Protein AF-0000000074438015 (afdb_homodimer)

Structure (mmCIF, N/CA/C/O backbone):
data_AF-0000000074438015-model_v1
#
loop_
_entity.id
_entity.type
_entity.pdbx_description
1 polymer 'Nucleoid-associated protein'
#
loop_
_atom_site.group_PDB
_atom_site.id
_atom_site.type_symbol
_atom_site.label_atom_id
_atom_site.label_alt_id
_atom_site.label_comp_id
_atom_site.label_asym_id
_atom_site.label_entity_id
_atom_site.label_seq_id
_atom_site.pdbx_PDB_ins_code
_atom_site.Cartn_x
_atom_site.Cartn_y
_atom_site.Cartn_z
_atom_site.occupancy
_atom_site.B_iso_or_equiv
_atom_site.auth_seq_id
_atom_site.auth_comp_id
_atom_site.auth_asym_id
_atom_site.auth_atom_id
_atom_site.pdbx_PDB_model_num
ATOM 1 N N . MET A 1 1 ? -1.079 16.432 17.818 1 79.29 1 MET A N 1
ATOM 2 C CA . MET A 1 1 ? -1.714 15.136 17.593 1 79.29 1 MET A CA 1
ATOM 3 C C . MET A 1 1 ? -2.774 14.858 18.654 1 79.29 1 MET A C 1
ATOM 5 O O . MET A 1 1 ? -2.608 15.233 19.816 1 79.29 1 MET A O 1
ATOM 9 N N . ILE A 1 2 ? -3.811 14.405 18.166 1 89.81 2 ILE A N 1
ATOM 10 C CA . ILE A 1 2 ? -4.856 14.132 19.146 1 89.81 2 ILE A CA 1
ATOM 11 C C . ILE A 1 2 ? -4.747 12.687 19.628 1 89.81 2 ILE A C 1
ATOM 13 O O . ILE A 1 2 ? -4.284 11.814 18.891 1 89.81 2 ILE A O 1
ATOM 17 N N . LYS A 1 3 ? -5.05 12.496 20.882 1 89.39 3 LYS A N 1
ATOM 18 C CA . LYS A 1 3 ? -5.238 11.157 21.434 1 89.39 3 LYS A CA 1
ATOM 19 C C . LYS A 1 3 ? -6.718 10.859 21.66 1 89.39 3 LYS A C 1
ATOM 21 O O . LYS A 1 3 ? -7.452 11.697 22.187 1 89.39 3 LYS A O 1
ATOM 26 N N . ARG A 1 4 ? -7.135 9.678 21.34 1 89.74 4 ARG A N 1
ATOM 27 C CA . ARG A 1 4 ? -8.567 9.398 21.341 1 89.74 4 ARG A CA 1
ATOM 28 C C . ARG A 1 4 ? -8.896 8.233 22.269 1 89.74 4 ARG A C 1
ATOM 30 O O . ARG A 1 4 ? -9.974 7.642 22.173 1 89.74 4 ARG A O 1
ATOM 37 N N . THR A 1 5 ? -8.063 7.831 23.083 1 88.2 5 THR A N 1
ATOM 38 C CA . THR A 1 5 ? -8.242 6.669 23.946 1 88.2 5 THR A CA 1
ATOM 39 C C . THR A 1 5 ? -9.475 6.836 24.829 1 88.2 5 THR A C 1
ATOM 41 O O . THR A 1 5 ? -10.187 5.867 25.1 1 88.2 5 THR A O 1
ATOM 44 N N . ARG A 1 6 ? -9.845 8.087 25.268 1 91.54 6 ARG A N 1
ATOM 45 C CA . ARG A 1 6 ? -10.967 8.341 26.166 1 91.54 6 ARG A CA 1
ATOM 46 C C . ARG A 1 6 ? -12.114 9.023 25.429 1 91.54 6 ARG A C 1
ATOM 48 O O . ARG A 1 6 ? -13.046 9.532 26.055 1 91.54 6 ARG A O 1
ATOM 55 N N . ALA A 1 7 ? -11.916 9.105 24.152 1 95.02 7 ALA A N 1
ATOM 56 C CA . ALA A 1 7 ? -12.9 9.85 23.371 1 95.02 7 ALA A CA 1
ATOM 57 C C . ALA A 1 7 ? -14.242 9.124 23.344 1 95.02 7 ALA A C 1
ATOM 59 O O . ALA A 1 7 ? -14.288 7.895 23.251 1 95.02 7 ALA A O 1
ATOM 60 N N . GLU A 1 8 ? -15.277 9.871 23.453 1 96.1 8 GLU A N 1
ATOM 61 C CA . GLU A 1 8 ? -16.642 9.358 23.373 1 96.1 8 GLU A CA 1
ATOM 62 C C . GLU A 1 8 ? -17.484 10.18 22.401 1 96.1 8 GLU A C 1
ATOM 64 O O . GLU A 1 8 ? -17.379 11.407 22.366 1 96.1 8 GLU A O 1
ATOM 69 N N . LEU A 1 9 ? -18.291 9.488 21.718 1 96.48 9 LEU A N 1
ATOM 70 C CA . LEU A 1 9 ? -19.254 10.121 20.824 1 96.48 9 LEU A CA 1
ATOM 71 C C . LEU A 1 9 ? -20.553 10.434 21.559 1 96.48 9 LEU A C 1
ATOM 73 O O . LEU A 1 9 ? -21.356 9.535 21.818 1 96.48 9 LEU A O 1
ATOM 77 N N . ASN A 1 10 ? -20.737 11.656 21.875 1 95.5 10 ASN A N 1
ATOM 78 C CA . ASN A 1 10 ? -21.892 12.07 22.664 1 95.5 10 ASN A CA 1
ATOM 79 C C . ASN A 1 10 ? -23.131 12.254 21.792 1 95.5 10 ASN A C 1
ATOM 81 O O . ASN A 1 10 ? -24.227 11.832 22.165 1 95.5 10 ASN A O 1
ATOM 85 N N . LYS A 1 11 ? -22.989 12.977 20.717 1 97.46 11 LYS A N 1
ATOM 86 C CA . LYS A 1 11 ? -24.045 13.2 19.733 1 97.46 11 LYS A CA 1
ATOM 87 C C . LYS A 1 11 ? -23.53 12.978 18.314 1 97.46 11 LYS A C 1
ATOM 89 O O . LYS A 1 11 ? -22.38 13.298 18.009 1 97.46 11 LYS A O 1
ATOM 94 N N . CYS A 1 12 ? -24.353 12.448 17.545 1 98.02 12 CYS A N 1
ATOM 95 C CA . CYS A 1 12 ? -24.043 12.26 16.132 1 98.02 12 CYS A CA 1
ATOM 96 C C . CYS A 1 12 ? -25.301 12.367 15.279 1 98.02 12 CYS A C 1
ATOM 98 O O . CYS A 1 12 ? -26.358 11.858 15.657 1 98.02 12 CYS A O 1
ATOM 100 N N . ILE A 1 13 ? -25.205 13.066 14.23 1 98.57 13 ILE A N 1
ATOM 101 C CA . ILE A 1 13 ? -26.315 13.203 13.293 1 98.57 13 ILE A CA 1
ATOM 102 C C . ILE A 1 13 ? -25.796 13.1 11.86 1 98.57 13 ILE A C 1
ATOM 104 O O . ILE A 1 13 ? -24.656 13.479 11.578 1 98.57 13 ILE A O 1
ATOM 108 N N . ILE A 1 14 ? -26.571 12.549 10.944 1 98.31 14 ILE A N 1
ATOM 109 C CA . ILE A 1 14 ? -26.184 12.36 9.551 1 98.31 14 ILE A CA 1
ATOM 110 C C . ILE A 1 14 ? -27.161 13.098 8.639 1 98.31 14 ILE A C 1
ATOM 112 O O . ILE A 1 14 ? -28.379 12.969 8.788 1 98.31 14 ILE A O 1
ATOM 116 N N . HIS A 1 15 ? -26.649 13.912 7.776 1 98.46 15 HIS A N 1
ATOM 117 C CA . HIS A 1 15 ? -27.388 14.595 6.72 1 98.46 15 HIS A CA 1
ATOM 118 C C . HIS A 1 15 ? -26.868 14.202 5.341 1 98.46 15 HIS A C 1
ATOM 120 O O . HIS A 1 15 ? -25.816 13.568 5.227 1 98.46 15 HIS A O 1
ATOM 126 N N . LYS A 1 16 ? -27.568 14.543 4.316 1 96.73 16 LYS A N 1
ATOM 127 C CA . LYS A 1 16 ? -27.1 14.45 2.936 1 96.73 16 LYS A CA 1
ATOM 128 C C . LYS A 1 16 ? -26.986 15.832 2.3 1 96.73 16 LYS A C 1
ATOM 130 O O . LYS A 1 16 ? -27.922 16.632 2.367 1 96.73 16 LYS A O 1
ATOM 135 N N . VAL A 1 17 ? -25.822 16.059 1.817 1 96.94 17 VAL A N 1
ATOM 136 C CA . VAL A 1 17 ? -25.596 17.349 1.175 1 96.94 17 VAL A CA 1
ATOM 137 C C . VAL A 1 17 ? -25.64 17.185 -0.343 1 96.94 17 VAL A C 1
ATOM 139 O O . VAL A 1 17 ? -25.094 16.221 -0.885 1 96.94 17 VAL A O 1
ATOM 142 N N . ALA A 1 18 ? -26.285 18.045 -0.987 1 94.66 18 ALA A N 1
ATOM 143 C CA . ALA A 1 18 ? -26.353 18.074 -2.446 1 94.66 18 ALA A CA 1
ATOM 144 C C . ALA A 1 18 ? -25.324 19.042 -3.023 1 94.66 18 ALA A C 1
ATOM 146 O O . ALA A 1 18 ? -24.46 19.544 -2.3 1 94.66 18 ALA A O 1
ATOM 147 N N . ASN A 1 19 ? -25.229 19.029 -4.293 1 90.68 19 ASN A N 1
ATOM 148 C CA . ASN A 1 19 ? -24.418 20.004 -5.013 1 90.68 19 ASN A CA 1
ATOM 149 C C . ASN A 1 19 ? -25.286 21.047 -5.712 1 90.68 19 ASN A C 1
ATOM 151 O O . ASN A 1 19 ? -26.157 20.701 -6.512 1 90.68 19 ASN A O 1
ATOM 155 N N . LYS A 1 20 ? -24.999 22.221 -5.414 1 85.64 20 LYS A N 1
ATOM 156 C CA . LYS A 1 20 ? -25.825 23.332 -5.877 1 85.64 20 LYS A CA 1
ATOM 157 C C . LYS A 1 20 ? -25.896 23.365 -7.401 1 85.64 20 LYS A C 1
ATOM 159 O O . LYS A 1 20 ? -26.887 23.826 -7.972 1 85.64 20 LYS A O 1
ATOM 164 N N . TYR A 1 21 ? -24.899 22.878 -8.125 1 83.6 21 TYR A N 1
ATOM 165 C CA . TYR A 1 21 ? -24.834 22.909 -9.582 1 83.6 21 TYR A CA 1
ATOM 166 C C . TYR A 1 21 ? -25.561 21.713 -10.186 1 83.6 21 TYR A C 1
ATOM 168 O O . TYR A 1 21 ? -25.96 21.746 -11.352 1 83.6 21 TYR A O 1
ATOM 176 N N . ASN A 1 22 ? -25.67 20.651 -9.484 1 80.46 22 ASN A N 1
ATOM 177 C CA . ASN A 1 22 ? -26.279 19.44 -10.023 1 80.46 22 ASN A CA 1
ATOM 178 C C . ASN A 1 22 ? -27.74 19.311 -9.601 1 80.46 22 ASN A C 1
ATOM 180 O O . ASN A 1 22 ? -28.309 18.22 -9.645 1 80.46 22 ASN A O 1
ATOM 184 N N . SER A 1 23 ? -28.455 20.364 -9.295 1 71.87 23 SER A N 1
ATOM 185 C CA . SER A 1 23 ? -29.876 20.494 -8.991 1 71.87 23 SER A CA 1
ATOM 186 C C . SER A 1 23 ? -30.278 19.589 -7.832 1 71.87 23 SER A C 1
ATOM 188 O O . SER A 1 23 ? -31.457 19.508 -7.48 1 71.87 23 SER A O 1
ATOM 190 N N . GLY A 1 24 ? -29.655 19.465 -6.905 1 84.45 24 GLY A N 1
ATOM 191 C CA . GLY A 1 24 ? -30.041 18.656 -5.76 1 84.45 24 GLY A CA 1
ATOM 192 C C . GLY A 1 24 ? -30.317 19.478 -4.515 1 84.45 24 GLY A C 1
ATOM 193 O O . GLY A 1 24 ? -29.997 20.668 -4.467 1 84.45 24 GLY A O 1
ATOM 194 N N . GLN A 1 25 ? -31.192 18.869 -3.57 1 92.67 25 GLN A N 1
ATOM 195 C CA . GLN A 1 25 ? -31.461 19.492 -2.278 1 92.67 25 GLN A CA 1
ATOM 196 C C . GLN A 1 25 ? -30.886 18.66 -1.136 1 92.67 25 GLN A C 1
ATOM 198 O O . GLN A 1 25 ? -30.786 17.436 -1.241 1 92.67 25 GLN A O 1
ATOM 203 N N . ASN A 1 26 ? -30.566 19.402 -0.111 1 96.5 26 ASN A N 1
ATOM 204 C CA . ASN A 1 26 ? -30.111 18.717 1.094 1 96.5 26 ASN A CA 1
ATOM 205 C C . ASN A 1 26 ? -31.222 17.872 1.712 1 96.5 26 ASN A C 1
ATOM 207 O O . ASN A 1 26 ? -32.403 18.19 1.565 1 96.5 26 ASN A O 1
ATOM 211 N N . THR A 1 27 ? -30.876 16.799 2.238 1 97.03 27 THR A N 1
ATOM 212 C CA . THR A 1 27 ? -31.753 16.036 3.119 1 97.03 27 THR A CA 1
ATOM 213 C C . THR A 1 27 ? -31.259 16.101 4.562 1 97.03 27 THR A C 1
ATOM 215 O O . THR A 1 27 ? -30.223 15.522 4.896 1 97.03 27 THR A O 1
ATOM 218 N N . LEU A 1 28 ? -32.077 16.764 5.401 1 98.17 28 LEU A N 1
ATOM 219 C CA . LEU A 1 28 ? -31.617 17.071 6.751 1 98.17 28 LEU A CA 1
ATOM 220 C C . LEU A 1 28 ? -32.317 16.187 7.778 1 98.17 28 LEU A C 1
ATOM 222 O O . LEU A 1 28 ? -33.539 16.025 7.734 1 98.17 28 LEU A O 1
ATOM 226 N N . SER A 1 29 ? -31.608 15.61 8.649 1 98.18 29 SER A N 1
ATOM 227 C CA . SER A 1 29 ? -32.144 14.782 9.724 1 98.18 29 SER A CA 1
ATOM 228 C C . SER A 1 29 ? -32.685 15.639 10.864 1 98.18 29 SER A C 1
ATOM 230 O O . SER A 1 29 ? -32.168 16.726 11.129 1 98.18 29 SER A O 1
ATOM 232 N N . GLU A 1 30 ? -33.67 15.05 11.62 1 97.08 30 GLU A N 1
ATOM 233 C CA . GLU A 1 30 ? -34.28 15.73 12.758 1 97.08 30 GLU A CA 1
ATOM 234 C C . GLU A 1 30 ? -33.868 15.08 14.076 1 97.08 30 GLU A C 1
ATOM 236 O O . GLU A 1 30 ? -34.072 15.653 15.148 1 97.08 30 GLU A O 1
ATOM 241 N N . ASN A 1 31 ? -33.34 13.89 13.93 1 96.6 31 ASN A N 1
ATOM 242 C CA . ASN A 1 31 ? -33.001 13.138 15.133 1 96.6 31 ASN A CA 1
ATOM 243 C C . ASN A 1 31 ? -31.547 12.675 15.115 1 96.6 31 ASN A C 1
ATOM 245 O O . ASN A 1 31 ? -30.967 12.481 14.045 1 96.6 31 ASN A O 1
ATOM 249 N N . LEU A 1 32 ? -31.014 12.432 16.256 1 97.08 32 LEU A N 1
ATOM 250 C CA . LEU A 1 32 ? -29.66 11.915 16.419 1 97.08 32 LEU A CA 1
ATOM 251 C C . LEU A 1 32 ? -29.585 10.448 16.011 1 97.08 32 LEU A C 1
ATOM 253 O O . LEU A 1 32 ? -30.587 9.731 16.068 1 97.08 32 LEU A O 1
ATOM 257 N N . VAL A 1 33 ? -28.415 10.074 15.606 1 95.86 33 VAL A N 1
ATOM 258 C CA . VAL A 1 33 ? -28.161 8.681 15.256 1 95.86 33 VAL A CA 1
ATOM 259 C C . VAL A 1 33 ? -28.184 7.818 16.516 1 95.86 33 VAL A C 1
ATOM 261 O O . VAL A 1 33 ? -27.62 8.196 17.545 1 95.86 33 VAL A O 1
ATOM 264 N N . ARG A 1 34 ? -28.852 6.675 16.524 1 88.26 34 ARG A N 1
ATOM 265 C CA . ARG A 1 34 ? -28.818 5.657 17.569 1 88.26 34 ARG A CA 1
ATOM 266 C C . ARG A 1 34 ? -27.91 4.498 17.174 1 88.26 34 ARG A C 1
ATOM 268 O O . ARG A 1 34 ? -28.232 3.732 16.264 1 88.26 34 ARG A O 1
ATOM 275 N N . PHE A 1 35 ? -26.789 4.416 17.819 1 87.54 35 PHE A N 1
ATOM 276 C CA . PHE A 1 35 ? -25.808 3.397 17.465 1 87.54 35 PHE A CA 1
ATOM 277 C C . PHE A 1 35 ? -26.04 2.121 18.265 1 87.54 35 PHE A C 1
ATOM 279 O O . PHE A 1 35 ? -26.315 2.176 19.465 1 87.54 35 PHE A O 1
ATOM 286 N N . ASP A 1 36 ? -26.032 1.006 17.618 1 90.12 36 ASP A N 1
ATOM 287 C CA . ASP A 1 36 ? -25.763 -0.213 18.376 1 90.12 36 ASP A CA 1
ATOM 288 C C . ASP A 1 36 ? -24.279 -0.335 18.712 1 90.12 36 ASP A C 1
ATOM 290 O O . ASP A 1 36 ? -23.464 0.468 18.25 1 90.12 36 ASP A O 1
ATOM 294 N N . GLU A 1 37 ? -23.956 -1.199 19.516 1 91.94 37 GLU A N 1
ATOM 295 C CA . GLU A 1 37 ? -22.587 -1.336 20.006 1 91.94 37 GLU A CA 1
ATOM 296 C C . GLU A 1 37 ? -21.611 -1.569 18.857 1 91.94 37 GLU A C 1
ATOM 298 O O . GLU A 1 37 ? -20.536 -0.966 18.816 1 91.94 37 GLU A O 1
ATOM 303 N N . GLU A 1 38 ? -21.947 -2.327 17.888 1 91.57 38 GLU A N 1
ATOM 304 C CA . GLU A 1 38 ? -21.074 -2.666 16.767 1 91.57 38 GLU A CA 1
ATOM 305 C C . GLU A 1 38 ? -20.795 -1.445 15.896 1 91.57 38 GLU A C 1
ATOM 307 O O . GLU A 1 38 ? -19.646 -1.185 15.532 1 91.57 38 GLU A O 1
ATOM 312 N N . SER A 1 39 ? -21.816 -0.735 15.586 1 92.07 39 SER A N 1
ATOM 313 C CA . SER A 1 39 ? -21.664 0.461 14.764 1 92.07 39 SER A CA 1
ATOM 314 C C . SER A 1 39 ? -20.809 1.51 15.468 1 92.07 39 SER A C 1
ATOM 316 O O . SER A 1 39 ? -19.953 2.14 14.845 1 92.07 39 SER A O 1
ATOM 318 N N . TYR A 1 40 ? -21.076 1.606 16.776 1 93.78 40 TYR A N 1
ATOM 319 C CA . TYR A 1 40 ? -20.333 2.587 17.561 1 93.78 40 TYR A CA 1
ATOM 320 C C . TYR A 1 40 ? -18.845 2.261 17.573 1 93.78 40 TYR A C 1
ATOM 322 O O . TYR A 1 40 ? -18.01 3.13 17.309 1 93.78 40 TYR A O 1
ATOM 330 N N . GLU A 1 41 ? -18.561 1.015 17.772 1 94.14 41 GLU A N 1
ATOM 331 C CA . GLU A 1 41 ? -17.177 0.575 17.919 1 94.14 41 GLU A CA 1
ATOM 332 C C . GLU A 1 41 ? -16.411 0.718 16.607 1 94.14 41 GLU A C 1
ATOM 334 O O . GLU A 1 41 ? -15.197 0.933 16.611 1 94.14 41 GLU A O 1
ATOM 339 N N . LEU A 1 42 ? -17.087 0.668 15.502 1 95.18 42 LEU A N 1
ATOM 340 C CA . LEU A 1 42 ? -16.444 0.777 14.197 1 95.18 42 LEU A CA 1
ATOM 341 C C . LEU A 1 42 ? -16.405 2.228 13.73 1 95.18 42 LEU A C 1
ATOM 343 O O . LEU A 1 42 ? -15.449 2.647 13.074 1 95.18 42 LEU A O 1
ATOM 347 N N . LEU A 1 43 ? -17.385 2.968 14.134 1 95.46 43 LEU A N 1
ATOM 348 C CA . LEU A 1 43 ? -17.515 4.338 13.65 1 95.46 43 LEU A CA 1
ATOM 349 C C . LEU A 1 43 ? -16.484 5.248 14.309 1 95.46 43 LEU A C 1
ATOM 351 O O . LEU A 1 43 ? -15.919 6.128 13.657 1 95.46 43 LEU A O 1
ATOM 355 N N . MET A 1 44 ? -16.219 5 15.535 1 95.19 44 MET A N 1
ATOM 356 C CA . MET A 1 44 ? -15.325 5.861 16.305 1 95.19 44 MET A CA 1
ATOM 357 C C . MET A 1 44 ? -13.936 5.903 15.677 1 95.19 44 MET A C 1
ATOM 359 O O . MET A 1 44 ? -13.45 6.973 15.307 1 95.19 44 MET A O 1
ATOM 363 N N . PRO A 1 45 ? -13.344 4.766 15.474 1 94.7 45 PRO A N 1
ATOM 364 C CA . PRO A 1 45 ? -12.029 4.799 14.83 1 94.7 45 PRO A CA 1
ATOM 365 C C . PRO A 1 45 ? -12.091 5.303 13.39 1 94.7 45 PRO A C 1
ATOM 367 O O . PRO A 1 45 ? -11.161 5.967 12.924 1 94.7 45 PRO A O 1
ATOM 370 N N . PHE A 1 46 ? -13.1 5.024 12.723 1 96.04 46 PHE A N 1
ATOM 371 C CA . PHE A 1 46 ? -13.276 5.468 11.345 1 96.04 46 PHE A CA 1
ATOM 372 C C . PHE A 1 46 ? -13.219 6.988 11.255 1 96.04 46 PHE A C 1
ATOM 374 O O . PHE A 1 46 ? -12.565 7.538 10.366 1 96.04 46 PHE A O 1
ATOM 381 N N . LEU A 1 47 ? -13.811 7.622 12.199 1 96.97 47 LEU A N 1
ATOM 382 C CA . LEU A 1 47 ? -13.922 9.076 12.173 1 96.97 47 LEU A CA 1
ATOM 383 C C . LEU A 1 47 ? -12.656 9.728 12.719 1 96.97 47 LEU A C 1
ATOM 385 O O . LEU A 1 47 ? -12.258 10.801 12.259 1 96.97 47 LEU A O 1
ATOM 389 N N . LEU A 1 48 ? -11.954 9.065 13.65 1 97.07 48 LEU A N 1
ATOM 390 C CA . LEU A 1 48 ? -10.935 9.794 14.397 1 97.07 48 LEU A CA 1
ATOM 391 C C . LEU A 1 48 ? -9.536 9.357 13.975 1 97.07 48 LEU A C 1
ATOM 393 O O . LEU A 1 48 ? -8.572 10.111 14.133 1 97.07 48 LEU A O 1
ATOM 397 N N . LYS A 1 49 ? -9.381 8.227 13.383 1 95.29 49 LYS A N 1
ATOM 398 C CA . LYS A 1 49 ? -8.075 7.683 13.023 1 95.29 49 LYS A CA 1
ATOM 399 C C . LYS A 1 49 ? -7.341 8.608 12.057 1 95.29 49 LYS A C 1
ATOM 401 O O . LYS A 1 49 ? -6.128 8.796 12.17 1 95.29 49 LYS A O 1
ATOM 406 N N . PRO A 1 50 ? -8.008 9.223 11.163 1 95.39 50 PRO A N 1
ATOM 407 C CA . PRO A 1 50 ? -7.32 10.072 10.188 1 95.39 50 PRO A CA 1
ATOM 408 C C . PRO A 1 50 ? -6.596 11.249 10.837 1 95.39 50 PRO A C 1
ATOM 410 O O . PRO A 1 50 ? -5.704 11.843 10.226 1 95.39 50 PRO A O 1
ATOM 413 N N . PHE A 1 51 ? -6.901 11.599 12.027 1 95.81 51 PHE A N 1
ATOM 414 C CA . PHE A 1 51 ? -6.365 12.793 12.67 1 95.81 51 PHE A CA 1
ATOM 415 C C . PHE A 1 51 ? -5.173 12.444 13.552 1 95.81 51 PHE A C 1
ATOM 417 O O . PHE A 1 51 ? -4.516 13.334 14.097 1 95.81 51 PHE A O 1
ATOM 424 N N . ALA A 1 52 ? -4.893 11.19 13.694 1 90.83 52 ALA A N 1
ATOM 425 C CA . ALA A 1 52 ? -3.864 10.734 14.625 1 90.83 52 ALA A CA 1
ATOM 426 C C . ALA A 1 52 ? -2.489 11.262 14.224 1 90.83 52 ALA A C 1
ATOM 428 O O . ALA A 1 52 ? -1.657 11.56 15.083 1 90.83 52 ALA A O 1
ATOM 429 N N . ASN A 1 53 ? -2.272 11.503 12.922 1 90.23 53 ASN A N 1
ATOM 430 C CA . ASN A 1 53 ? -0.933 11.869 12.473 1 90.23 53 ASN A CA 1
ATOM 431 C C . ASN A 1 53 ? -0.901 13.281 11.895 1 90.23 53 ASN A C 1
ATOM 433 O O . ASN A 1 53 ? 0.065 13.663 11.232 1 90.23 53 ASN A O 1
ATOM 437 N N . VAL A 1 54 ? -1.94 13.985 12.166 1 93.41 54 VAL A N 1
ATOM 438 C CA . VAL A 1 54 ? -1.993 15.356 11.669 1 93.41 54 VAL A CA 1
ATOM 439 C C . VAL A 1 54 ? -1.094 16.25 12.52 1 93.41 54 VAL A C 1
ATOM 441 O O . VAL A 1 54 ? -1.214 16.272 13.747 1 93.41 54 VAL A O 1
ATOM 444 N N . THR A 1 55 ? -0.166 17.014 11.876 1 92.95 55 THR A N 1
ATOM 445 C CA . THR A 1 55 ? 0.764 17.852 12.624 1 92.95 55 THR A CA 1
ATOM 446 C C . THR A 1 55 ? 0.383 19.324 12.505 1 92.95 55 THR A C 1
ATOM 448 O O . THR A 1 55 ? 0.648 20.116 13.412 1 92.95 55 THR A O 1
ATOM 451 N N . GLN A 1 56 ? -0.291 19.674 11.37 1 94.16 56 GLN A N 1
ATOM 452 C CA . GLN A 1 56 ? -0.681 21.063 11.149 1 94.16 56 GLN A CA 1
ATOM 453 C C . GLN A 1 56 ? -2.104 21.32 11.637 1 94.16 56 GLN A C 1
ATOM 455 O O . GLN A 1 56 ? -2.974 20.457 11.508 1 94.16 56 GLN A O 1
ATOM 460 N N . SER A 1 57 ? -2.254 22.48 12.171 1 95.73 57 SER A N 1
ATOM 461 C CA . SER A 1 57 ? -3.589 22.897 12.588 1 95.73 57 SER A CA 1
ATOM 462 C C . SER A 1 57 ? -3.999 24.199 11.909 1 95.73 57 SER A C 1
ATOM 464 O O . SER A 1 57 ? -3.166 24.88 11.306 1 95.73 57 SER A O 1
ATOM 466 N N . TYR A 1 58 ? -5.238 24.464 12.029 1 96.86 58 TYR A N 1
ATOM 467 C CA . TYR A 1 58 ? -5.827 25.643 11.403 1 96.86 58 TYR A CA 1
ATOM 468 C C . TYR A 1 58 ? -6.521 26.521 12.438 1 96.86 58 TYR A C 1
ATOM 470 O O . TYR A 1 58 ? -6.769 26.085 13.565 1 96.86 58 TYR A O 1
ATOM 478 N N . ARG A 1 59 ? -6.721 27.786 12.011 1 97.28 59 ARG A N 1
ATOM 479 C CA . ARG A 1 59 ? -7.585 28.734 12.707 1 97.28 59 ARG A CA 1
ATOM 480 C C . ARG A 1 59 ? -8.596 29.358 11.751 1 97.28 59 ARG A C 1
ATOM 482 O O . ARG A 1 59 ? -8.305 29.547 10.568 1 97.28 59 ARG A O 1
ATOM 489 N N . PHE A 1 60 ? -9.716 29.607 12.29 1 97.47 60 PHE A N 1
ATOM 490 C CA . PHE A 1 60 ? -10.729 30.249 11.46 1 97.47 60 PHE A CA 1
ATOM 491 C C . PHE A 1 60 ? -10.225 31.585 10.928 1 97.47 60 PHE A C 1
ATOM 493 O O . PHE A 1 60 ? -9.453 32.275 11.598 1 97.47 60 PHE A O 1
ATOM 500 N N . ASN A 1 61 ? -10.646 31.858 9.823 1 93.52 61 ASN A N 1
ATOM 501 C CA . ASN A 1 61 ? -10.277 33.102 9.156 1 93.52 61 ASN A CA 1
ATOM 502 C C . ASN A 1 61 ? -11.508 33.873 8.686 1 93.52 61 ASN A C 1
ATOM 504 O O . ASN A 1 61 ? -12.547 33.276 8.398 1 93.52 61 ASN A O 1
ATOM 508 N N . HIS A 1 62 ? -11.398 35.12 8.769 1 88 62 HIS A N 1
ATOM 509 C CA . HIS A 1 62 ? -12.404 36.017 8.214 1 88 62 HIS A CA 1
ATOM 510 C C . HIS A 1 62 ? -11.821 37.399 7.942 1 88 62 HIS A C 1
ATOM 512 O O . HIS A 1 62 ? -10.999 37.894 8.717 1 88 62 HIS A O 1
ATOM 518 N N . HIS A 1 63 ? -12.263 38.038 6.927 1 86.06 63 HIS A N 1
ATOM 519 C CA . HIS A 1 63 ? -11.712 39.319 6.501 1 86.06 63 HIS A CA 1
ATOM 520 C C . HIS A 1 63 ? -12.014 40.414 7.518 1 86.06 63 HIS A C 1
ATOM 522 O O . HIS A 1 63 ? -11.193 41.308 7.737 1 86.06 63 HIS A O 1
ATOM 528 N N . ALA A 1 64 ? -13.138 40.307 8.195 1 84.88 64 ALA A N 1
ATOM 529 C CA . ALA A 1 64 ? -13.576 41.358 9.109 1 84.88 64 ALA A CA 1
ATOM 530 C C . ALA A 1 64 ? -13.413 40.924 10.563 1 84.88 64 ALA A C 1
ATOM 532 O O . ALA A 1 64 ? -12.767 41.615 11.355 1 84.88 64 ALA A O 1
ATOM 533 N N . ASP A 1 65 ? -14.043 39.864 10.856 1 88.91 65 ASP A N 1
ATOM 534 C CA . ASP A 1 65 ? -14.11 39.348 12.22 1 88.91 65 ASP A CA 1
ATOM 535 C C . ASP A 1 65 ? -14.309 37.834 12.225 1 88.91 65 ASP A C 1
ATOM 537 O O . ASP A 1 65 ? -15.278 37.328 11.656 1 88.91 65 ASP A O 1
ATOM 541 N N . VAL A 1 66 ? -13.399 37.201 12.844 1 89.46 66 VAL A N 1
ATOM 542 C CA . VAL A 1 66 ? -13.421 35.743 12.888 1 89.46 66 VAL A CA 1
ATOM 543 C C . VAL A 1 66 ? -14.762 35.262 13.437 1 89.46 66 VAL A C 1
ATOM 545 O O . VAL A 1 66 ? -15.204 34.153 13.129 1 89.46 66 VAL A O 1
ATOM 548 N N . ARG A 1 67 ? -15.399 36.069 14.219 1 86.97 67 ARG A N 1
ATOM 549 C CA . ARG A 1 67 ? -16.704 35.745 14.786 1 86.97 67 ARG A CA 1
ATOM 550 C C . ARG A 1 67 ? -17.763 35.635 13.694 1 86.97 67 ARG A C 1
ATOM 552 O O . ARG A 1 67 ? -18.83 35.058 13.914 1 86.97 67 ARG A O 1
ATOM 559 N N . LEU A 1 68 ? -17.417 36.142 12.564 1 92.56 68 LEU A N 1
ATOM 560 C CA . LEU A 1 68 ? -18.351 36.116 11.444 1 92.56 68 LEU A CA 1
ATOM 561 C C . LEU A 1 68 ? -18.16 34.857 10.605 1 92.56 68 LEU A C 1
ATOM 563 O O . LEU A 1 68 ? -18.913 34.615 9.66 1 92.56 68 LEU A O 1
ATOM 567 N N . ASN A 1 69 ? -17.117 34.108 10.903 1 96.37 69 ASN A N 1
ATOM 568 C CA . ASN A 1 69 ? -16.979 32.797 10.278 1 96.37 69 ASN A CA 1
ATOM 569 C C . ASN A 1 69 ? -18.137 31.874 10.648 1 96.37 69 ASN A C 1
ATOM 571 O O . ASN A 1 69 ? -18.388 31.629 11.83 1 96.37 69 ASN A O 1
ATOM 575 N N . GLU A 1 70 ? -18.818 31.367 9.659 1 96.76 70 GLU A N 1
ATOM 576 C CA . GLU A 1 70 ? -20.051 30.617 9.876 1 96.76 70 GLU A CA 1
ATOM 577 C C . GLU A 1 70 ? -19.799 29.374 10.725 1 96.76 70 GLU A C 1
ATOM 579 O O . GLU A 1 70 ? -20.525 29.116 11.687 1 96.76 70 GLU A O 1
ATOM 584 N N . ILE A 1 71 ? -18.778 28.646 10.401 1 98.35 71 ILE A N 1
ATOM 585 C CA . ILE A 1 71 ? -18.51 27.391 11.095 1 98.35 71 ILE A CA 1
ATOM 586 C C . ILE A 1 71 ? -18.068 27.678 12.528 1 98.35 71 ILE A C 1
ATOM 588 O O . ILE A 1 71 ? -18.453 26.966 13.458 1 98.35 71 ILE A O 1
ATOM 592 N N . ASN A 1 72 ? -17.233 28.714 12.667 1 97.58 72 ASN A N 1
ATOM 593 C CA . ASN A 1 72 ? -16.846 29.14 14.008 1 97.58 72 ASN A CA 1
ATOM 594 C C . ASN A 1 72 ? -18.065 29.467 14.865 1 97.58 72 ASN A C 1
ATOM 596 O O . ASN A 1 72 ? -18.153 29.036 16.016 1 97.58 72 ASN A O 1
ATOM 600 N N . ASN A 1 73 ? -18.977 30.173 14.274 1 97.26 73 ASN A N 1
ATOM 601 C CA . ASN A 1 73 ? -20.189 30.565 14.985 1 97.26 73 ASN A CA 1
ATOM 602 C C . ASN A 1 73 ? -21.031 29.352 15.37 1 97.26 73 ASN A C 1
ATOM 604 O O . ASN A 1 73 ? -21.421 29.205 16.529 1 97.26 73 ASN A O 1
ATOM 608 N N . TYR A 1 74 ? -21.29 28.498 14.419 1 98.46 74 TYR A N 1
ATOM 609 C CA . TYR A 1 74 ? -22.129 27.33 14.66 1 98.46 74 TYR A CA 1
ATOM 610 C C . TYR A 1 74 ? -21.532 26.445 15.748 1 98.46 74 TYR A C 1
ATOM 612 O O . TYR A 1 74 ? -22.242 25.997 16.652 1 98.46 74 TYR A O 1
ATOM 620 N N . THR A 1 75 ? -20.248 26.179 15.7 1 98.28 75 THR A N 1
ATOM 621 C CA . THR A 1 75 ? -19.617 25.262 16.643 1 98.28 75 THR A CA 1
ATOM 622 C C . THR A 1 75 ? -19.51 25.899 18.026 1 98.28 75 THR A C 1
ATOM 624 O O . THR A 1 75 ? -19.643 25.214 19.042 1 98.28 75 THR A O 1
ATOM 627 N N . SER A 1 76 ? -19.262 27.245 18.058 1 97.38 76 SER A N 1
ATOM 628 C CA . SER A 1 76 ? -19.243 27.945 19.338 1 97.38 76 SER A CA 1
ATOM 629 C C . SER A 1 76 ? -20.587 27.833 20.049 1 97.38 76 SER A C 1
ATOM 631 O O . SER A 1 76 ? -20.638 27.639 21.266 1 97.38 76 SER A O 1
ATOM 633 N N . GLU A 1 77 ? -21.621 27.968 19.291 1 98.01 77 GLU A N 1
ATOM 634 C CA . GLU A 1 77 ? -22.96 27.842 19.858 1 98.01 77 GLU A CA 1
ATOM 635 C C . GLU A 1 77 ? -23.208 26.429 20.38 1 98.01 77 GLU A C 1
ATOM 637 O O . GLU A 1 77 ? -23.826 26.25 21.432 1 98.01 77 GLU A O 1
ATOM 642 N N . ILE A 1 78 ? -22.691 25.436 19.685 1 98.38 78 ILE A N 1
ATOM 643 C CA . ILE A 1 78 ? -22.84 24.047 20.108 1 98.38 78 ILE A CA 1
ATOM 644 C C . ILE A 1 78 ? -22.103 23.829 21.428 1 98.38 78 ILE A C 1
ATOM 646 O O . ILE A 1 78 ? -22.619 23.168 22.332 1 98.38 78 ILE A O 1
ATOM 650 N N . PHE A 1 79 ? -20.877 24.381 21.574 1 97.75 79 PHE A N 1
ATOM 651 C CA . PHE A 1 79 ? -20.093 24.239 22.795 1 97.75 79 PHE A CA 1
ATOM 652 C C . PHE A 1 79 ? -20.782 24.932 23.964 1 97.75 79 PHE A C 1
ATOM 654 O O . PHE A 1 79 ? -20.693 24.473 25.105 1 97.75 79 PHE A O 1
ATOM 661 N N . GLU A 1 80 ? -21.479 25.998 23.643 1 97.28 80 GLU A N 1
ATOM 662 C CA . GLU A 1 80 ? -22.146 26.779 24.681 1 97.28 80 GLU A CA 1
ATOM 663 C C . GLU A 1 80 ? -23.429 26.098 25.147 1 97.28 80 GLU A C 1
ATOM 665 O O . GLU A 1 80 ? -23.758 26.127 26.334 1 97.28 80 GLU A O 1
ATOM 670 N N . ASP A 1 81 ? -24.158 25.568 24.137 1 97.6 81 ASP A N 1
ATOM 671 C CA . ASP A 1 81 ? -25.434 24.918 24.418 1 97.6 81 ASP A CA 1
ATOM 672 C C . ASP A 1 81 ? -25.623 23.679 23.546 1 97.6 81 ASP A C 1
ATOM 674 O O . ASP A 1 81 ? -26.075 23.78 22.403 1 97.6 81 ASP A O 1
ATOM 678 N N . GLU A 1 82 ? -25.43 22.592 24.116 1 95.08 82 GLU A N 1
ATOM 679 C CA . GLU A 1 82 ? -25.494 21.327 23.391 1 95.08 82 GLU A CA 1
ATOM 680 C C . GLU A 1 82 ? -26.88 21.104 22.793 1 95.08 82 GLU A C 1
ATOM 682 O O . GLU A 1 82 ? -27.038 20.319 21.855 1 95.08 82 GLU A O 1
ATOM 687 N N . ALA A 1 83 ? -27.876 21.748 23.343 1 96.62 83 ALA A N 1
ATOM 688 C CA . ALA A 1 83 ? -29.243 21.594 22.853 1 96.62 83 ALA A CA 1
ATOM 689 C C . ALA A 1 83 ? -29.387 22.159 21.443 1 96.62 83 ALA A C 1
ATOM 691 O O . ALA A 1 83 ? -30.347 21.844 20.736 1 96.62 83 ALA A O 1
ATOM 692 N N . SER A 1 84 ? -28.437 22.99 21.123 1 98 84 SER A N 1
ATOM 693 C CA . SER A 1 84 ? -28.495 23.623 19.809 1 98 84 SER A CA 1
ATOM 694 C C . SER A 1 84 ? -27.838 22.749 18.746 1 98 84 SER A C 1
ATOM 696 O O . SER A 1 84 ? -27.764 23.135 17.577 1 98 84 SER A O 1
ATOM 698 N N . PHE A 1 85 ? -27.401 21.59 19.122 1 98.62 85 PHE A N 1
ATOM 699 C CA . PHE A 1 85 ? -26.573 20.727 18.288 1 98.62 85 PHE A CA 1
ATOM 700 C C . PHE A 1 85 ? -27.277 20.407 16.975 1 98.62 85 PHE A C 1
ATOM 702 O O . PHE A 1 85 ? -26.711 20.604 15.898 1 98.62 85 PHE A O 1
ATOM 709 N N . ILE A 1 86 ? -28.498 19.98 16.967 1 98.49 86 ILE A N 1
ATOM 710 C CA . ILE A 1 86 ? -29.213 19.564 15.765 1 98.49 86 ILE A CA 1
ATOM 711 C C . ILE A 1 86 ? -29.408 20.762 14.839 1 98.49 86 ILE A C 1
ATOM 713 O O . ILE A 1 86 ? -29.156 20.671 13.635 1 98.49 86 ILE A O 1
ATOM 717 N N . GLU A 1 87 ? -29.828 21.829 15.43 1 98.58 87 GLU A N 1
ATOM 718 C CA . GLU A 1 87 ? -30.055 23.045 14.655 1 98.58 87 GLU A CA 1
ATOM 719 C C . GLU A 1 87 ? -28.788 23.478 13.923 1 98.58 87 GLU A C 1
ATOM 721 O O . GLU A 1 87 ? -28.815 23.724 12.716 1 98.58 87 GLU A O 1
ATOM 726 N N . HIS A 1 88 ? -27.721 23.518 14.626 1 98.75 88 HIS A N 1
ATOM 727 C CA . HIS A 1 88 ? -26.487 24.019 14.031 1 98.75 88 HIS A CA 1
ATOM 728 C C . HIS A 1 88 ? -25.865 22.984 13.099 1 98.75 88 HIS A C 1
ATOM 730 O O . HIS A 1 88 ? -25.15 23.339 12.159 1 98.75 88 HIS A O 1
ATOM 736 N N . SER A 1 89 ? -26.118 21.696 13.314 1 98.81 89 SER A N 1
ATOM 737 C CA . SER A 1 89 ? -25.688 20.695 12.344 1 98.81 89 SER A CA 1
ATOM 738 C C . SER A 1 89 ? -26.326 20.936 10.98 1 98.81 89 SER A C 1
ATOM 740 O O . SER A 1 89 ? -25.679 20.761 9.946 1 98.81 89 SER A O 1
ATOM 742 N N . LYS A 1 90 ? -27.579 21.37 10.993 1 98.71 90 LYS A N 1
ATOM 743 C CA . LYS A 1 90 ? -28.269 21.697 9.748 1 98.71 90 LYS A CA 1
ATOM 744 C C . LYS A 1 90 ? -27.668 22.939 9.096 1 98.71 90 LYS A C 1
ATOM 746 O O . LYS A 1 90 ? -27.498 22.985 7.876 1 98.71 90 LYS A O 1
ATOM 751 N N . ASN A 1 91 ? -27.367 23.888 9.933 1 98.76 91 ASN A N 1
ATOM 752 C CA . ASN A 1 91 ? -26.746 25.106 9.425 1 98.76 91 ASN A CA 1
ATOM 753 C C . ASN A 1 91 ? -25.402 24.817 8.763 1 98.76 91 ASN A C 1
ATOM 755 O O . ASN A 1 91 ? -25.074 25.404 7.73 1 98.76 91 ASN A O 1
ATOM 759 N N . ILE A 1 92 ? -24.662 23.909 9.36 1 98.79 92 ILE A N 1
ATOM 760 C CA . ILE A 1 92 ? -23.357 23.517 8.84 1 98.79 92 ILE A CA 1
ATOM 761 C C . ILE A 1 92 ? -23.515 22.92 7.444 1 98.79 92 ILE A C 1
ATOM 763 O O . ILE A 1 92 ? -22.808 23.309 6.512 1 98.79 92 ILE A O 1
ATOM 767 N N . VAL A 1 93 ? -24.468 22.059 7.241 1 98.47 93 VAL A N 1
ATOM 768 C CA . VAL A 1 93 ? -24.673 21.371 5.97 1 98.47 93 VAL A CA 1
ATOM 769 C C . VAL A 1 93 ? -25.196 22.357 4.928 1 98.47 93 VAL A C 1
ATOM 771 O O . VAL A 1 93 ? -24.799 22.305 3.761 1 98.47 93 VAL A O 1
ATOM 774 N N . ASN A 1 94 ? -26.063 23.249 5.374 1 97.96 94 ASN A N 1
ATOM 775 C CA . ASN A 1 94 ? -26.539 24.286 4.465 1 97.96 94 ASN A CA 1
ATOM 776 C C . ASN A 1 94 ? -25.397 25.173 3.978 1 97.96 94 ASN A C 1
ATOM 778 O O . ASN A 1 94 ? -25.352 25.545 2.804 1 97.96 94 ASN A O 1
ATOM 782 N N . HIS A 1 95 ? -24.572 25.517 4.92 1 97.62 95 HIS A N 1
ATOM 783 C CA . HIS A 1 95 ? -23.401 26.303 4.544 1 97.62 95 HIS A CA 1
ATOM 784 C C . HIS A 1 95 ? -22.524 25.544 3.554 1 97.62 95 HIS A C 1
ATOM 786 O O . HIS A 1 95 ? -22.046 26.12 2.573 1 97.62 95 HIS A O 1
ATOM 792 N N . LEU A 1 96 ? -22.3 24.263 3.789 1 96.95 96 LEU A N 1
ATOM 793 C CA . LEU A 1 96 ? -21.533 23.412 2.886 1 96.95 96 LEU A CA 1
ATOM 794 C C . LEU A 1 96 ? -22.151 23.403 1.492 1 96.95 96 LEU A C 1
ATOM 796 O O . LEU A 1 96 ? -21.441 23.541 0.493 1 96.95 96 LEU A O 1
ATOM 800 N N . TYR A 1 97 ? -23.424 23.298 1.435 1 96.36 97 TYR A N 1
ATOM 801 C CA . TYR A 1 97 ? -24.176 23.323 0.185 1 96.36 97 TYR A CA 1
ATOM 802 C C . TYR A 1 97 ? -23.936 24.625 -0.57 1 96.36 97 TYR A C 1
ATOM 804 O O . TYR A 1 97 ? -23.683 24.612 -1.777 1 96.36 97 TYR A O 1
ATOM 812 N N . GLU A 1 98 ? -23.931 25.713 0.158 1 94.84 98 GLU A N 1
ATOM 813 C CA . GLU A 1 98 ? -23.758 27.032 -0.445 1 94.84 98 GLU A CA 1
ATOM 814 C C . GLU A 1 98 ? -22.349 27.203 -1.004 1 94.84 98 GLU A C 1
ATOM 816 O O . GLU A 1 98 ? -22.143 27.947 -1.965 1 94.84 98 GLU A O 1
ATOM 821 N N . GLN A 1 99 ? -21.388 26.474 -0.42 1 92.05 99 GLN A N 1
ATOM 822 C CA . GLN A 1 99 ? -20 26.595 -0.853 1 92.05 99 GLN A CA 1
ATOM 823 C C . GLN A 1 99 ? -19.687 25.612 -1.977 1 92.05 99 GLN A C 1
ATOM 825 O O . GLN A 1 99 ? -18.597 25.645 -2.552 1 92.05 99 GLN A O 1
ATOM 830 N N . SER A 1 100 ? -20.599 24.658 -2.242 1 88.11 100 SER A N 1
ATOM 831 C CA . SER A 1 100 ? -20.42 23.705 -3.332 1 88.11 100 SER A CA 1
ATOM 832 C C . SER A 1 100 ? -20.661 24.363 -4.687 1 88.11 100 SER A C 1
ATOM 834 O O . SER A 1 100 ? -21.676 24.104 -5.337 1 88.11 100 SER A O 1
ATOM 836 N N . ASN A 1 101 ? -19.59 25.113 -5.168 1 84.82 101 ASN A N 1
ATOM 837 C CA . ASN A 1 101 ? -19.785 26.028 -6.288 1 84.82 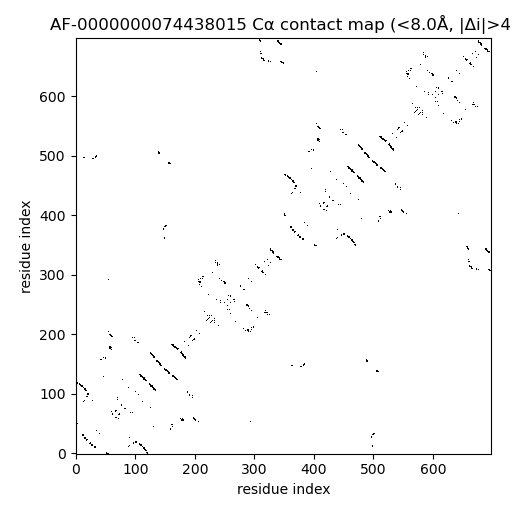101 ASN A CA 1
ATOM 838 C C . ASN A 1 101 ? -19.233 25.449 -7.587 1 84.82 101 ASN A C 1
ATOM 840 O O . ASN A 1 101 ? -18.936 26.191 -8.526 1 84.82 101 ASN A O 1
ATOM 844 N N . SER A 1 102 ? -18.963 24.235 -7.583 1 86.07 102 SER A N 1
ATOM 845 C CA . SER A 1 102 ? -18.478 23.593 -8.799 1 86.07 102 SER A CA 1
ATOM 846 C C . SER A 1 102 ? -19.119 22.223 -8.995 1 86.07 102 SER A C 1
ATOM 848 O O . SER A 1 102 ? -19.447 21.54 -8.022 1 86.07 102 SER A O 1
ATOM 850 N N . ALA A 1 103 ? -19.201 21.855 -10.215 1 85.69 103 ALA A N 1
ATOM 851 C CA . ALA A 1 103 ? -19.813 20.573 -10.553 1 85.69 103 ALA A CA 1
ATOM 852 C C . ALA A 1 103 ? -18.952 19.409 -10.07 1 85.69 103 ALA A C 1
ATOM 854 O O . ALA A 1 103 ? -19.441 18.287 -9.923 1 85.69 103 ALA A O 1
ATOM 855 N N . GLN A 1 104 ? -17.699 19.667 -9.817 1 87.21 104 GLN A N 1
ATOM 856 C CA . GLN A 1 104 ? -16.759 18.614 -9.448 1 87.21 104 GLN A CA 1
ATOM 857 C C . GLN A 1 104 ? -16.896 18.246 -7.973 1 87.21 104 GLN A C 1
ATOM 859 O O . GLN A 1 104 ? -16.411 17.198 -7.542 1 87.21 104 GLN A O 1
ATOM 864 N N . ILE A 1 105 ? -17.53 19.165 -7.223 1 90.06 105 ILE A N 1
ATOM 865 C CA . ILE A 1 105 ? -17.746 18.871 -5.81 1 90.06 105 ILE A CA 1
ATOM 866 C C . ILE A 1 105 ? -18.859 17.837 -5.662 1 90.06 105 ILE A C 1
ATOM 868 O O . ILE A 1 105 ? -19.998 18.077 -6.072 1 90.06 105 ILE A O 1
ATOM 872 N N . LYS A 1 106 ? -18.635 16.82 -5.057 1 90.42 106 LYS A N 1
ATOM 873 C CA . LYS A 1 106 ? -19.541 15.678 -4.989 1 90.42 106 LYS A CA 1
ATOM 874 C C . LYS A 1 106 ? -20.57 15.858 -3.876 1 90.42 106 LYS A C 1
ATOM 876 O O . LYS A 1 106 ? -20.278 16.472 -2.847 1 90.42 106 LYS A O 1
ATOM 881 N N . LYS A 1 107 ? -21.767 15.379 -4.106 1 93.22 107 LYS A N 1
ATOM 882 C CA . LYS A 1 107 ? -22.731 15.188 -3.027 1 93.22 107 LYS A CA 1
ATOM 883 C C . LYS A 1 107 ? -22.274 14.092 -2.068 1 93.22 107 LYS A C 1
ATOM 885 O O . LYS A 1 107 ? -21.295 13.393 -2.337 1 93.22 107 LYS A O 1
ATOM 890 N N . GLY A 1 108 ? -22.948 13.958 -0.944 1 94.99 108 GLY A N 1
ATOM 891 C CA . GLY A 1 108 ? -22.544 12.891 -0.042 1 94.99 108 GLY A CA 1
ATOM 892 C C . GLY A 1 108 ? -23.202 12.981 1.321 1 94.99 108 GLY A C 1
ATOM 893 O O . GLY A 1 108 ? -24.078 13.822 1.54 1 94.99 108 GLY A O 1
ATOM 894 N N . ASP A 1 109 ? -22.825 12.067 2.173 1 97.08 109 ASP A N 1
ATOM 895 C CA . ASP A 1 109 ? -23.259 12.062 3.567 1 97.08 109 ASP A CA 1
ATOM 896 C C . ASP A 1 109 ? -22.389 12.985 4.417 1 97.08 109 ASP A C 1
ATOM 898 O O . ASP A 1 109 ? -21.171 13.039 4.236 1 97.08 109 ASP A O 1
ATOM 902 N N . VAL A 1 110 ? -23.048 13.69 5.265 1 98.26 110 VAL A N 1
ATOM 903 C CA . VAL A 1 110 ? -22.323 14.549 6.195 1 98.26 110 VAL A CA 1
ATOM 904 C C . VAL A 1 110 ? -22.648 14.145 7.632 1 98.26 110 VAL A C 1
ATOM 906 O O . VAL A 1 110 ? -23.808 14.189 8.048 1 98.26 110 VAL A O 1
ATOM 909 N N . LEU A 1 111 ? -21.664 13.754 8.296 1 98.47 111 LEU A N 1
ATOM 910 C CA . LEU A 1 111 ? -21.805 13.434 9.712 1 98.47 111 LEU A CA 1
ATOM 911 C C . LEU A 1 111 ? -21.317 14.587 10.582 1 98.47 111 LEU A C 1
ATOM 913 O O . LEU A 1 111 ? -20.217 15.104 10.375 1 98.47 111 LEU A O 1
ATOM 917 N N . VAL A 1 112 ? -22.139 15.046 11.432 1 98.86 112 VAL A N 1
ATOM 918 C CA . VAL A 1 112 ? -21.743 15.999 12.462 1 98.86 112 VAL A CA 1
ATOM 919 C C . VAL A 1 112 ? -21.748 15.317 13.828 1 98.86 112 VAL A C 1
ATOM 921 O O . VAL A 1 112 ? -22.744 14.703 14.218 1 98.86 112 VAL A O 1
ATOM 924 N N . ALA A 1 113 ? -20.661 15.41 14.505 1 98.66 113 ALA A N 1
ATOM 925 C CA . ALA A 1 113 ? -20.499 14.664 15.751 1 98.66 113 ALA A CA 1
ATOM 926 C C . ALA A 1 113 ? -19.972 15.564 16.865 1 98.66 113 ALA A C 1
ATOM 928 O O . ALA A 1 113 ? -19.186 16.48 16.612 1 98.66 113 ALA A O 1
ATOM 929 N N . TYR A 1 114 ? -20.461 15.304 18.034 1 98.56 114 TYR A N 1
ATOM 930 C CA . TYR A 1 114 ? -19.964 15.947 19.245 1 98.56 114 TYR A CA 1
ATOM 931 C C . TYR A 1 114 ? -19.184 14.96 20.106 1 98.56 114 TYR A C 1
ATOM 933 O O . TYR A 1 114 ? -19.749 13.989 20.614 1 98.56 114 TYR A O 1
ATOM 941 N N . PHE A 1 115 ? -17.902 15.235 20.239 1 98.03 115 PHE A N 1
ATOM 942 C CA . PHE A 1 115 ? -17.017 14.347 20.982 1 98.03 115 PHE A CA 1
ATOM 943 C C . PHE A 1 115 ? -16.662 14.946 22.338 1 98.03 115 PHE A C 1
ATOM 945 O O . PHE A 1 115 ? -16.511 16.163 22.464 1 98.03 115 PHE A O 1
ATOM 952 N N . GLU A 1 116 ? -16.459 14.087 23.214 1 96.7 116 GLU A N 1
ATOM 953 C CA . GLU A 1 116 ? -15.876 14.439 24.505 1 96.7 116 GLU A CA 1
ATOM 954 C C . GLU A 1 116 ? -14.672 13.558 24.826 1 96.7 116 GLU A C 1
ATOM 956 O O . GLU A 1 116 ? -14.556 12.444 24.31 1 96.7 116 GLU A O 1
ATOM 961 N N . GLY A 1 117 ? -13.773 14.134 25.605 1 95.86 117 GLY A N 1
ATOM 962 C CA . GLY A 1 117 ? -12.659 13.343 26.103 1 95.86 117 GLY A CA 1
ATOM 963 C C . GLY A 1 117 ? -11.531 13.202 25.098 1 95.86 117 GLY A C 1
ATOM 964 O O . GLY A 1 117 ? -10.72 12.278 25.193 1 95.86 117 GLY A O 1
ATOM 965 N N . LEU A 1 118 ? -11.474 14.04 24.11 1 96.08 118 LEU A N 1
ATOM 966 C CA . LEU A 1 118 ? -10.318 14.093 23.221 1 96.08 118 LEU A CA 1
ATOM 967 C C . LEU A 1 118 ? -9.14 14.78 23.903 1 96.08 118 LEU A C 1
ATOM 969 O O . LEU A 1 118 ? -9.321 15.766 24.622 1 96.08 118 LEU A O 1
ATOM 973 N N . GLU A 1 119 ? -8.086 14.213 23.685 1 95.58 119 GLU A N 1
ATOM 974 C CA . GLU A 1 119 ? -6.898 14.808 24.289 1 95.58 119 GLU A CA 1
ATOM 975 C C . GLU A 1 119 ? -6.081 15.579 23.255 1 95.58 119 GLU A C 1
ATOM 977 O O . GLU A 1 119 ? -5.692 15.024 22.225 1 95.58 119 GLU A O 1
ATOM 982 N N . TYR A 1 120 ? -5.918 16.804 23.499 1 92.8 120 TYR A N 1
ATOM 983 C CA . TYR A 1 120 ? -5.067 17.676 22.696 1 92.8 120 TYR A CA 1
ATOM 984 C C . TYR A 1 120 ? -4.05 18.4 23.57 1 92.8 120 TYR A C 1
ATOM 986 O O . TYR A 1 120 ? -4.419 19.081 24.53 1 92.8 120 TYR A O 1
ATOM 994 N N . LYS A 1 121 ? -2.765 18.227 23.327 1 88.52 121 LYS A N 1
ATOM 995 C CA . LYS A 1 121 ? -1.687 18.791 24.134 1 88.52 121 LYS A CA 1
ATOM 996 C C . LYS A 1 121 ? -1.876 18.459 25.612 1 88.52 121 LYS A C 1
ATOM 998 O O . LYS A 1 121 ? -1.811 19.346 26.466 1 88.52 121 LYS A O 1
ATOM 1003 N N . ASP A 1 122 ? -2.31 17.252 25.877 1 88.81 122 ASP A N 1
ATOM 1004 C CA . ASP A 1 122 ? -2.403 16.63 27.194 1 88.81 122 ASP A CA 1
ATOM 1005 C C . ASP A 1 122 ? -3.576 17.2 27.989 1 88.81 122 ASP A C 1
ATOM 1007 O O . ASP A 1 122 ? -3.59 17.131 29.22 1 88.81 122 ASP A O 1
ATOM 1011 N N . VAL A 1 123 ? -4.492 17.836 27.274 1 92.87 123 VAL A N 1
ATOM 1012 C CA . VAL A 1 123 ? -5.694 18.349 27.923 1 92.87 123 VAL A CA 1
ATOM 1013 C C . VAL A 1 123 ? -6.933 17.736 27.275 1 92.87 123 VAL A C 1
ATOM 1015 O O . VAL A 1 123 ? -7.043 17.695 26.047 1 92.87 123 VAL A O 1
ATOM 1018 N N . LEU A 1 124 ? -7.784 17.27 28.105 1 95.82 124 LEU A N 1
ATOM 1019 C CA . LEU A 1 124 ? -9.052 16.745 27.611 1 95.82 124 LEU A CA 1
ATOM 1020 C C . LEU A 1 124 ? -9.953 17.873 27.12 1 95.82 124 LEU A C 1
ATOM 1022 O O . LEU A 1 124 ? -10.045 18.923 27.759 1 95.82 124 LEU A O 1
ATOM 1026 N N . THR A 1 125 ? -10.522 17.682 26.017 1 96.31 125 THR A N 1
ATOM 1027 C CA . THR A 1 125 ? -11.351 18.737 25.444 1 96.31 125 THR A CA 1
ATOM 1028 C C . THR A 1 125 ? -12.514 18.143 24.656 1 96.31 125 THR A C 1
ATOM 1030 O O . THR A 1 125 ? -12.549 16.936 24.406 1 96.31 125 THR A O 1
ATOM 1033 N N . GLU A 1 126 ? -13.48 18.951 24.395 1 97.41 126 GLU A N 1
ATOM 1034 C CA . GLU A 1 126 ? -14.59 18.62 23.506 1 97.41 126 GLU A CA 1
ATOM 1035 C C . GLU A 1 126 ? -14.278 19.012 22.064 1 97.41 126 GLU A C 1
ATOM 1037 O O . GLU A 1 126 ? -13.416 19.858 21.818 1 97.41 126 GLU A O 1
ATOM 1042 N N . ALA A 1 127 ? -14.958 18.341 21.173 1 98.25 127 ALA A N 1
ATOM 1043 C CA . ALA A 1 127 ? -14.765 18.688 19.768 1 98.25 127 ALA A CA 1
ATOM 1044 C C . ALA A 1 127 ? -16.048 18.475 18.969 1 98.25 127 ALA A C 1
ATOM 1046 O O . ALA A 1 127 ? -16.856 17.604 19.3 1 98.25 127 ALA A O 1
ATOM 1047 N N . VAL A 1 128 ? -16.211 19.304 18.033 1 98.78 128 VAL A N 1
ATOM 1048 C CA . VAL A 1 128 ? -17.214 19.078 16.997 1 98.78 128 VAL A CA 1
ATOM 1049 C C . VAL A 1 128 ? -16.541 18.547 15.733 1 98.78 128 VAL A C 1
ATOM 1051 O O . VAL A 1 128 ? -15.606 19.162 15.215 1 98.78 128 VAL A O 1
ATOM 1054 N N . GLY A 1 129 ? -16.946 17.384 15.335 1 98.76 129 GLY A N 1
ATOM 1055 C CA . GLY A 1 129 ? -16.451 16.808 14.095 1 98.76 129 GLY A CA 1
ATOM 1056 C C . GLY A 1 129 ? -17.428 16.943 12.943 1 98.76 129 GLY A C 1
ATOM 1057 O O . GLY A 1 129 ? -18.637 16.789 13.126 1 98.76 129 GLY A O 1
ATOM 1058 N N . ILE A 1 130 ? -16.94 17.307 11.762 1 98.84 130 ILE A N 1
ATOM 1059 C CA . ILE A 1 130 ? -17.704 17.343 10.52 1 98.84 130 ILE A CA 1
ATOM 1060 C C . ILE A 1 130 ? -17.038 16.447 9.478 1 98.84 130 ILE A C 1
ATOM 1062 O O . ILE A 1 130 ? -15.88 16.665 9.112 1 98.84 130 ILE A O 1
ATOM 1066 N N . PHE A 1 131 ? -17.757 15.481 9.041 1 98.35 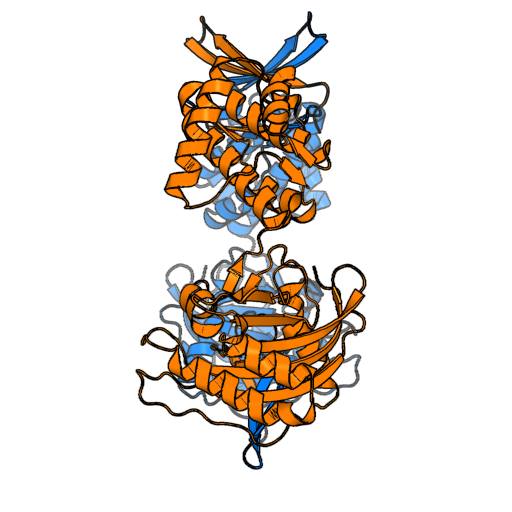131 PHE A N 1
ATOM 1067 C CA . PHE A 1 131 ? -17.194 14.484 8.137 1 98.35 131 PHE A CA 1
ATOM 1068 C C . PHE A 1 131 ? -18.035 14.363 6.872 1 98.35 131 PHE A C 1
ATOM 1070 O O . PHE A 1 131 ? -19.255 14.203 6.944 1 98.35 131 PHE A O 1
ATOM 1077 N N . LYS A 1 132 ? -17.422 14.495 5.774 1 96.89 132 LYS A N 1
ATOM 1078 C CA . LYS A 1 132 ? -18.107 14.336 4.495 1 96.89 132 LYS A CA 1
ATOM 1079 C C . LYS A 1 132 ? -17.678 13.048 3.797 1 96.89 132 LYS A C 1
ATOM 1081 O O . LYS A 1 132 ? -16.495 12.856 3.512 1 96.89 132 LYS A O 1
ATOM 1086 N N . ILE A 1 133 ? -18.593 12.201 3.567 1 96.25 133 ILE A N 1
ATOM 1087 C CA . ILE A 1 133 ? -18.381 10.943 2.859 1 96.25 133 ILE A CA 1
ATOM 1088 C C . ILE A 1 133 ? -18.954 11.043 1.447 1 96.25 133 ILE A C 1
ATOM 1090 O O . ILE A 1 133 ? -20.167 11.178 1.271 1 96.25 133 ILE A O 1
ATOM 1094 N N . GLU A 1 134 ? -18.131 10.91 0.481 1 93.78 134 GLU A N 1
ATOM 1095 C CA . GLU A 1 134 ? -18.515 11.182 -0.9 1 93.78 134 GLU A CA 1
ATOM 1096 C C . GLU A 1 134 ? -18.593 9.895 -1.716 1 93.78 134 GLU A C 1
ATOM 1098 O O . GLU A 1 134 ? -19.251 9.852 -2.757 1 93.78 134 GLU A O 1
ATOM 1103 N N . SER A 1 135 ? -17.886 8.906 -1.2 1 90.5 135 SER A N 1
ATOM 1104 C CA . SER A 1 135 ? -17.754 7.705 -2.018 1 90.5 135 SER A CA 1
ATOM 1105 C C . SER A 1 135 ? -18.313 6.482 -1.299 1 90.5 135 SER A C 1
ATOM 1107 O O . SER A 1 135 ? -18.207 6.373 -0.075 1 90.5 135 SER A O 1
ATOM 1109 N N . LYS A 1 136 ? -19.021 5.705 -2.011 1 94.05 136 LYS A N 1
ATOM 1110 C CA . LYS A 1 136 ? -19.412 4.361 -1.595 1 94.05 136 LYS A CA 1
ATOM 1111 C C . LYS A 1 136 ? -18.739 3.299 -2.46 1 94.05 136 LYS A C 1
ATOM 1113 O O . LYS A 1 136 ? -18.406 3.555 -3.619 1 94.05 136 LYS A O 1
ATOM 1118 N N . VAL A 1 137 ? -18.48 2.234 -1.908 1 94.77 137 VAL A N 1
ATOM 1119 C CA . VAL A 1 137 ? -17.813 1.159 -2.634 1 94.77 137 VAL A CA 1
ATOM 1120 C C . VAL A 1 137 ? -18.752 -0.039 -2.762 1 94.77 137 VAL A C 1
ATOM 1122 O O . VAL A 1 137 ? -19.739 -0.142 -2.031 1 94.77 137 VAL A O 1
ATOM 1125 N N . ASP A 1 138 ? -18.432 -0.908 -3.706 1 95.87 138 ASP A N 1
ATOM 1126 C CA . ASP A 1 138 ? -19.239 -2.099 -3.954 1 95.87 138 ASP A CA 1
ATOM 1127 C C . ASP A 1 138 ? -18.809 -3.251 -3.049 1 95.87 138 ASP A C 1
ATOM 1129 O O . ASP A 1 138 ? -17.616 -3.451 -2.813 1 95.87 138 ASP A O 1
ATOM 1133 N N . PHE A 1 139 ? -19.789 -3.99 -2.569 1 95.89 139 PHE A N 1
ATOM 1134 C CA . PHE A 1 139 ? -19.608 -5.232 -1.827 1 95.89 139 PHE A CA 1
ATOM 1135 C C . PHE A 1 139 ? -20.525 -6.323 -2.365 1 95.89 139 PHE A C 1
ATOM 1137 O O . PHE A 1 139 ? -21.629 -6.038 -2.834 1 95.89 139 PHE A O 1
ATOM 1144 N N . PHE A 1 140 ? -20.056 -7.554 -2.31 1 95.52 140 PHE A N 1
ATOM 1145 C CA . PHE A 1 140 ? -20.939 -8.674 -2.614 1 95.52 140 PHE A CA 1
ATOM 1146 C C . PHE A 1 140 ? -21.672 -9.141 -1.361 1 95.52 140 PHE A C 1
ATOM 1148 O O . PHE A 1 140 ? -21.083 -9.211 -0.281 1 95.52 140 PHE A O 1
ATOM 1155 N N . GLN A 1 141 ? -22.905 -9.412 -1.582 1 93.66 141 GLN A N 1
ATOM 1156 C CA . GLN A 1 141 ? -23.702 -10.073 -0.554 1 93.66 141 GLN A CA 1
ATOM 1157 C C . GLN A 1 141 ? -24.345 -11.349 -1.091 1 93.66 141 GLN A C 1
ATOM 1159 O O . GLN A 1 141 ? -25.029 -11.321 -2.116 1 93.66 141 GLN A O 1
ATOM 1164 N N . THR A 1 142 ? -24.1 -12.447 -0.412 1 93.71 142 THR A N 1
ATOM 1165 C CA . THR A 1 142 ? -24.754 -13.696 -0.786 1 93.71 142 THR A CA 1
ATOM 1166 C C . THR A 1 142 ? -26 -13.93 0.063 1 93.71 142 THR A C 1
ATOM 1168 O O . THR A 1 142 ? -26.026 -13.584 1.246 1 93.71 142 THR A O 1
ATOM 1171 N N . TYR A 1 143 ? -27.029 -14.405 -0.563 1 92.88 143 TYR A N 1
ATOM 1172 C CA . TYR A 1 143 ? -28.265 -14.693 0.155 1 92.88 143 TYR A CA 1
ATOM 1173 C C . TYR A 1 143 ? -28.906 -15.978 -0.356 1 92.88 143 TYR A C 1
ATOM 1175 O O . TYR A 1 143 ? -28.693 -16.371 -1.505 1 92.88 143 TYR A O 1
ATOM 1183 N N . LEU A 1 144 ? -29.593 -16.63 0.525 1 93.32 144 LEU A N 1
ATOM 1184 C CA . LEU A 1 144 ? -30.257 -17.888 0.201 1 93.32 144 LEU A CA 1
ATOM 1185 C C . LEU A 1 144 ? -31.664 -17.638 -0.33 1 93.32 144 LEU A C 1
ATOM 1187 O O . LEU A 1 144 ? -32.444 -16.907 0.285 1 93.32 144 LEU A O 1
ATOM 1191 N N . GLU A 1 145 ? -31.961 -18.012 -1.546 1 91.34 145 GLU A N 1
ATOM 1192 C CA . GLU A 1 145 ? -33.283 -17.954 -2.163 1 91.34 145 GLU A CA 1
ATOM 1193 C C . GLU A 1 145 ? -33.601 -19.246 -2.909 1 91.34 145 GLU A C 1
ATOM 1195 O O . GLU A 1 145 ? -32.828 -19.682 -3.765 1 91.34 145 GLU A O 1
ATOM 1200 N N . ASP A 1 146 ? -34.747 -19.847 -2.621 1 91.36 146 ASP A N 1
ATOM 1201 C CA . ASP A 1 146 ? -35.204 -21.061 -3.29 1 91.36 146 ASP A CA 1
ATOM 1202 C C . ASP A 1 146 ? -34.147 -22.161 -3.215 1 91.36 146 ASP A C 1
ATOM 1204 O O . ASP A 1 146 ? -33.755 -22.724 -4.239 1 91.36 146 ASP A O 1
ATOM 1208 N N . ASP A 1 147 ? -33.516 -22.363 -2.051 1 91.32 147 ASP A N 1
ATOM 1209 C CA . ASP A 1 147 ? -32.566 -23.42 -1.714 1 91.32 147 ASP A CA 1
ATOM 1210 C C . ASP A 1 147 ? -31.241 -23.221 -2.444 1 91.32 147 ASP A C 1
ATOM 1212 O O . ASP A 1 147 ? -30.491 -24.177 -2.652 1 91.32 147 ASP A O 1
ATOM 1216 N N . SER A 1 148 ? -31.053 -21.983 -2.942 1 95.81 148 SER A N 1
ATOM 1217 C CA . SER A 1 148 ? -29.787 -21.675 -3.601 1 95.81 148 SER A CA 1
ATOM 1218 C C . SER A 1 148 ? -29.275 -20.296 -3.198 1 95.81 148 SER A C 1
ATOM 1220 O O . SER A 1 148 ? -30.065 -19.398 -2.9 1 95.81 148 SER A O 1
ATOM 1222 N N . PHE A 1 149 ? -27.986 -20.253 -3.203 1 95.08 149 PHE A N 1
ATOM 1223 C CA . PHE A 1 149 ? -27.379 -18.963 -2.894 1 95.08 149 PHE A CA 1
ATOM 1224 C C . PHE A 1 149 ? -27.282 -18.097 -4.145 1 95.08 149 PHE A C 1
ATOM 1226 O O . PHE A 1 149 ? -27.002 -18.6 -5.235 1 95.08 149 PHE A O 1
ATOM 1233 N N . ASP A 1 150 ? -27.571 -16.899 -3.919 1 94.68 150 ASP A N 1
ATOM 1234 C CA . ASP A 1 150 ? -27.366 -15.878 -4.942 1 94.68 150 ASP A CA 1
ATOM 1235 C C . ASP A 1 150 ? -26.498 -14.738 -4.414 1 94.68 150 ASP A C 1
ATOM 1237 O O . ASP A 1 150 ? -26.162 -14.704 -3.228 1 94.68 150 ASP A O 1
ATOM 1241 N N . VAL A 1 151 ? -26.042 -13.917 -5.399 1 93.6 151 VAL A N 1
ATOM 1242 C CA . VAL A 1 151 ? -25.147 -12.829 -5.018 1 93.6 151 VAL A CA 1
ATOM 1243 C C . VAL A 1 151 ? -25.679 -11.507 -5.566 1 93.6 151 VAL A C 1
ATOM 1245 O O . VAL A 1 151 ? -26.175 -11.45 -6.694 1 93.6 151 VAL A O 1
ATOM 1248 N N . VAL A 1 152 ? -25.653 -10.49 -4.778 1 93.76 152 VAL A N 1
ATOM 1249 C CA . VAL A 1 152 ? -26.031 -9.147 -5.206 1 93.76 152 VAL A CA 1
ATOM 1250 C C . VAL A 1 152 ? -24.93 -8.157 -4.832 1 93.76 152 VAL A C 1
ATOM 1252 O O . VAL A 1 152 ? -24.146 -8.409 -3.914 1 93.76 152 VAL A O 1
ATOM 1255 N N . VAL A 1 153 ? -24.864 -7.13 -5.577 1 94.99 153 VAL A N 1
ATOM 1256 C CA . VAL A 1 153 ? -23.927 -6.048 -5.289 1 94.99 153 VAL A CA 1
ATOM 1257 C C . VAL A 1 153 ? -24.614 -4.981 -4.44 1 94.99 153 VAL A C 1
ATOM 1259 O O . VAL A 1 153 ? -25.742 -4.577 -4.733 1 94.99 153 VAL A O 1
ATOM 1262 N N . GLN A 1 154 ? -23.938 -4.641 -3.372 1 93.71 154 GLN A N 1
ATOM 1263 C CA . GLN A 1 154 ? -24.416 -3.554 -2.524 1 93.71 154 GLN A CA 1
ATOM 1264 C C . GLN A 1 154 ? -23.378 -2.44 -2.419 1 93.71 154 GLN A C 1
ATOM 1266 O O . GLN A 1 154 ? -22.175 -2.706 -2.398 1 93.71 154 GLN A O 1
ATOM 1271 N N . LYS A 1 155 ? -23.894 -1.295 -2.362 1 94.8 155 LYS A N 1
ATOM 1272 C CA . LYS A 1 155 ? -23.01 -0.148 -2.168 1 94.8 155 LYS A CA 1
ATOM 1273 C C . LYS A 1 155 ? -23.002 0.298 -0.708 1 94.8 155 LYS A C 1
ATOM 1275 O O . LYS A 1 155 ? -24.047 0.321 -0.055 1 94.8 155 LYS A O 1
ATOM 1280 N N . GLY A 1 156 ? -21.793 0.575 -0.208 1 96.04 156 GLY A N 1
ATOM 1281 C CA . GLY A 1 156 ? -21.677 1.039 1.165 1 96.04 156 GLY A CA 1
ATOM 1282 C C . GLY A 1 156 ? -20.427 1.86 1.415 1 96.04 156 GLY A C 1
ATOM 1283 O O . GLY A 1 156 ? -19.627 2.075 0.502 1 96.04 156 GLY A O 1
ATOM 1284 N N . ILE A 1 157 ? -20.348 2.367 2.626 1 96.1 157 ILE A N 1
ATOM 1285 C CA . ILE A 1 157 ? -19.215 3.193 3.028 1 96.1 157 ILE A CA 1
ATOM 1286 C C . ILE A 1 157 ? -18.119 2.31 3.622 1 96.1 157 ILE A C 1
ATOM 1288 O O . ILE A 1 157 ? -18.357 1.579 4.586 1 96.1 157 ILE A O 1
ATOM 1292 N N . SER A 1 158 ? -16.98 2.407 3.051 1 95.03 158 SER A N 1
ATOM 1293 C CA . SER A 1 158 ? -15.836 1.667 3.575 1 95.03 158 SER A CA 1
ATOM 1294 C C . SER A 1 158 ? -15.444 2.166 4.962 1 95.03 158 SER A C 1
ATOM 1296 O O . SER A 1 158 ? -15.553 3.359 5.252 1 95.03 158 SER A O 1
ATOM 1298 N N . THR A 1 159 ? -15.023 1.286 5.795 1 94.07 159 THR A N 1
ATOM 1299 C CA . THR A 1 159 ? -14.579 1.65 7.136 1 94.07 159 THR A CA 1
ATOM 1300 C C . THR A 1 159 ? -13.107 2.051 7.128 1 94.07 159 THR A C 1
ATOM 1302 O O . THR A 1 159 ? -12.529 2.331 8.18 1 94.07 159 THR A O 1
ATOM 1305 N N . LYS A 1 160 ? -12.494 2.069 5.945 1 89.88 160 LYS A N 1
ATOM 1306 C CA . LYS A 1 160 ? -11.043 2.209 5.874 1 89.88 160 LYS A CA 1
ATOM 1307 C C . LYS A 1 160 ? -10.639 3.672 5.714 1 89.88 160 LYS A C 1
ATOM 1309 O O . LYS A 1 160 ? -9.629 4.107 6.27 1 89.88 160 LYS A O 1
ATOM 1314 N N . LYS A 1 161 ? -11.445 4.381 4.965 1 89.37 161 LYS A N 1
ATOM 1315 C CA . LYS A 1 161 ? -10.934 5.707 4.628 1 89.37 161 LYS A CA 1
ATOM 1316 C C . LYS A 1 161 ? -12.058 6.74 4.606 1 89.37 161 LYS A C 1
ATOM 1318 O O . LYS A 1 161 ? -13.059 6.561 3.91 1 89.37 161 LYS A O 1
ATOM 1323 N N . LEU A 1 162 ? -11.824 7.776 5.302 1 93.16 162 LEU A N 1
ATOM 1324 C CA . LEU A 1 162 ? -12.707 8.936 5.312 1 93.16 162 LEU A CA 1
ATOM 1325 C C . LEU A 1 162 ? -12.343 9.906 4.192 1 93.16 162 LEU A C 1
ATOM 1327 O O . LEU A 1 162 ? -11.162 10.167 3.951 1 93.16 162 LEU A O 1
ATOM 1331 N N . ASP A 1 163 ? -13.331 10.487 3.467 1 95.31 163 ASP A N 1
ATOM 1332 C CA . ASP A 1 163 ? -13.045 11.403 2.367 1 95.31 163 ASP A CA 1
ATOM 1333 C C . ASP A 1 163 ? -12.549 12.75 2.89 1 95.31 163 ASP A C 1
ATOM 1335 O O . ASP A 1 163 ? -11.414 13.147 2.617 1 95.31 163 ASP A O 1
ATOM 1339 N N . LYS A 1 164 ? -13.41 13.448 3.635 1 95.72 164 LYS A N 1
ATOM 1340 C CA . LYS A 1 164 ? -13.053 14.722 4.253 1 95.72 164 LYS A CA 1
ATOM 1341 C C . LYS A 1 164 ? -13.545 14.79 5.696 1 95.72 164 LYS A C 1
ATOM 1343 O O . LYS A 1 164 ? -14.59 14.225 6.029 1 95.72 164 LYS A O 1
ATOM 1348 N N . GLY A 1 165 ? -12.771 15.407 6.469 1 97.07 165 GLY A N 1
ATOM 1349 C CA . GLY A 1 165 ? -13.189 15.597 7.849 1 97.07 165 GLY A CA 1
ATOM 1350 C C . GLY A 1 165 ? -12.428 16.703 8.556 1 97.07 165 GLY A C 1
ATOM 1351 O O . GLY A 1 165 ? -11.337 17.084 8.129 1 97.07 165 GLY A O 1
ATOM 1352 N N . CYS A 1 166 ? -13.041 17.248 9.556 1 98.07 166 CYS A N 1
ATOM 1353 C CA . CYS A 1 166 ? -12.361 18.204 10.423 1 98.07 166 CYS A CA 1
ATOM 1354 C C . CYS A 1 166 ? -12.834 18.065 11.865 1 98.07 166 CYS A C 1
ATOM 1356 O O . CYS A 1 166 ? -13.935 17.571 12.117 1 98.07 166 CYS A O 1
ATOM 1358 N N . LEU A 1 167 ? -12.028 18.361 12.744 1 98.25 167 LEU A N 1
ATOM 1359 C CA . LEU A 1 167 ? -12.312 18.454 14.172 1 98.25 167 LEU A CA 1
ATOM 1360 C C . LEU A 1 167 ? -12.092 19.875 14.679 1 98.25 167 LEU A C 1
ATOM 1362 O O . LEU A 1 167 ? -10.989 20.415 14.567 1 98.25 167 LEU A O 1
ATOM 1366 N N . ILE A 1 168 ? -13.116 20.452 15.1 1 98.51 168 ILE A N 1
ATOM 1367 C CA . ILE A 1 168 ? -13.031 21.75 15.761 1 98.51 168 ILE A CA 1
ATOM 1368 C C . ILE A 1 168 ? -12.992 21.556 17.275 1 98.51 168 ILE A C 1
ATOM 1370 O O . ILE A 1 168 ? -13.982 21.137 17.879 1 98.51 168 ILE A O 1
ATOM 1374 N N . LEU A 1 169 ? -11.918 21.891 17.906 1 97.8 169 LEU A N 1
ATOM 1375 C CA . LEU A 1 169 ? -11.717 21.634 19.328 1 97.8 169 LEU A CA 1
ATOM 1376 C C . LEU A 1 169 ? -12.226 22.799 20.169 1 97.8 169 LEU A C 1
ATOM 1378 O O . LEU A 1 169 ? -12.058 23.962 19.794 1 97.8 169 LEU A O 1
ATOM 1382 N N . ASN A 1 170 ? -12.809 22.403 21.257 1 96.86 170 ASN A N 1
ATOM 1383 C CA . ASN A 1 170 ? -13.144 23.433 22.234 1 96.86 170 ASN A CA 1
ATOM 1384 C C . ASN A 1 170 ? -11.923 23.852 23.048 1 96.86 170 ASN A C 1
ATOM 1386 O O . ASN A 1 170 ? -11.94 23.786 24.279 1 96.86 170 ASN A O 1
ATOM 1390 N N . SER A 1 171 ? -10.869 24.072 22.404 1 92.73 171 SER A N 1
ATOM 1391 C CA . SER A 1 171 ? -9.587 24.584 22.877 1 92.73 171 SER A CA 1
ATOM 1392 C C . SER A 1 171 ? -9.073 25.704 21.978 1 92.73 171 SER A C 1
ATOM 1394 O O . SER A 1 171 ? -9.187 25.625 20.753 1 92.73 171 SER A O 1
ATOM 1396 N N . SER A 1 172 ? -8.731 26.73 22.652 1 90.6 172 SER A N 1
ATOM 1397 C CA . SER A 1 172 ? -8.303 27.892 21.879 1 90.6 172 SER A CA 1
ATOM 1398 C C . SER A 1 172 ? -6.943 28.398 22.348 1 90.6 172 SER A C 1
ATOM 1400 O O . SER A 1 172 ? -6.506 28.082 23.456 1 90.6 172 SER A O 1
ATOM 1402 N N . ASP A 1 173 ? -6.303 28.946 21.475 1 89.2 173 ASP A N 1
ATOM 1403 C CA . ASP A 1 173 ? -5.126 29.745 21.8 1 89.2 173 ASP A CA 1
ATOM 1404 C C . ASP A 1 173 ? -5.332 31.208 21.414 1 89.2 173 ASP A C 1
ATOM 1406 O O . ASP A 1 173 ? -6.469 31.666 21.279 1 89.2 173 ASP A O 1
ATOM 1410 N N . THR A 1 174 ? -4.228 31.992 21.297 1 87.26 174 THR A N 1
ATOM 1411 C CA . THR A 1 174 ? -4.325 33.426 21.05 1 87.26 174 THR A CA 1
ATOM 1412 C C . THR A 1 174 ? -4.952 33.699 19.686 1 87.26 174 THR A C 1
ATOM 1414 O O . THR A 1 174 ? -5.456 34.796 19.436 1 87.26 174 THR A O 1
ATOM 1417 N N . GLU A 1 175 ? -5.009 32.671 18.91 1 87.37 175 GLU A N 1
ATOM 1418 C CA . GLU A 1 175 ? -5.513 32.875 17.556 1 87.37 175 GLU A CA 1
ATOM 1419 C C . GLU A 1 175 ? -6.903 32.269 17.387 1 87.37 175 GLU A C 1
ATOM 1421 O O . GLU A 1 175 ? -7.503 32.368 16.314 1 87.37 175 GLU A O 1
ATOM 1426 N N . GLY A 1 176 ? -7.4 31.629 18.4 1 91.32 176 GLY A N 1
ATOM 1427 C CA . GLY A 1 176 ? -8.749 31.088 18.333 1 91.32 176 GLY A CA 1
ATOM 1428 C C . GLY A 1 176 ? -8.793 29.577 18.462 1 91.32 176 GLY A C 1
ATOM 1429 O O . GLY A 1 176 ? -7.809 28.955 18.867 1 91.32 176 GLY A O 1
ATOM 1430 N N . PRO A 1 177 ? -9.926 29.032 18.12 1 95.08 177 PRO A N 1
ATOM 1431 C CA . PRO A 1 177 ? -10.118 27.585 18.25 1 95.08 177 PRO A CA 1
ATOM 1432 C C . PRO A 1 177 ? -9.207 26.783 17.324 1 95.08 177 PRO A C 1
ATOM 1434 O O . PRO A 1 177 ? -8.915 27.221 16.208 1 95.08 177 PRO A O 1
ATOM 1437 N N . VAL A 1 178 ? -8.815 25.629 17.816 1 96.63 178 VAL A N 1
ATOM 1438 C CA . VAL A 1 178 ? -7.932 24.745 17.061 1 96.63 178 VAL A CA 1
ATOM 1439 C C . VAL A 1 178 ? -8.758 23.865 16.125 1 96.63 178 VAL A C 1
ATOM 1441 O O . VAL A 1 178 ? -9.752 23.266 16.543 1 96.63 178 VAL A O 1
ATOM 1444 N N . ILE A 1 179 ? -8.297 23.794 14.847 1 97.86 179 ILE A N 1
ATOM 1445 C CA . ILE A 1 179 ? -9.006 22.996 13.853 1 97.86 179 ILE A CA 1
ATOM 1446 C C . ILE A 1 179 ? -8.037 22.019 13.189 1 97.86 179 ILE A C 1
ATOM 1448 O O . ILE A 1 179 ? -6.97 22.418 12.717 1 97.86 179 ILE A O 1
ATOM 1452 N N . LEU A 1 180 ? -8.405 20.799 13.208 1 97.14 180 LEU A N 1
ATOM 1453 C CA . LEU A 1 180 ? -7.698 19.775 12.446 1 97.14 180 LEU A CA 1
ATOM 1454 C C . LEU A 1 180 ? -8.506 19.352 11.224 1 97.14 180 LEU A C 1
ATOM 1456 O O . LEU A 1 180 ? -9.724 19.179 11.308 1 97.14 180 LEU A O 1
ATOM 1460 N N . SER A 1 181 ? -7.864 19.243 10.128 1 96.27 181 SER A N 1
ATOM 1461 C CA . SER A 1 181 ? -8.585 18.9 8.907 1 96.27 181 SER A CA 1
ATOM 1462 C C . SER A 1 181 ? -7.868 17.798 8.133 1 96.27 181 SER A C 1
ATOM 1464 O O . SER A 1 181 ? -6.637 17.767 8.084 1 96.27 181 SER A O 1
ATOM 1466 N N . VAL A 1 182 ? -8.632 16.902 7.541 1 95.31 182 VAL A N 1
ATOM 1467 C CA . VAL A 1 182 ? -8.107 15.833 6.697 1 95.31 182 VAL A CA 1
ATOM 1468 C C . VAL A 1 182 ? -8.87 15.796 5.375 1 95.31 182 VAL A C 1
ATOM 1470 O O . VAL A 1 182 ? -10.066 16.093 5.333 1 95.31 182 VAL A O 1
ATOM 1473 N N . ASP A 1 183 ? -8.217 15.51 4.321 1 93.63 183 ASP A N 1
ATOM 1474 C CA . ASP A 1 183 ? -8.762 15.345 2.976 1 93.63 183 ASP A CA 1
ATOM 1475 C C . ASP A 1 183 ? -8.048 14.221 2.229 1 93.63 183 ASP A C 1
ATOM 1477 O O . ASP A 1 183 ? -6.905 14.385 1.795 1 93.63 183 ASP A O 1
ATOM 1481 N N . ASN A 1 184 ? -8.711 13.145 2.006 1 88.43 184 ASN A N 1
ATOM 1482 C CA . ASN A 1 184 ? -8.083 11.976 1.4 1 88.43 184 ASN A CA 1
ATOM 1483 C C . ASN A 1 184 ? -8.398 11.879 -0.089 1 88.43 184 ASN A C 1
ATOM 1485 O O . ASN A 1 184 ? -7.979 10.931 -0.757 1 88.43 184 ASN A O 1
ATOM 1489 N N . ASN A 1 185 ? -9.21 12.699 -0.769 1 79.93 185 ASN A N 1
ATOM 1490 C CA . ASN A 1 185 ? -9.548 12.658 -2.187 1 79.93 185 ASN A CA 1
ATOM 1491 C C . ASN A 1 185 ? -8.651 13.583 -3.005 1 79.93 185 ASN A C 1
ATOM 1493 O O . ASN A 1 185 ? -8.611 13.49 -4.233 1 79.93 185 ASN A O 1
ATOM 1497 N N . ASN A 1 186 ? -7.646 13.923 -2.731 1 67.19 186 ASN A N 1
ATOM 1498 C CA . ASN A 1 186 ? -6.642 14.781 -3.351 1 67.19 186 ASN A CA 1
ATOM 1499 C C . ASN A 1 186 ? -7.283 15.825 -4.262 1 67.19 186 ASN A C 1
ATOM 1501 O O . ASN A 1 186 ? -6.581 16.589 -4.926 1 67.19 186 ASN A O 1
ATOM 1505 N N . TYR A 1 187 ? -8.6 15.798 -4.486 1 66.38 187 TYR A N 1
ATOM 1506 C CA . TYR A 1 187 ? -9.218 16.794 -5.354 1 66.38 187 TYR A CA 1
ATOM 1507 C C . TYR A 1 187 ? -10.056 17.777 -4.546 1 66.38 187 TYR A C 1
ATOM 1509 O O . TYR A 1 187 ? -10.568 17.434 -3.477 1 66.38 187 TYR A O 1
ATOM 1517 N N . ASP A 1 188 ? -10.129 19.098 -4.846 1 66.04 188 ASP A N 1
ATOM 1518 C CA . ASP A 1 188 ? -10.972 20.185 -4.359 1 66.04 188 ASP A CA 1
ATOM 1519 C C . ASP A 1 188 ? -10.648 20.522 -2.905 1 66.04 188 ASP A C 1
ATOM 1521 O O . ASP A 1 188 ? -11.547 20.823 -2.117 1 66.04 188 ASP A O 1
ATOM 1525 N N . ALA A 1 189 ? -9.538 20.208 -2.462 1 70.85 189 ALA A N 1
ATOM 1526 C CA . ALA A 1 189 ? -9.114 20.508 -1.097 1 70.85 189 ALA A CA 1
ATOM 1527 C C . ALA A 1 189 ? -9.296 21.989 -0.779 1 70.85 189 ALA A C 1
ATOM 1529 O O . ALA A 1 189 ? -9.66 22.349 0.343 1 70.85 189 ALA A O 1
ATOM 1530 N N . GLN A 1 190 ? -9.33 22.794 -1.783 1 85.49 190 GLN A N 1
ATOM 1531 C CA . GLN A 1 190 ? -9.375 24.238 -1.579 1 85.49 190 GLN A CA 1
ATOM 1532 C C . GLN A 1 190 ? -10.763 24.687 -1.132 1 85.49 190 GLN A C 1
ATOM 1534 O O . GLN A 1 190 ? -10.892 25.53 -0.242 1 85.49 190 GLN A O 1
ATOM 1539 N N . TYR A 1 191 ? -11.802 24.082 -1.737 1 91.56 191 TYR A N 1
ATOM 1540 C CA . TYR A 1 191 ? -13.14 24.518 -1.352 1 91.56 191 TYR A CA 1
ATOM 1541 C C . TYR A 1 191 ? -13.42 24.192 0.11 1 91.56 191 TYR A C 1
ATOM 1543 O O . TYR A 1 191 ? -14.07 24.971 0.812 1 91.56 191 TYR A O 1
ATOM 1551 N N . TRP A 1 192 ? -12.99 22.993 0.561 1 94.74 192 TRP A N 1
ATOM 1552 C CA . TRP A 1 192 ? -13.211 22.53 1.927 1 94.74 192 TRP A CA 1
ATOM 1553 C C . TRP A 1 192 ? -12.514 23.442 2.93 1 94.74 192 TRP A C 1
ATOM 1555 O O . TRP A 1 192 ? -13.137 23.92 3.881 1 94.74 192 TRP A O 1
ATOM 1565 N N . ILE A 1 193 ? -11.299 23.822 2.607 1 95.09 193 ILE A N 1
ATOM 1566 C CA . ILE A 1 193 ? -10.456 24.575 3.529 1 95.09 193 ILE A CA 1
ATOM 1567 C C . ILE A 1 193 ? -10.749 26.067 3.395 1 95.09 193 ILE A C 1
ATOM 1569 O O . ILE A 1 193 ? -10.991 26.751 4.393 1 95.09 193 ILE A O 1
ATOM 1573 N N . LYS A 1 194 ? -10.852 26.597 2.224 1 93.37 194 LYS A N 1
ATOM 1574 C CA . LYS A 1 194 ? -10.886 28.035 1.977 1 93.37 194 LYS A CA 1
ATOM 1575 C C . LYS A 1 194 ? -12.32 28.556 1.957 1 93.37 194 LYS A C 1
ATOM 1577 O O . LYS A 1 194 ? -12.569 29.718 2.286 1 93.37 194 LYS A O 1
ATOM 1582 N N . ASN A 1 195 ? -13.203 27.752 1.514 1 93.79 195 ASN A N 1
ATOM 1583 C CA . ASN A 1 195 ? -14.574 28.232 1.378 1 93.79 195 ASN A CA 1
ATOM 1584 C C . ASN A 1 195 ? -15.463 27.718 2.507 1 93.79 195 ASN A C 1
ATOM 1586 O O . ASN A 1 195 ? -15.953 28.501 3.322 1 93.79 195 ASN A O 1
ATOM 1590 N N . PHE A 1 196 ? -15.542 26.44 2.706 1 96.24 196 PHE A N 1
ATOM 1591 C CA . PHE A 1 196 ? -16.434 25.879 3.714 1 96.24 196 PHE A CA 1
ATOM 1592 C C . PHE A 1 196 ? -15.955 26.231 5.117 1 96.24 196 PHE A C 1
ATOM 1594 O O . PHE A 1 196 ? -16.673 26.882 5.879 1 96.24 196 PHE A O 1
ATOM 1601 N N . LEU A 1 197 ? -14.705 25.799 5.349 1 97.22 197 LEU A N 1
ATOM 1602 C CA . LEU A 1 197 ? -14.193 26.039 6.694 1 97.22 197 LEU A CA 1
ATOM 1603 C C . LEU A 1 197 ? -13.692 27.472 6.837 1 97.22 197 LEU A C 1
ATOM 1605 O O . LEU A 1 197 ? -13.769 28.057 7.92 1 97.22 197 LEU A O 1
ATOM 1609 N N . ASN A 1 198 ? -13.177 28.038 5.708 1 96.5 198 ASN A N 1
ATOM 1610 C CA . ASN A 1 198 ? -12.537 29.349 5.701 1 96.5 198 ASN A CA 1
ATOM 1611 C C . ASN A 1 198 ? -11.505 29.474 6.819 1 96.5 198 ASN A C 1
ATOM 1613 O O . ASN A 1 198 ? -11.668 30.286 7.731 1 96.5 198 ASN A O 1
ATOM 1617 N N . VAL A 1 199 ? -10.453 28.671 6.63 1 96.74 199 VAL A N 1
ATOM 1618 C CA . VAL A 1 199 ? -9.422 28.584 7.659 1 96.74 199 VAL A CA 1
ATOM 1619 C C . VAL A 1 199 ? -8.047 28.802 7.032 1 96.74 199 VAL A C 1
ATOM 1621 O O . VAL A 1 199 ? -7.89 28.701 5.813 1 96.74 199 VAL A O 1
ATOM 1624 N N . LYS A 1 200 ? -7.128 29.173 7.835 1 93.9 200 LYS A N 1
ATOM 1625 C CA . LYS A 1 200 ? -5.716 29.277 7.478 1 93.9 200 LYS A CA 1
ATOM 1626 C C . LYS A 1 200 ? -4.839 28.526 8.476 1 93.9 200 LYS A C 1
ATOM 1628 O O . LYS A 1 200 ? -5.24 28.31 9.622 1 93.9 200 LYS A O 1
ATOM 1633 N N . TYR A 1 201 ? -3.757 28.192 8.065 1 94.68 201 TYR A N 1
ATOM 1634 C CA . TYR A 1 201 ? -2.845 27.512 8.978 1 94.68 201 TYR A CA 1
ATOM 1635 C C . TYR A 1 201 ? -2.564 28.369 10.206 1 94.68 201 TYR A C 1
ATOM 1637 O O . TYR A 1 201 ? -2.429 29.591 10.101 1 94.68 201 TYR A O 1
ATOM 1645 N N . ALA A 1 202 ? -2.478 27.677 11.321 1 94.84 202 ALA A N 1
ATOM 1646 C CA . ALA A 1 202 ? -2.043 28.367 12.532 1 94.84 202 ALA A CA 1
ATOM 1647 C C . ALA A 1 202 ? -0.599 28.845 12.402 1 94.84 202 ALA A C 1
ATOM 1649 O O . ALA A 1 202 ? 0.245 28.144 11.84 1 94.84 202 ALA A O 1
ATOM 1650 N N . ASP A 1 203 ? -0.357 30.073 12.842 1 93.85 203 ASP A N 1
ATOM 1651 C CA . ASP A 1 203 ? 1.003 30.598 12.907 1 93.85 203 ASP A CA 1
ATOM 1652 C C . ASP A 1 203 ? 1.737 30.07 14.138 1 93.85 203 ASP A C 1
ATOM 1654 O O . ASP A 1 203 ? 1.841 30.766 15.151 1 93.85 203 ASP A O 1
ATOM 1658 N N . ASP A 1 204 ? 2.145 28.866 14.094 1 93.48 204 ASP A N 1
ATOM 1659 C CA . ASP A 1 204 ? 2.741 28.199 15.247 1 93.48 204 ASP A CA 1
ATOM 1660 C C . ASP A 1 204 ? 4.042 27.496 14.864 1 93.48 204 ASP A C 1
ATOM 1662 O O . ASP A 1 204 ? 4.52 27.636 13.736 1 93.48 204 ASP A O 1
ATOM 1666 N N . ARG A 1 205 ? 4.594 26.843 15.839 1 94.9 205 ARG A N 1
ATOM 1667 C CA . ARG A 1 205 ? 5.901 26.226 15.644 1 94.9 205 ARG A CA 1
ATOM 1668 C C . ARG A 1 205 ? 5.842 25.147 14.567 1 94.9 205 ARG A C 1
ATOM 1670 O O . ARG A 1 205 ? 6.834 24.893 13.88 1 94.9 205 ARG A O 1
ATOM 1677 N N . ASN A 1 206 ? 4.689 24.477 14.443 1 95.52 206 ASN A N 1
ATOM 1678 C CA . ASN A 1 206 ? 4.553 23.466 13.4 1 95.52 206 ASN A CA 1
ATOM 1679 C C . ASN A 1 206 ? 4.682 24.077 12.008 1 95.52 206 ASN A C 1
ATOM 1681 O O . ASN A 1 206 ? 5.432 23.571 11.171 1 95.52 206 ASN A O 1
ATOM 1685 N N . LEU A 1 207 ? 3.995 25.161 11.829 1 96.18 207 LEU A N 1
ATOM 1686 C CA . LEU A 1 207 ? 4.026 25.839 10.538 1 96.18 207 LEU A CA 1
ATOM 1687 C C . LEU A 1 207 ? 5.428 26.355 10.229 1 96.18 207 LEU A C 1
ATOM 1689 O O . LEU A 1 207 ? 5.933 26.167 9.12 1 96.18 207 LEU A O 1
ATOM 1693 N N . HIS A 1 208 ? 6.06 26.969 11.154 1 96.74 208 HIS A N 1
ATOM 1694 C CA . HIS A 1 208 ? 7.373 27.568 10.94 1 96.74 208 HIS A CA 1
ATOM 1695 C C . HIS A 1 208 ? 8.428 26.5 10.669 1 96.74 208 HIS A C 1
ATOM 1697 O O . HIS A 1 208 ? 9.284 26.675 9.799 1 96.74 208 HIS A O 1
ATOM 1703 N N . THR A 1 209 ? 8.338 25.409 11.435 1 97.66 209 THR A N 1
ATOM 1704 C CA . THR A 1 209 ? 9.263 24.309 11.191 1 97.66 209 THR A CA 1
ATOM 1705 C C . THR A 1 209 ? 9.092 23.762 9.776 1 97.66 209 THR A C 1
ATOM 1707 O O . THR A 1 209 ? 10.075 23.549 9.064 1 97.66 209 THR A O 1
ATOM 1710 N N . GLN A 1 210 ? 7.906 23.625 9.391 1 96.99 210 GLN A N 1
ATOM 1711 C CA . GLN A 1 210 ? 7.619 23.105 8.058 1 96.99 210 GLN A CA 1
ATOM 1712 C C . GLN A 1 210 ? 8.156 24.037 6.976 1 96.99 210 GLN A C 1
ATOM 1714 O O . GLN A 1 210 ? 8.831 23.593 6.045 1 96.99 210 GLN A O 1
ATOM 1719 N N . HIS A 1 211 ? 7.866 25.292 7.082 1 96.66 211 HIS A N 1
ATOM 1720 C CA . HIS A 1 211 ? 8.304 26.266 6.089 1 96.66 211 HIS A CA 1
ATOM 1721 C C . HIS A 1 211 ? 9.825 26.301 5.984 1 96.66 211 HIS A C 1
ATOM 1723 O O . HIS A 1 211 ? 10.374 26.365 4.881 1 96.66 211 HIS A O 1
ATOM 1729 N N . TYR A 1 212 ? 10.422 26.273 7.085 1 97.09 212 TYR A N 1
ATOM 1730 C CA . TYR A 1 212 ? 11.879 26.341 7.106 1 97.09 212 TYR A CA 1
ATOM 1731 C C . TYR A 1 212 ? 12.492 25.118 6.436 1 97.09 212 TYR A C 1
ATOM 1733 O O . TYR A 1 212 ? 13.408 25.243 5.619 1 97.09 212 TYR A O 1
ATOM 1741 N N . LEU A 1 213 ? 12.004 23.985 6.797 1 97.4 213 LEU A N 1
ATOM 1742 C CA . LEU A 1 213 ? 12.526 22.751 6.221 1 9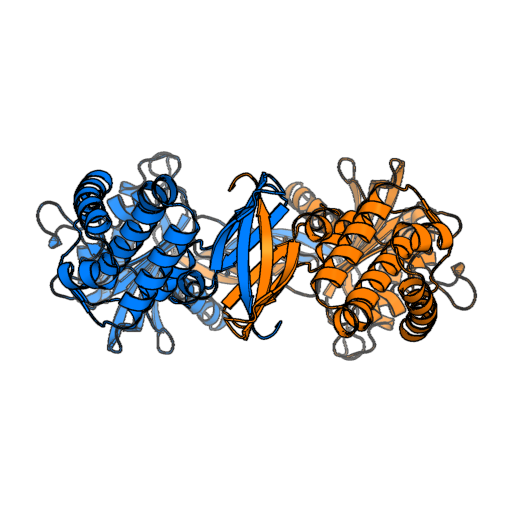7.4 213 LEU A CA 1
ATOM 1743 C C . LEU A 1 213 ? 12.236 22.683 4.726 1 97.4 213 LEU A C 1
ATOM 1745 O O . LEU A 1 213 ? 13.072 22.219 3.947 1 97.4 213 LEU A O 1
ATOM 1749 N N . GLU A 1 214 ? 11.122 23.161 4.373 1 97.56 214 GLU A N 1
ATOM 1750 C CA . GLU A 1 214 ? 10.796 23.225 2.952 1 97.56 214 GLU A CA 1
ATOM 1751 C C . GLU A 1 214 ? 11.735 24.175 2.213 1 97.56 214 GLU A C 1
ATOM 1753 O O . GLU A 1 214 ? 12.162 23.887 1.093 1 97.56 214 GLU A O 1
ATOM 1758 N N . MET A 1 215 ? 11.99 25.27 2.801 1 97.59 215 MET A N 1
ATOM 1759 C CA . MET A 1 215 ? 12.937 26.217 2.221 1 97.59 215 MET A CA 1
ATOM 1760 C C . MET A 1 215 ? 14.311 25.577 2.049 1 97.59 215 MET A C 1
ATOM 1762 O O . MET A 1 215 ? 14.936 25.712 0.996 1 97.59 215 MET A O 1
ATOM 1766 N N . CYS A 1 216 ? 14.752 24.896 3.062 1 97.19 216 CYS A N 1
ATOM 1767 C CA . CYS A 1 216 ? 16.054 24.241 3.009 1 97.19 216 CYS A CA 1
ATOM 1768 C C . CYS A 1 216 ? 16.089 23.184 1.912 1 97.19 216 CYS A C 1
ATOM 1770 O O . CYS A 1 216 ? 17.077 23.07 1.185 1 97.19 216 CYS A O 1
ATOM 1772 N N . LYS A 1 217 ? 15.074 22.422 1.897 1 97.39 217 LYS A N 1
ATOM 1773 C CA . LYS A 1 217 ? 14.981 21.425 0.834 1 97.39 217 LYS A CA 1
ATOM 1774 C C . LYS A 1 217 ? 15.062 22.08 -0.542 1 97.39 217 LYS A C 1
ATOM 1776 O O . LYS A 1 217 ? 15.847 21.656 -1.392 1 97.39 217 LYS A O 1
ATOM 1781 N N . ASP A 1 218 ? 14.316 23.122 -0.718 1 97.3 218 ASP A N 1
ATOM 1782 C CA . ASP A 1 218 ? 14.28 23.829 -1.995 1 97.3 218 ASP A CA 1
ATOM 1783 C C . ASP A 1 218 ? 15.632 24.467 -2.308 1 97.3 218 ASP A C 1
ATOM 1785 O O . ASP A 1 218 ? 16.092 24.429 -3.451 1 97.3 218 ASP A O 1
ATOM 1789 N N . PHE A 1 219 ? 16.215 25.088 -1.352 1 97.31 219 PHE A N 1
ATOM 1790 C CA . PHE A 1 219 ? 17.54 25.68 -1.495 1 97.31 219 PHE A CA 1
ATOM 1791 C C . PHE A 1 219 ? 18.559 24.63 -1.921 1 97.31 219 PHE A C 1
ATOM 1793 O O . PHE A 1 219 ? 19.383 24.879 -2.803 1 97.31 219 PHE A O 1
ATOM 1800 N N . SER A 1 220 ? 18.487 23.52 -1.317 1 96.17 220 SER A N 1
ATOM 1801 C CA . SER A 1 220 ? 19.414 22.438 -1.632 1 96.17 220 SER A CA 1
ATOM 1802 C C . SER A 1 220 ? 19.268 21.99 -3.082 1 96.17 220 SER A C 1
ATOM 1804 O O . SER A 1 220 ? 20.264 21.736 -3.762 1 96.17 220 SER A O 1
ATOM 1806 N N . GLU A 1 221 ? 18.042 21.899 -3.535 1 95.84 221 GLU A N 1
ATOM 1807 C CA . GLU A 1 221 ? 17.749 21.383 -4.868 1 95.84 221 GLU A CA 1
ATOM 1808 C C . GLU A 1 221 ? 18.039 22.429 -5.941 1 95.84 221 GLU A C 1
ATOM 1810 O O . GLU A 1 221 ? 18.512 22.095 -7.029 1 95.84 221 GLU A O 1
ATOM 1815 N N . ASN A 1 222 ? 17.873 23.718 -5.578 1 96.35 222 ASN A N 1
ATOM 1816 C CA . ASN A 1 222 ? 17.887 24.736 -6.624 1 96.35 222 ASN A CA 1
ATOM 1817 C C . ASN A 1 222 ? 19.179 25.548 -6.598 1 96.35 222 ASN A C 1
ATOM 1819 O O . ASN A 1 222 ? 19.507 26.229 -7.571 1 96.35 222 ASN A O 1
ATOM 1823 N N . ILE A 1 223 ? 19.876 25.477 -5.547 1 95.75 223 ILE A N 1
ATOM 1824 C CA . ILE A 1 223 ? 21.081 26.292 -5.442 1 95.75 223 ILE A CA 1
ATOM 1825 C C . ILE A 1 223 ? 22.285 25.398 -5.148 1 95.75 223 ILE A C 1
ATOM 1827 O O . ILE A 1 223 ? 23.213 25.312 -5.956 1 95.75 223 ILE A O 1
ATOM 1831 N N . ILE A 1 224 ? 22.187 24.621 -4.145 1 94.38 224 ILE A N 1
ATOM 1832 C CA . ILE A 1 224 ? 23.351 23.877 -3.675 1 94.38 224 ILE A CA 1
ATOM 1833 C C . ILE A 1 224 ? 23.723 22.803 -4.695 1 94.38 224 ILE A C 1
ATOM 1835 O O . ILE A 1 224 ? 24.87 22.732 -5.142 1 94.38 224 ILE A O 1
ATOM 1839 N N . GLN A 1 225 ? 22.772 22.045 -5.044 1 93.3 225 GLN A N 1
ATOM 1840 C CA . GLN A 1 225 ? 23.048 20.927 -5.94 1 93.3 225 GLN A CA 1
ATOM 1841 C C . GLN A 1 225 ? 23.6 21.416 -7.275 1 93.3 225 GLN A C 1
ATOM 1843 O O . GLN A 1 225 ? 24.655 20.959 -7.721 1 93.3 225 GLN A O 1
ATOM 1848 N N . PRO A 1 226 ? 22.956 22.36 -7.943 1 93.88 226 PRO A N 1
ATOM 1849 C CA . PRO A 1 226 ? 23.454 22.81 -9.245 1 93.88 226 PRO A CA 1
ATOM 1850 C C . PRO A 1 226 ? 24.818 23.491 -9.152 1 93.88 226 PRO A C 1
ATOM 1852 O O . PRO A 1 226 ? 25.646 23.349 -10.056 1 93.88 226 PRO A O 1
ATOM 1855 N N . GLU A 1 227 ? 25.072 24.135 -8.052 1 91.98 227 GLU A N 1
ATOM 1856 C CA . GLU A 1 227 ? 26.28 24.949 -7.957 1 91.98 227 GLU A CA 1
ATOM 1857 C C . GLU A 1 227 ? 27.434 24.155 -7.35 1 91.98 227 GLU A C 1
ATOM 1859 O O . GLU A 1 227 ? 28.594 24.363 -7.709 1 91.98 227 GLU A O 1
ATOM 1864 N N . PHE A 1 228 ? 27.092 23.258 -6.466 1 90.48 228 PHE A N 1
ATOM 1865 C CA . PHE A 1 228 ? 28.177 22.684 -5.68 1 90.48 228 PHE A CA 1
ATOM 1866 C C . PHE A 1 228 ? 28.157 21.162 -5.76 1 90.48 228 PHE A C 1
ATOM 1868 O O . PHE A 1 228 ? 29.079 20.498 -5.281 1 90.48 228 PHE A O 1
ATOM 1875 N N . GLY A 1 229 ? 27.098 20.578 -6.291 1 89.09 229 GLY A N 1
ATOM 1876 C CA . GLY A 1 229 ? 27.067 19.144 -6.53 1 89.09 229 GLY A CA 1
ATOM 1877 C C . GLY A 1 229 ? 26.242 18.386 -5.508 1 89.09 229 GLY A C 1
ATOM 1878 O O . GLY A 1 229 ? 25.813 18.957 -4.503 1 89.09 229 GLY A O 1
ATOM 1879 N N . LYS A 1 230 ? 26.131 17.119 -5.702 1 92.23 230 LYS A N 1
ATOM 1880 C CA . LYS A 1 230 ? 25.238 16.262 -4.926 1 92.23 230 LYS A CA 1
ATOM 1881 C C . LYS A 1 230 ? 25.804 15.996 -3.534 1 92.23 230 LYS A C 1
ATOM 1883 O O . LYS A 1 230 ? 25.05 15.865 -2.567 1 92.23 230 LYS A O 1
ATOM 1888 N N . GLN A 1 231 ? 27.07 15.835 -3.479 1 91.53 231 GLN A N 1
ATOM 1889 C CA . GLN A 1 231 ? 27.678 15.588 -2.176 1 91.53 231 GLN A CA 1
ATOM 1890 C C . GLN A 1 231 ? 27.416 16.747 -1.219 1 91.53 231 GLN A C 1
ATOM 1892 O O . GLN A 1 231 ? 27.038 16.533 -0.065 1 91.53 231 GLN A O 1
ATOM 1897 N N . GLU A 1 232 ? 27.565 17.959 -1.727 1 91.48 232 GLU A N 1
ATOM 1898 C CA . GLU A 1 232 ? 27.332 19.148 -0.912 1 91.48 232 GLU A CA 1
ATOM 1899 C C . GLU A 1 232 ? 25.861 19.272 -0.524 1 91.48 232 GLU A C 1
ATOM 1901 O O . GLU A 1 232 ? 25.54 19.723 0.577 1 91.48 232 GLU A O 1
ATOM 1906 N N . GLN A 1 233 ? 25.062 18.927 -1.452 1 93.31 233 GLN A N 1
ATOM 1907 C CA . GLN A 1 233 ? 23.631 18.925 -1.165 1 93.31 233 GLN A CA 1
ATOM 1908 C C . GLN A 1 233 ? 23.307 18.004 0.008 1 93.31 233 GLN A C 1
ATOM 1910 O O . GLN A 1 233 ? 22.589 18.394 0.931 1 93.31 233 GLN A O 1
ATOM 1915 N N . SER A 1 234 ? 23.884 16.82 -0.006 1 92.67 234 SER A N 1
ATOM 1916 C CA . SER A 1 234 ? 23.665 15.844 1.057 1 92.67 234 SER A CA 1
ATOM 1917 C C . SER A 1 234 ? 24.189 16.357 2.394 1 92.67 234 SER A C 1
ATOM 1919 O O . SER A 1 234 ? 23.529 16.207 3.424 1 92.67 234 SER A O 1
ATOM 1921 N N . ASN A 1 235 ? 25.323 16.961 2.344 1 92.35 235 ASN A N 1
ATOM 1922 C CA . ASN A 1 235 ? 25.911 17.523 3.555 1 92.35 235 ASN A CA 1
ATOM 1923 C C . ASN A 1 235 ? 25.016 18.597 4.166 1 92.35 235 ASN A C 1
ATOM 1925 O O . ASN A 1 235 ? 24.777 18.598 5.375 1 92.35 235 ASN A O 1
ATOM 1929 N N . PHE A 1 236 ? 24.586 19.436 3.304 1 94.03 236 PHE A N 1
ATOM 1930 C CA . PHE A 1 236 ? 23.745 20.541 3.748 1 94.03 236 PHE A CA 1
ATOM 1931 C C . PHE A 1 236 ? 22.478 20.022 4.417 1 94.03 236 PHE A C 1
ATOM 1933 O O . PHE A 1 236 ? 22.132 20.449 5.52 1 94.03 236 PHE A O 1
ATOM 1940 N N . LEU A 1 237 ? 21.813 19.084 3.745 1 96.02 237 LEU A N 1
ATOM 1941 C CA . LEU A 1 237 ? 20.558 18.549 4.262 1 96.02 237 LEU A CA 1
ATOM 1942 C C . LEU A 1 237 ? 20.783 17.81 5.577 1 96.02 237 LEU A C 1
ATOM 1944 O O . LEU A 1 237 ? 20.008 17.967 6.523 1 96.02 237 LEU A O 1
ATOM 1948 N N . ALA A 1 238 ? 21.848 17.025 5.658 1 94.37 238 ALA A N 1
ATOM 1949 C CA . ALA A 1 238 ? 22.155 16.29 6.883 1 94.37 238 ALA A CA 1
ATOM 1950 C C . ALA A 1 238 ? 22.443 17.245 8.038 1 94.37 238 ALA A C 1
ATOM 1952 O O . ALA A 1 238 ? 21.982 17.027 9.161 1 94.37 238 ALA A O 1
ATOM 1953 N N . ASN A 1 239 ? 23.166 18.283 7.74 1 94.24 239 ASN A N 1
ATOM 1954 C CA . ASN A 1 239 ? 23.48 19.28 8.758 1 94.24 239 ASN A CA 1
ATOM 1955 C C . ASN A 1 239 ? 22.231 20.032 9.21 1 94.24 239 ASN A C 1
ATOM 1957 O O . ASN A 1 239 ? 22.113 20.401 10.38 1 94.24 239 ASN A O 1
ATOM 1961 N N . THR A 1 240 ? 21.373 20.266 8.224 1 96.22 240 THR A N 1
ATOM 1962 C CA . THR A 1 240 ? 20.103 20.904 8.549 1 96.22 240 THR A CA 1
ATOM 1963 C C . THR A 1 240 ? 19.305 20.051 9.532 1 96.22 240 THR A C 1
ATOM 1965 O O . THR A 1 240 ? 18.872 20.541 10.577 1 96.22 240 THR A O 1
ATOM 1968 N N . VAL A 1 241 ? 19.17 18.809 9.221 1 96.63 241 VAL A N 1
ATOM 1969 C CA . VAL A 1 241 ? 18.427 17.885 10.071 1 96.63 241 VAL A CA 1
ATOM 1970 C C . VAL A 1 241 ? 19.08 17.811 11.45 1 96.63 241 VAL A C 1
ATOM 1972 O O . VAL A 1 241 ? 18.392 17.859 12.472 1 96.63 241 VAL A O 1
ATOM 1975 N N . ASP A 1 242 ? 20.372 17.748 11.464 1 95.5 242 ASP A N 1
ATOM 1976 C CA . ASP A 1 242 ? 21.106 17.676 12.724 1 95.5 242 ASP A CA 1
ATOM 1977 C C . ASP A 1 242 ? 20.866 18.923 13.572 1 95.5 242 ASP A C 1
ATOM 1979 O O . ASP A 1 242 ? 20.657 18.825 14.783 1 95.5 242 ASP A O 1
ATOM 1983 N N . TYR A 1 243 ? 20.917 20.038 12.959 1 96.61 243 TYR A N 1
ATOM 1984 C CA . TYR A 1 243 ? 20.661 21.29 13.661 1 96.61 243 TYR A CA 1
ATOM 1985 C C . TYR A 1 243 ? 19.296 21.266 14.338 1 96.61 243 TYR A C 1
ATOM 1987 O O . TYR A 1 243 ? 19.175 21.605 15.518 1 96.61 243 TYR A O 1
ATOM 1995 N N . PHE A 1 244 ? 18.288 20.843 13.622 1 97.37 244 PHE A N 1
ATOM 1996 C CA . PHE A 1 244 ? 16.918 20.841 14.122 1 97.37 244 PHE A CA 1
ATOM 1997 C C . PHE A 1 244 ? 16.748 19.808 15.23 1 97.37 244 PHE A C 1
ATOM 1999 O O . PHE A 1 244 ? 15.919 19.982 16.126 1 97.37 244 PHE A O 1
ATOM 2006 N N . LYS A 1 245 ? 17.512 18.841 15.207 1 96.34 245 LYS A N 1
ATOM 2007 C CA . LYS A 1 245 ? 17.463 17.826 16.255 1 96.34 245 LYS A CA 1
ATOM 2008 C C . LYS A 1 245 ? 18.105 18.335 17.543 1 96.34 245 LYS A C 1
ATOM 2010 O O . LYS A 1 245 ? 17.677 17.974 18.641 1 96.34 245 LYS A O 1
ATOM 2015 N N . GLU A 1 246 ? 19.079 19.17 17.399 1 95.9 246 GLU A N 1
ATOM 2016 C CA . GLU A 1 246 ? 19.911 19.566 18.531 1 95.9 246 GLU A CA 1
ATOM 2017 C C . GLU A 1 246 ? 19.398 20.854 19.17 1 95.9 246 GLU A C 1
ATOM 2019 O O . GLU A 1 246 ? 19.841 21.234 20.255 1 95.9 246 GLU A O 1
ATOM 2024 N N . HIS A 1 247 ? 18.53 21.51 18.499 1 96.6 247 HIS A N 1
ATOM 2025 C CA . HIS A 1 247 ? 18.06 22.797 19 1 96.6 247 HIS A CA 1
ATOM 2026 C C . HIS A 1 247 ? 16.549 22.792 19.202 1 96.6 247 HIS A C 1
ATOM 2028 O O . HIS A 1 247 ? 15.799 22.417 18.298 1 96.6 247 HIS A O 1
ATOM 2034 N N . GLU A 1 248 ? 16.077 23.242 20.302 1 96.86 248 GLU A N 1
ATOM 2035 C CA . GLU A 1 248 ? 14.649 23.348 20.587 1 96.86 248 GLU A CA 1
ATOM 2036 C C . GLU A 1 248 ? 14.032 24.547 19.873 1 96.86 248 GLU A C 1
ATOM 2038 O O . GLU A 1 248 ? 12.813 24.613 19.7 1 96.86 248 GLU A O 1
ATOM 2043 N N . SER A 1 249 ? 14.929 25.48 19.565 1 97.72 249 SER A N 1
ATOM 2044 C CA . SER A 1 249 ? 14.524 26.679 18.839 1 97.72 249 SER A CA 1
ATOM 2045 C C . SER A 1 249 ? 15.542 27.043 17.763 1 97.72 249 SER A C 1
ATOM 2047 O O . SER A 1 249 ? 16.727 26.728 17.89 1 97.72 249 SER A O 1
ATOM 2049 N N . VAL A 1 250 ? 15.073 27.634 16.799 1 96.58 250 VAL A N 1
ATOM 2050 C CA . VAL A 1 250 ? 15.921 28.046 15.685 1 96.58 250 VAL A CA 1
ATOM 2051 C C . VAL A 1 250 ? 16.168 29.552 15.754 1 96.58 250 VAL A C 1
ATOM 2053 O O . VAL A 1 250 ? 15.24 30.33 15.986 1 96.58 250 VAL A O 1
ATOM 2056 N N . ASP A 1 251 ? 17.38 29.875 15.685 1 96.02 251 ASP A N 1
ATOM 2057 C CA . ASP A 1 251 ? 17.825 31.237 15.406 1 96.02 251 ASP A CA 1
ATOM 2058 C C . ASP A 1 251 ? 18.479 31.33 14.03 1 96.02 251 ASP A C 1
ATOM 2060 O O . ASP A 1 251 ? 19.443 30.616 13.745 1 96.02 251 ASP A O 1
ATOM 2064 N N . TYR A 1 252 ? 17.932 32.199 13.286 1 94.54 252 TYR A N 1
ATOM 2065 C CA . TYR A 1 252 ? 18.329 32.28 11.884 1 94.54 252 TYR A CA 1
ATOM 2066 C C . TYR A 1 252 ? 19.833 32.486 11.755 1 94.54 252 TYR A C 1
ATOM 2068 O O . TYR A 1 252 ? 20.485 31.842 10.929 1 94.54 252 TYR A O 1
ATOM 2076 N N . HIS A 1 253 ? 20.397 33.374 12.48 1 92.4 253 HIS A N 1
ATOM 2077 C CA . HIS A 1 253 ? 21.82 33.685 12.395 1 92.4 253 HIS A CA 1
ATOM 2078 C C . HIS A 1 253 ? 22.669 32.51 12.867 1 92.4 253 HIS A C 1
ATOM 2080 O O . HIS A 1 253 ? 23.661 32.158 12.225 1 92.4 253 HIS A O 1
ATOM 2086 N N . ASP A 1 254 ? 22.212 31.902 13.92 1 94.26 254 ASP A N 1
ATOM 2087 C CA . ASP A 1 254 ? 22.914 30.73 14.435 1 94.26 254 ASP A CA 1
ATOM 2088 C C . ASP A 1 254 ? 22.836 29.566 13.45 1 94.26 254 ASP A C 1
ATOM 2090 O O . ASP A 1 254 ? 23.81 28.832 13.269 1 94.26 254 ASP A O 1
ATOM 2094 N N . PHE A 1 255 ? 21.703 29.459 12.896 1 96.27 255 PHE A N 1
ATOM 2095 C CA . PHE A 1 255 ? 21.496 28.407 11.908 1 96.27 255 PHE A CA 1
ATOM 2096 C C . PHE A 1 255 ? 22.477 28.55 10.751 1 96.27 255 PHE A C 1
ATOM 2098 O O . PHE A 1 255 ? 23.177 27.597 10.402 1 96.27 255 PHE A O 1
ATOM 2105 N N . LYS A 1 256 ? 22.544 29.688 10.199 1 93.72 256 LYS A N 1
ATOM 2106 C CA . LYS A 1 256 ? 23.436 29.943 9.072 1 93.72 256 LYS A CA 1
ATOM 2107 C C . LYS A 1 256 ? 24.891 29.68 9.451 1 93.72 256 LYS A C 1
ATOM 2109 O O . LYS A 1 256 ? 25.639 29.075 8.68 1 93.72 256 LYS A O 1
ATOM 2114 N N . GLN A 1 257 ? 25.246 30.103 10.639 1 92.46 257 GLN A N 1
ATOM 2115 C CA . GLN A 1 257 ? 26.623 29.955 11.099 1 92.46 257 GLN A CA 1
ATOM 2116 C C . GLN A 1 257 ? 26.98 28.486 11.304 1 92.46 257 GLN A C 1
ATOM 2118 O O . GLN A 1 257 ? 28.094 28.063 10.988 1 92.46 257 GLN A O 1
ATOM 2123 N N . GLU A 1 258 ? 26.058 27.755 11.735 1 92.7 258 GLU A N 1
ATOM 2124 C CA . GLU A 1 258 ? 26.335 26.368 12.096 1 92.7 258 GLU A CA 1
ATOM 2125 C C . GLU A 1 258 ? 26.237 25.451 10.88 1 92.7 258 GLU A C 1
ATOM 2127 O O . GLU A 1 258 ? 27.03 24.518 10.733 1 92.7 258 GLU A O 1
ATOM 2132 N N . VAL A 1 259 ? 25.29 25.706 10.037 1 93.23 259 VAL A N 1
ATOM 2133 C CA . VAL A 1 259 ? 24.987 24.793 8.94 1 93.23 259 VAL A CA 1
ATOM 2134 C C . VAL A 1 259 ? 25.927 25.063 7.767 1 93.23 259 VAL A C 1
ATOM 2136 O O . VAL A 1 259 ? 26.341 24.135 7.068 1 93.23 259 VAL A O 1
ATOM 2139 N N . PHE A 1 260 ? 26.256 26.402 7.638 1 90.21 260 PHE A N 1
ATOM 2140 C CA . PHE A 1 260 ? 27.133 26.76 6.53 1 90.21 260 PHE A CA 1
ATOM 2141 C C . PHE A 1 260 ? 28.552 27.018 7.025 1 90.21 260 PHE A C 1
ATOM 2143 O O . PHE A 1 260 ? 28.749 27.693 8.037 1 90.21 260 PHE A O 1
ATOM 2150 N N . GLN A 1 261 ? 29.458 26.416 6.313 1 78.37 261 GLN A N 1
ATOM 2151 C CA . GLN A 1 261 ? 30.855 26.658 6.656 1 78.37 261 GLN A CA 1
ATOM 2152 C C . GLN A 1 261 ? 31.398 27.88 5.921 1 78.37 261 GLN A C 1
ATOM 2154 O O . GLN A 1 261 ? 32.166 28.661 6.487 1 78.37 261 GLN A O 1
ATOM 2159 N N . GLU A 1 262 ? 30.938 28.073 4.712 1 82.32 262 GLU A N 1
ATOM 2160 C CA . GLU A 1 262 ? 31.481 29.13 3.864 1 82.32 262 GLU A CA 1
ATOM 2161 C C . GLU A 1 262 ? 30.529 30.32 3.788 1 82.32 262 GLU A C 1
ATOM 2163 O O . GLU A 1 262 ? 29.32 30.145 3.619 1 82.32 262 GLU A O 1
ATOM 2168 N N . ASP A 1 263 ? 31.077 31.471 3.742 1 84.26 263 ASP A N 1
ATOM 2169 C CA . ASP A 1 263 ? 30.304 32.709 3.719 1 84.26 263 ASP A CA 1
ATOM 2170 C C . ASP A 1 263 ? 29.508 32.834 2.422 1 84.26 263 ASP A C 1
ATOM 2172 O O . ASP A 1 263 ? 28.381 33.335 2.425 1 84.26 263 ASP A O 1
ATOM 2176 N N . LYS A 1 264 ? 30.051 32.356 1.441 1 83.97 264 LYS A N 1
ATOM 2177 C CA . LYS A 1 264 ? 29.36 32.429 0.157 1 83.97 264 LYS A CA 1
ATOM 2178 C C . LYS A 1 264 ? 28.024 31.694 0.209 1 83.97 264 LYS A C 1
ATOM 2180 O O . LYS A 1 264 ? 27.031 32.16 -0.355 1 83.97 264 LYS A O 1
ATOM 2185 N N . HIS A 1 265 ? 28.014 30.591 0.847 1 88.49 265 HIS A N 1
ATOM 2186 C CA . HIS A 1 265 ? 26.79 29.809 0.982 1 88.49 265 HIS A CA 1
ATOM 2187 C C . HIS A 1 265 ? 25.757 30.544 1.829 1 88.49 265 HIS A C 1
ATOM 2189 O O . HIS A 1 265 ? 24.557 30.471 1.555 1 88.49 265 HIS A O 1
ATOM 2195 N N . LYS A 1 266 ? 26.23 31.35 2.753 1 92.11 266 LYS A N 1
ATOM 2196 C CA . LYS A 1 266 ? 25.345 32.106 3.634 1 92.11 266 LYS A CA 1
ATOM 2197 C C . LYS A 1 266 ? 24.603 33.196 2.865 1 92.11 266 LYS A C 1
ATOM 2199 O O . LYS A 1 266 ? 23.398 33.38 3.047 1 92.11 266 LYS A O 1
ATOM 2204 N N . ASP A 1 267 ? 25.355 33.885 2.033 1 92.55 267 ASP A N 1
ATOM 2205 C CA . ASP A 1 267 ? 24.759 34.959 1.244 1 92.55 267 ASP A CA 1
ATOM 2206 C C . ASP A 1 267 ? 23.707 34.414 0.281 1 92.55 267 ASP A C 1
ATOM 2208 O O . ASP A 1 267 ? 22.638 35.007 0.12 1 92.55 267 ASP A O 1
ATOM 2212 N N . LEU A 1 268 ? 24.042 33.325 -0.348 1 95.06 268 LEU A N 1
ATOM 2213 C CA . LEU A 1 268 ? 23.099 32.692 -1.263 1 95.06 268 LEU A CA 1
ATOM 2214 C C . LEU A 1 268 ? 21.823 32.285 -0.533 1 95.06 268 LEU A C 1
ATOM 2216 O O . LEU A 1 268 ? 20.723 32.42 -1.074 1 95.06 268 LEU A O 1
ATOM 2220 N N . PHE A 1 269 ? 22.014 31.81 0.64 1 96.2 269 PHE A N 1
ATOM 2221 C CA . PHE A 1 269 ? 20.878 31.372 1.442 1 96.2 269 PHE A CA 1
ATOM 2222 C C . PHE A 1 269 ? 19.992 32.554 1.816 1 96.2 269 PHE A C 1
ATOM 2224 O O . PHE A 1 269 ? 18.764 32.449 1.789 1 96.2 269 PHE A O 1
ATOM 2231 N N . GLU A 1 270 ? 20.593 33.687 2.142 1 94.05 270 GLU A N 1
ATOM 2232 C CA . GLU A 1 270 ? 19.854 34.901 2.475 1 94.05 270 GLU A CA 1
ATOM 2233 C C . GLU A 1 270 ? 19.016 35.379 1.293 1 94.05 270 GLU A C 1
ATOM 2235 O O . GLU A 1 270 ? 17.851 35.747 1.459 1 94.05 270 GLU A O 1
ATOM 2240 N N . ASP A 1 271 ? 19.59 35.348 0.204 1 95.49 271 ASP A N 1
ATOM 2241 C CA . ASP A 1 271 ? 18.872 35.749 -1.003 1 95.49 271 ASP A CA 1
ATOM 2242 C C . ASP A 1 271 ? 17.725 34.787 -1.304 1 95.49 271 ASP A C 1
ATOM 2244 O O . ASP A 1 271 ? 16.635 35.215 -1.692 1 95.49 271 ASP A O 1
ATOM 2248 N N . TYR A 1 272 ? 18.058 33.584 -1.112 1 96.7 272 TYR A N 1
ATOM 2249 C CA . TYR A 1 272 ? 17.046 32.584 -1.432 1 96.7 272 TYR A CA 1
ATOM 2250 C C . TYR A 1 272 ? 15.86 32.684 -0.48 1 96.7 272 TYR A C 1
ATOM 2252 O O . TYR A 1 272 ? 14.718 32.434 -0.873 1 96.7 272 TYR A O 1
ATOM 2260 N N . LYS A 1 273 ? 16.122 32.932 0.769 1 96.72 273 LYS A N 1
ATOM 2261 C CA . LYS A 1 273 ? 15.06 33.126 1.752 1 96.72 273 LYS A CA 1
ATOM 2262 C C . LYS A 1 273 ? 14.034 34.143 1.26 1 96.72 273 LYS A C 1
ATOM 2264 O O . LYS A 1 273 ? 12.829 33.89 1.31 1 96.72 273 LYS A O 1
ATOM 2269 N N . LYS A 1 274 ? 14.474 35.261 0.766 1 96.07 274 LYS A N 1
ATOM 2270 C CA . LYS A 1 274 ? 13.601 36.309 0.246 1 96.07 274 LYS A CA 1
ATOM 2271 C C . LYS A 1 274 ? 12.787 35.808 -0.944 1 96.07 274 LYS A C 1
ATOM 2273 O O . LYS A 1 274 ? 11.587 36.075 -1.039 1 96.07 274 LYS A O 1
ATOM 2278 N N . HIS A 1 275 ? 13.495 35.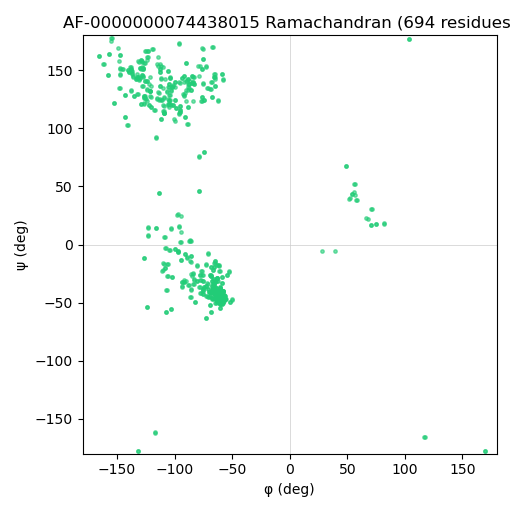175 -1.755 1 96.83 275 HIS A N 1
ATOM 2279 C CA . HIS A 1 275 ? 12.843 34.605 -2.928 1 96.83 275 HIS A CA 1
ATOM 2280 C C . HIS A 1 275 ? 11.762 33.607 -2.528 1 96.83 275 HIS A C 1
ATOM 2282 O O . HIS A 1 275 ? 10.652 33.64 -3.063 1 96.83 275 HIS A O 1
ATOM 2288 N N . PHE A 1 276 ? 12.103 32.746 -1.651 1 97.33 276 PHE A N 1
ATOM 2289 C CA . PHE A 1 276 ? 11.19 31.714 -1.174 1 97.33 276 PHE A CA 1
ATOM 2290 C C . PHE A 1 276 ? 9.942 32.337 -0.559 1 97.33 276 PHE A C 1
ATOM 2292 O O . PHE A 1 276 ? 8.823 31.898 -0.834 1 97.33 276 PHE A O 1
ATOM 2299 N N . GLU A 1 277 ? 10.102 33.314 0.245 1 97.19 277 GLU A N 1
ATOM 2300 C CA . GLU A 1 277 ? 8.991 34.009 0.888 1 97.19 277 GLU A CA 1
ATOM 2301 C C . GLU A 1 277 ? 8.043 34.61 -0.146 1 97.19 277 GLU A C 1
ATOM 2303 O O . GLU A 1 277 ? 6.823 34.483 -0.025 1 97.19 277 GLU A O 1
ATOM 2308 N N . LYS A 1 278 ? 8.568 35.204 -1.099 1 96.23 278 LYS A N 1
ATOM 2309 C CA . LYS A 1 278 ? 7.774 35.847 -2.142 1 96.23 278 LYS A CA 1
ATOM 2310 C C . LYS A 1 278 ? 7.029 34.814 -2.981 1 96.23 278 LYS A C 1
ATOM 2312 O O . LYS A 1 278 ? 5.836 34.969 -3.251 1 96.23 278 LYS A O 1
ATOM 2317 N N . LEU A 1 279 ? 7.764 33.82 -3.333 1 95.6 279 LEU A N 1
ATOM 2318 C CA . LEU A 1 279 ? 7.218 32.796 -4.218 1 95.6 279 LEU A CA 1
ATOM 2319 C C . LEU A 1 279 ? 6.067 32.055 -3.547 1 95.6 279 LEU A C 1
ATOM 2321 O O . LEU A 1 279 ? 5.075 31.721 -4.198 1 95.6 279 LEU A O 1
ATOM 2325 N N . ASN A 1 280 ? 6.147 31.766 -2.322 1 94.17 280 ASN A N 1
ATOM 2326 C CA . ASN A 1 280 ? 5.188 30.912 -1.628 1 94.17 280 ASN A CA 1
ATOM 2327 C C . ASN A 1 280 ? 4.244 31.729 -0.75 1 94.17 280 ASN A C 1
ATOM 2329 O O . ASN A 1 280 ? 3.332 31.178 -0.132 1 94.17 280 ASN A O 1
ATOM 2333 N N . ASP A 1 281 ? 4.48 32.978 -0.677 1 92.8 281 ASP A N 1
ATOM 2334 C CA . ASP A 1 281 ? 3.687 33.877 0.155 1 92.8 281 ASP A CA 1
ATOM 2335 C C . ASP A 1 281 ? 3.68 33.416 1.611 1 92.8 281 ASP A C 1
ATOM 2337 O O . ASP A 1 281 ? 2.615 33.216 2.199 1 92.8 281 ASP A O 1
ATOM 2341 N N . VAL A 1 282 ? 4.924 33.206 2.079 1 94.91 282 VAL A N 1
ATOM 2342 C CA . VAL A 1 282 ? 5.084 32.778 3.464 1 94.91 282 VAL A CA 1
ATOM 2343 C C . VAL A 1 282 ? 6.139 33.641 4.153 1 94.91 282 VAL A C 1
ATOM 2345 O O . VAL A 1 282 ? 6.941 34.301 3.488 1 94.91 282 VAL A O 1
ATOM 2348 N N . LEU A 1 283 ? 6.048 33.693 5.454 1 92.18 283 LEU A N 1
ATOM 2349 C CA . LEU A 1 283 ? 7.046 34.394 6.256 1 92.18 283 LEU A CA 1
ATOM 2350 C C . LEU A 1 283 ? 7.971 33.405 6.957 1 92.18 283 LEU A C 1
ATOM 2352 O O . LEU A 1 283 ? 7.512 32.555 7.723 1 92.18 283 LEU A O 1
ATOM 2356 N N . ILE A 1 284 ? 9.234 33.542 6.663 1 95.54 284 ILE A N 1
ATOM 2357 C CA . ILE A 1 284 ? 10.243 32.735 7.341 1 95.54 284 ILE A CA 1
ATOM 2358 C C . ILE A 1 284 ? 10.751 33.475 8.576 1 95.54 284 ILE A C 1
ATOM 2360 O O . ILE A 1 284 ? 11.535 34.42 8.463 1 95.54 284 ILE A O 1
ATOM 2364 N N . ARG A 1 285 ? 10.407 32.994 9.672 1 94.39 285 ARG A N 1
ATOM 2365 C CA . ARG A 1 285 ? 10.762 33.66 10.921 1 94.39 285 ARG A CA 1
ATOM 2366 C C . ARG A 1 285 ? 12.229 33.429 11.268 1 94.39 285 ARG A C 1
ATOM 2368 O O . ARG A 1 285 ? 12.759 32.339 11.047 1 94.39 285 ARG A O 1
ATOM 2375 N N . ASN A 1 286 ? 12.738 34.404 11.954 1 95.02 286 ASN A N 1
ATOM 2376 C CA . ASN A 1 286 ? 14.144 34.305 12.333 1 95.02 286 ASN A CA 1
ATOM 2377 C C . ASN A 1 286 ? 14.323 33.489 13.611 1 95.02 286 ASN A C 1
ATOM 2379 O O . ASN A 1 286 ? 15.419 33.003 13.893 1 95.02 286 ASN A O 1
ATOM 2383 N N . ASN A 1 287 ? 13.232 33.512 14.362 1 96.66 287 ASN A N 1
ATOM 2384 C CA . ASN A 1 287 ? 13.241 32.746 15.604 1 96.66 287 ASN A CA 1
ATOM 2385 C C . ASN A 1 287 ? 11.926 32.001 15.812 1 96.66 287 ASN A C 1
ATOM 2387 O O . ASN A 1 287 ? 10.849 32.568 15.621 1 96.66 287 ASN A O 1
ATOM 2391 N N . PHE A 1 288 ? 12.003 30.798 16.134 1 97.07 288 PHE A N 1
ATOM 2392 C CA . PHE A 1 288 ? 10.813 30.01 16.435 1 97.07 288 PHE A CA 1
ATOM 2393 C C . PHE A 1 288 ? 11.188 28.706 17.129 1 97.07 288 PHE A C 1
ATOM 2395 O O . PHE A 1 288 ? 12.341 28.273 17.067 1 97.07 288 PHE A O 1
ATOM 2402 N N . ASP A 1 289 ? 10.243 28.111 17.748 1 97.44 289 ASP A N 1
ATOM 2403 C CA . ASP A 1 289 ? 10.444 26.807 18.373 1 97.44 289 ASP A CA 1
ATOM 2404 C C . ASP A 1 289 ? 10.285 25.68 17.355 1 97.44 289 ASP A C 1
ATOM 2406 O O . ASP A 1 289 ? 9.399 25.73 16.499 1 97.44 289 ASP A O 1
ATOM 2410 N N . VAL A 1 290 ? 11.079 24.66 17.526 1 97.67 290 VAL A N 1
ATOM 2411 C CA . VAL A 1 290 ? 11.073 23.543 16.588 1 97.67 290 VAL A CA 1
ATOM 2412 C C . VAL A 1 290 ? 9.966 22.56 16.962 1 97.67 290 VAL A C 1
ATOM 2414 O O . VAL A 1 290 ? 9.727 22.306 18.145 1 97.67 290 VAL A O 1
ATOM 2417 N N . SER A 1 291 ? 9.324 22.08 15.919 1 96.52 291 SER A N 1
ATOM 2418 C CA . SER A 1 291 ? 8.37 20.991 16.095 1 96.52 291 SER A CA 1
ATOM 2419 C C . SER A 1 291 ? 8.996 19.645 15.742 1 96.52 291 SER A C 1
ATOM 2421 O O . SER A 1 291 ? 9.28 19.375 14.573 1 96.52 291 SER A O 1
ATOM 2423 N N . ASP A 1 292 ? 9.065 18.767 16.752 1 95.24 292 ASP A N 1
ATOM 2424 C CA . ASP A 1 292 ? 9.667 17.454 16.54 1 95.24 292 ASP A CA 1
ATOM 2425 C C . ASP A 1 292 ? 8.825 16.612 15.584 1 95.24 292 ASP A C 1
ATOM 2427 O O . ASP A 1 292 ? 9.366 15.892 14.742 1 95.24 292 ASP A O 1
ATOM 2431 N N . ALA A 1 293 ? 7.567 16.715 15.785 1 93.66 293 ALA A N 1
ATOM 2432 C CA . ALA A 1 293 ? 6.66 15.925 14.956 1 93.66 293 ALA A CA 1
ATOM 2433 C C . ALA A 1 293 ? 6.777 16.317 13.486 1 93.66 293 ALA A C 1
ATOM 2435 O O . ALA A 1 293 ? 6.797 15.454 12.606 1 93.66 293 ALA A O 1
ATOM 2436 N N . VAL A 1 294 ? 6.884 17.558 13.239 1 96.76 294 VAL A N 1
ATOM 2437 C CA . VAL A 1 294 ? 7.007 18.047 11.869 1 96.76 294 VAL A CA 1
ATOM 2438 C C . VAL A 1 294 ? 8.375 17.67 11.306 1 96.76 294 VAL A C 1
ATOM 2440 O O . VAL A 1 294 ? 8.486 17.268 10.145 1 96.76 294 VAL A O 1
ATOM 2443 N N . LEU A 1 295 ? 9.419 17.892 12.134 1 97.29 295 LEU A N 1
ATOM 2444 C CA . LEU A 1 295 ? 10.763 17.511 11.713 1 97.29 295 LEU A CA 1
ATOM 2445 C C . LEU A 1 295 ? 10.797 16.058 11.25 1 97.29 295 LEU A C 1
ATOM 2447 O O . LEU A 1 295 ? 11.33 15.755 10.181 1 97.29 295 LEU A O 1
ATOM 2451 N N . LYS A 1 296 ? 10.24 15.221 12.077 1 95.19 296 LYS A N 1
ATOM 2452 C CA . LYS A 1 296 ? 10.217 13.793 11.776 1 95.19 296 LYS A CA 1
ATOM 2453 C C . LYS A 1 296 ? 9.521 13.522 10.445 1 95.19 296 LYS A C 1
ATOM 2455 O O . LYS A 1 296 ? 10.005 12.728 9.636 1 95.19 296 LYS A O 1
ATOM 2460 N N . LYS A 1 297 ? 8.511 14.16 10.152 1 94.61 297 LYS A N 1
ATOM 2461 C CA . LYS A 1 297 ? 7.725 13.962 8.938 1 94.61 297 LYS A CA 1
ATOM 2462 C C . LYS A 1 297 ? 8.434 14.55 7.722 1 94.61 297 LYS A C 1
ATOM 2464 O O . LYS A 1 297 ? 8.527 13.902 6.677 1 94.61 297 LYS A O 1
ATOM 2469 N N . GLU A 1 298 ? 9.013 15.698 7.795 1 95.17 298 GLU A N 1
ATOM 2470 C CA . GLU A 1 298 ? 9.571 16.435 6.665 1 95.17 298 GLU A CA 1
ATOM 2471 C C . GLU A 1 298 ? 10.926 15.868 6.251 1 95.17 298 GLU A C 1
ATOM 2473 O O . GLU A 1 298 ? 11.274 15.878 5.069 1 95.17 298 GLU A O 1
ATOM 2478 N N . LYS A 1 299 ? 11.699 15.449 7.187 1 95.71 299 LYS A N 1
ATOM 2479 C CA . LYS A 1 299 ? 13.037 14.98 6.841 1 95.71 299 LYS A CA 1
ATOM 2480 C C . LYS A 1 299 ? 12.973 13.751 5.939 1 95.71 299 LYS A C 1
ATOM 2482 O O . LYS A 1 299 ? 13.893 13.499 5.158 1 95.71 299 LYS A O 1
ATOM 2487 N N . SER A 1 300 ? 11.942 13.01 6.085 1 93.82 300 SER A N 1
ATOM 2488 C CA . SER A 1 300 ? 11.776 11.822 5.254 1 93.82 300 SER A CA 1
ATOM 2489 C C . SER A 1 300 ? 11.701 12.187 3.775 1 93.82 300 SER A C 1
ATOM 2491 O O . SER A 1 300 ? 11.918 11.338 2.909 1 93.82 300 SER A O 1
ATOM 2493 N N . LYS A 1 301 ? 11.437 13.388 3.495 1 93.87 301 LYS A N 1
ATOM 2494 C CA . LYS A 1 301 ? 11.314 13.864 2.121 1 93.87 301 LYS A CA 1
ATOM 2495 C C . LYS A 1 301 ? 12.674 14.255 1.55 1 93.87 301 LYS A C 1
ATOM 2497 O O . LYS A 1 301 ? 12.799 14.514 0.351 1 93.87 301 LYS A O 1
ATOM 2502 N N . PHE A 1 302 ? 13.658 14.301 2.387 1 95.05 302 PHE A N 1
ATOM 2503 C CA . PHE A 1 302 ? 14.989 14.689 1.936 1 95.05 302 PHE A CA 1
ATOM 2504 C C . PHE A 1 302 ? 15.661 13.546 1.185 1 95.05 302 PHE A C 1
ATOM 2506 O O . PHE A 1 302 ? 15.811 12.446 1.722 1 95.05 302 PHE A O 1
ATOM 2513 N N . LYS A 1 303 ? 16.037 13.801 0.023 1 87.74 303 LYS A N 1
ATOM 2514 C CA . LYS A 1 303 ? 16.737 12.82 -0.802 1 87.74 303 LYS A CA 1
ATOM 2515 C C . LYS A 1 303 ? 18.249 13.011 -0.718 1 87.74 303 LYS A C 1
ATOM 2517 O O . LYS A 1 303 ? 18.781 14.011 -1.203 1 87.74 303 LYS A O 1
ATOM 2522 N N . THR A 1 304 ? 18.915 12.074 -0.143 1 90.73 304 THR A N 1
ATOM 2523 C CA . THR A 1 304 ? 20.368 12.152 -0.037 1 90.73 304 THR A CA 1
ATOM 2524 C C . THR A 1 304 ? 21.03 11.059 -0.871 1 90.73 304 THR A C 1
ATOM 2526 O O . THR A 1 304 ? 22.005 10.443 -0.436 1 90.73 304 THR A O 1
ATOM 2529 N N . GLU A 1 305 ? 20.588 10.845 -2.043 1 92.89 305 GLU A N 1
ATOM 2530 C CA . GLU A 1 305 ? 21.134 9.813 -2.919 1 92.89 305 GLU A CA 1
ATOM 2531 C C . GLU A 1 305 ? 21.862 10.428 -4.111 1 92.89 305 GLU A C 1
ATOM 2533 O O . GLU A 1 305 ? 21.448 11.468 -4.628 1 92.89 305 GLU A O 1
ATOM 2538 N N . ILE A 1 306 ? 22.965 9.811 -4.53 1 95.52 306 ILE A N 1
ATOM 2539 C CA . ILE A 1 306 ? 23.746 10.188 -5.703 1 95.52 3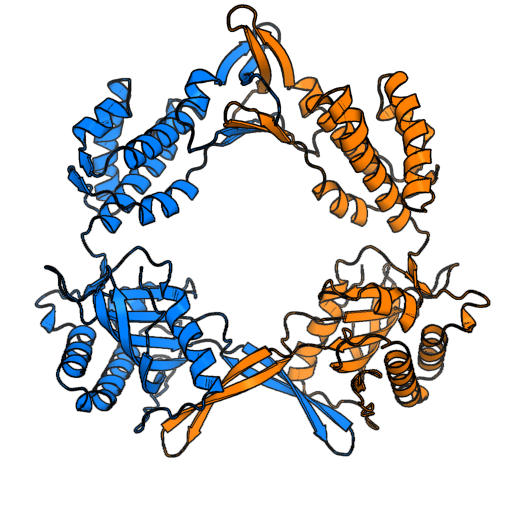06 ILE A CA 1
ATOM 2540 C C . ILE A 1 306 ? 23.621 9.109 -6.776 1 95.52 306 ILE A C 1
ATOM 2542 O O . ILE A 1 306 ? 24.201 8.028 -6.649 1 95.52 306 ILE A O 1
ATOM 2546 N N . LYS A 1 307 ? 22.91 9.426 -7.783 1 95.26 307 LYS A N 1
ATOM 2547 C CA . LYS A 1 307 ? 22.764 8.507 -8.908 1 95.26 307 LYS A CA 1
ATOM 2548 C C . LYS A 1 307 ? 23.826 8.768 -9.972 1 95.26 307 LYS A C 1
ATOM 2550 O O . LYS A 1 307 ? 23.984 9.899 -10.435 1 95.26 307 LYS A O 1
ATOM 2555 N N . LEU A 1 308 ? 24.489 7.764 -10.348 1 96.94 308 LEU A N 1
ATOM 2556 C CA . LEU A 1 308 ? 25.594 7.898 -11.291 1 96.94 308 LEU A CA 1
ATOM 2557 C C . LEU A 1 308 ? 25.247 7.256 -12.63 1 96.94 308 LEU A C 1
ATOM 2559 O O . LEU A 1 308 ? 24.379 6.382 -12.698 1 96.94 308 LEU A O 1
ATOM 2563 N N . ASP A 1 309 ? 25.846 7.727 -13.694 1 96.76 309 ASP A N 1
ATOM 2564 C CA . ASP A 1 309 ? 25.562 7.258 -15.047 1 96.76 309 ASP A CA 1
ATOM 2565 C C . ASP A 1 309 ? 26.092 5.841 -15.259 1 96.76 309 ASP A C 1
ATOM 2567 O O . ASP A 1 309 ? 25.836 5.227 -16.297 1 96.76 309 ASP A O 1
ATOM 2571 N N . THR A 1 310 ? 26.851 5.29 -14.31 1 96.6 310 THR A N 1
ATOM 2572 C CA . THR A 1 310 ? 27.453 3.966 -14.423 1 96.6 310 THR A CA 1
ATOM 2573 C C . THR A 1 310 ? 26.582 2.916 -13.739 1 96.6 310 THR A C 1
ATOM 2575 O O . THR A 1 310 ? 27.06 1.83 -13.401 1 96.6 310 THR A O 1
ATOM 2578 N N . ASN A 1 311 ? 25.326 3.22 -13.433 1 95.91 311 ASN A N 1
ATOM 2579 C CA . ASN A 1 311 ? 24.324 2.319 -12.874 1 95.91 311 ASN A CA 1
ATOM 2580 C C . ASN A 1 311 ? 24.631 1.97 -11.421 1 95.91 311 ASN A C 1
ATOM 2582 O O . ASN A 1 311 ? 24.367 0.851 -10.977 1 95.91 311 ASN A O 1
ATOM 2586 N N . ILE A 1 312 ? 25.253 2.896 -10.736 1 96.99 312 ILE A N 1
ATOM 2587 C CA . ILE A 1 312 ? 25.533 2.796 -9.307 1 96.99 312 ILE A CA 1
ATOM 2588 C C . ILE A 1 312 ? 24.946 4.005 -8.581 1 96.99 312 ILE A C 1
ATOM 2590 O O . ILE A 1 312 ? 24.97 5.122 -9.102 1 96.99 312 ILE A O 1
ATOM 2594 N N . GLN A 1 313 ? 24.429 3.732 -7.456 1 96.62 313 GLN A N 1
ATOM 2595 C CA . GLN A 1 313 ? 23.876 4.788 -6.614 1 96.62 313 GLN A CA 1
ATOM 2596 C C . GLN A 1 313 ? 24.492 4.759 -5.219 1 96.62 313 GLN A C 1
ATOM 2598 O O . GLN A 1 313 ? 24.716 3.685 -4.656 1 96.62 313 GLN A O 1
ATOM 2603 N N . ILE A 1 314 ? 24.724 5.928 -4.73 1 97.43 314 ILE A N 1
ATOM 2604 C CA . ILE A 1 314 ? 25.231 6.075 -3.37 1 97.43 314 ILE A CA 1
ATOM 2605 C C . ILE A 1 314 ? 24.177 6.751 -2.497 1 97.43 314 ILE A C 1
ATOM 2607 O O . ILE A 1 314 ? 23.698 7.84 -2.822 1 97.43 314 ILE A O 1
ATOM 2611 N N . LYS A 1 315 ? 23.843 6.124 -1.459 1 96.23 315 LYS A N 1
ATOM 2612 C CA . LYS A 1 315 ? 22.85 6.67 -0.538 1 96.23 315 LYS A CA 1
ATOM 2613 C C . LYS A 1 315 ? 23.478 7.01 0.81 1 96.23 315 LYS A C 1
ATOM 2615 O O . LYS A 1 315 ? 24.179 6.184 1.399 1 96.23 315 LYS A O 1
ATOM 2620 N N . ILE A 1 316 ? 23.19 8.192 1.232 1 95.67 316 ILE A N 1
ATOM 2621 C CA . ILE A 1 316 ? 23.752 8.664 2.492 1 95.67 316 ILE A CA 1
ATOM 2622 C C . ILE A 1 316 ? 22.639 8.824 3.526 1 95.67 316 ILE A C 1
ATOM 2624 O O . ILE A 1 316 ? 21.574 9.366 3.221 1 95.67 316 ILE A O 1
ATOM 2628 N N . ASP A 1 317 ? 22.893 8.385 4.695 1 94.68 317 ASP A N 1
ATOM 2629 C CA . ASP A 1 317 ? 21.918 8.487 5.776 1 94.68 317 ASP A CA 1
ATOM 2630 C C . ASP A 1 317 ? 21.69 9.943 6.175 1 94.68 317 ASP A C 1
ATOM 2632 O O . ASP A 1 317 ? 22.625 10.632 6.587 1 94.68 317 ASP A O 1
ATOM 2636 N N . ILE A 1 318 ? 20.528 10.336 6.183 1 93.7 318 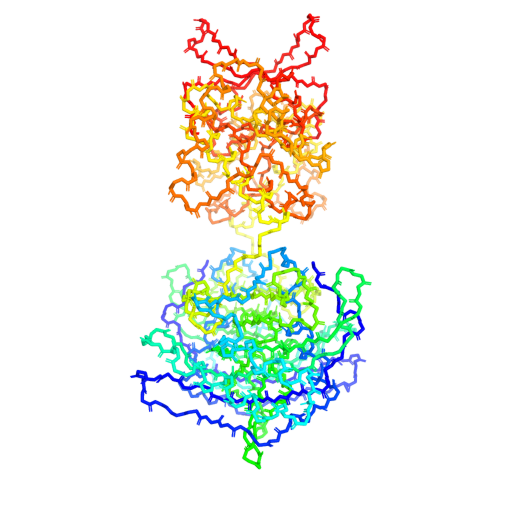ILE A N 1
ATOM 2637 C CA . ILE A 1 318 ? 20.163 11.726 6.434 1 93.7 318 ILE A CA 1
ATOM 2638 C C . ILE A 1 318 ? 20.373 12.056 7.91 1 93.7 318 ILE A C 1
ATOM 2640 O O . ILE A 1 318 ? 20.528 13.224 8.276 1 93.7 318 ILE A O 1
ATOM 2644 N N . ASP A 1 319 ? 20.48 11.058 8.725 1 93.93 319 ASP A N 1
ATOM 2645 C CA . ASP A 1 319 ? 20.618 11.263 10.164 1 93.93 319 ASP A CA 1
ATOM 2646 C C . ASP A 1 319 ? 22.086 11.26 10.582 1 93.93 319 ASP A C 1
ATOM 2648 O O . ASP A 1 319 ? 22.4 11.39 11.766 1 93.93 319 ASP A O 1
ATOM 2652 N N . ALA A 1 320 ? 22.917 11.115 9.54 1 92.02 320 ALA A N 1
ATOM 2653 C CA . ALA A 1 320 ? 24.35 11.094 9.823 1 92.02 320 ALA A CA 1
ATOM 2654 C C . ALA A 1 320 ? 25.055 12.28 9.169 1 92.02 320 ALA A C 1
ATOM 2656 O O . ALA A 1 320 ? 25.594 12.159 8.067 1 92.02 320 ALA A O 1
ATOM 2657 N N . PRO A 1 321 ? 25.194 13.37 9.861 1 88.7 321 PRO A N 1
ATOM 2658 C CA . PRO A 1 321 ? 25.712 14.593 9.244 1 88.7 321 PRO A CA 1
ATOM 2659 C C . PRO A 1 321 ? 27.173 14.466 8.818 1 88.7 321 PRO A C 1
ATOM 2661 O O . PRO A 1 321 ? 27.597 15.106 7.853 1 88.7 321 PRO A O 1
ATOM 2664 N N . ASP A 1 322 ? 27.885 13.571 9.391 1 90.87 322 ASP A N 1
ATOM 2665 C CA . ASP A 1 322 ? 29.313 13.491 9.099 1 90.87 322 ASP A CA 1
ATOM 2666 C C . ASP A 1 322 ? 29.597 12.437 8.031 1 90.87 322 ASP A C 1
ATOM 2668 O O . ASP A 1 322 ? 30.722 12.332 7.54 1 90.87 322 ASP A O 1
ATOM 2672 N N . ALA A 1 323 ? 28.606 11.722 7.669 1 91.62 323 ALA A N 1
ATOM 2673 C CA . ALA A 1 323 ? 28.842 10.595 6.77 1 91.62 323 ALA A CA 1
ATOM 2674 C C . ALA A 1 323 ? 29.413 11.067 5.436 1 91.62 323 ALA A C 1
ATOM 2676 O O . ALA A 1 323 ? 30.437 10.556 4.977 1 91.62 323 ALA A O 1
ATOM 2677 N N . SER A 1 324 ? 28.804 12.012 4.869 1 90.56 324 SER A N 1
ATOM 2678 C CA . SER A 1 324 ? 29.205 12.503 3.555 1 90.56 324 SER A CA 1
ATOM 2679 C C . SER A 1 324 ? 30.534 13.247 3.625 1 90.56 324 SER A C 1
ATOM 2681 O O . SER A 1 324 ? 31.404 13.057 2.772 1 90.56 324 SER A O 1
ATOM 2683 N N . SER A 1 325 ? 30.742 14.035 4.619 1 89.96 325 SER A N 1
ATOM 2684 C CA . SER A 1 325 ? 31.928 14.879 4.721 1 89.96 325 SER A CA 1
ATOM 2685 C C . SER A 1 325 ? 33.143 14.073 5.169 1 89.96 325 SER A C 1
ATOM 2687 O O . SER A 1 325 ? 34.261 14.321 4.713 1 89.96 325 SER A O 1
ATOM 2689 N N . GLU A 1 326 ? 32.868 13.014 5.87 1 93.43 326 GLU A N 1
ATOM 2690 C CA . GLU A 1 326 ? 33.987 12.29 6.466 1 93.43 326 GLU A CA 1
ATOM 2691 C C . GLU A 1 326 ? 34.318 11.032 5.669 1 93.43 326 GLU A C 1
ATOM 2693 O O . GLU A 1 326 ? 35.471 10.597 5.636 1 93.43 326 GLU A O 1
ATOM 2698 N N . TYR A 1 327 ? 33.321 10.514 5.038 1 96.51 327 TYR A N 1
ATOM 2699 C CA . TYR A 1 327 ? 33.554 9.175 4.508 1 96.51 327 TYR A CA 1
ATOM 2700 C C . TYR A 1 327 ? 33.313 9.135 3.004 1 96.51 327 TYR A C 1
ATOM 2702 O O . TYR A 1 327 ? 33.303 8.06 2.399 1 96.51 327 TYR A O 1
ATOM 2710 N N . LEU A 1 328 ? 33.107 10.28 2.392 1 96.28 328 LEU A N 1
ATOM 2711 C CA . LEU A 1 328 ? 32.898 10.361 0.951 1 96.28 328 LEU A CA 1
ATOM 2712 C C . LEU A 1 328 ? 33.82 11.402 0.326 1 96.28 328 LEU A C 1
ATOM 2714 O O . LEU A 1 328 ? 33.79 12.574 0.708 1 96.28 328 LEU A O 1
ATOM 2718 N N . GLU A 1 329 ? 34.63 10.967 -0.584 1 96.09 329 GLU A N 1
ATOM 2719 C CA . GLU A 1 329 ? 35.572 11.863 -1.248 1 96.09 329 GLU A CA 1
ATOM 2720 C C . GLU A 1 329 ? 35.399 11.82 -2.763 1 96.09 329 GLU A C 1
ATOM 2722 O O . GLU A 1 329 ? 35.328 10.741 -3.355 1 96.09 329 GLU A O 1
ATOM 2727 N N . LYS A 1 330 ? 35.364 12.969 -3.32 1 94.62 330 LYS A N 1
ATOM 2728 C CA . LYS A 1 330 ? 35.264 13.068 -4.773 1 94.62 330 LYS A CA 1
ATOM 2729 C C . LYS A 1 330 ? 36.627 13.344 -5.401 1 94.62 330 LYS A C 1
ATOM 2731 O O . LYS A 1 330 ? 37.413 14.131 -4.869 1 94.62 330 LYS A O 1
ATOM 2736 N N . GLY A 1 331 ? 36.867 12.648 -6.574 1 95.13 331 GLY A N 1
ATOM 2737 C CA . GLY A 1 331 ? 38.132 12.844 -7.265 1 95.13 331 GLY A CA 1
ATOM 2738 C C . GLY A 1 331 ? 38.053 12.546 -8.75 1 95.13 331 GLY A C 1
ATOM 2739 O O . GLY A 1 331 ? 36.965 12.339 -9.29 1 95.13 331 GLY A O 1
ATOM 2740 N N . TYR A 1 332 ? 39.2 12.793 -9.31 1 97.01 332 TYR A N 1
ATOM 2741 C CA . TYR A 1 332 ? 39.359 12.506 -10.731 1 97.01 332 TYR A CA 1
ATOM 2742 C C . TYR A 1 332 ? 40.565 11.607 -10.974 1 97.01 332 TYR A C 1
ATOM 2744 O O . TYR A 1 332 ? 41.651 11.858 -10.446 1 97.01 332 TYR A O 1
ATOM 2752 N N . ASP A 1 333 ? 40.306 10.578 -11.668 1 95.81 333 ASP A N 1
ATOM 2753 C CA . ASP A 1 333 ? 41.369 9.64 -12.015 1 95.81 333 ASP A CA 1
ATOM 2754 C C . ASP A 1 333 ? 41.944 9.948 -13.395 1 95.81 333 ASP A C 1
ATOM 2756 O O . ASP A 1 333 ? 41.277 9.743 -14.411 1 95.81 333 ASP A O 1
ATOM 2760 N N . GLU A 1 334 ? 43.188 10.307 -13.411 1 96.1 334 GLU A N 1
ATOM 2761 C CA . GLU A 1 334 ? 43.822 10.733 -14.655 1 96.1 334 GLU A CA 1
ATOM 2762 C C . GLU A 1 334 ? 44.039 9.551 -15.596 1 96.1 334 GLU A C 1
ATOM 2764 O O . GLU A 1 334 ? 44.002 9.709 -16.818 1 96.1 334 GLU A O 1
ATOM 2769 N N . ASP A 1 335 ? 44.279 8.444 -15.061 1 95.42 335 ASP A N 1
ATOM 2770 C CA . ASP A 1 335 ? 44.537 7.259 -15.875 1 95.42 335 ASP A CA 1
ATOM 2771 C C . ASP A 1 335 ? 43.255 6.758 -16.535 1 95.42 335 ASP A C 1
ATOM 2773 O O . ASP A 1 335 ? 43.237 6.478 -17.736 1 95.42 335 ASP A O 1
ATOM 2777 N N . LYS A 1 336 ? 42.181 6.717 -15.729 1 94.57 336 LYS A N 1
ATOM 2778 C CA . LYS A 1 336 ? 40.905 6.231 -16.245 1 94.57 336 LYS A CA 1
ATOM 2779 C C . LYS A 1 336 ? 40.118 7.356 -16.913 1 94.57 336 LYS A C 1
ATOM 2781 O O . LYS A 1 336 ? 39.153 7.101 -17.635 1 94.57 336 LYS A O 1
ATOM 2786 N N . LYS A 1 337 ? 40.518 8.56 -16.68 1 96.89 337 LYS A N 1
ATOM 2787 C CA . LYS A 1 337 ? 39.848 9.752 -17.192 1 96.89 337 LYS A CA 1
ATOM 2788 C C . LYS A 1 337 ? 38.392 9.802 -16.738 1 96.89 337 LYS A C 1
ATOM 2790 O O . LYS A 1 337 ? 37.493 10.051 -17.544 1 96.89 337 LYS A O 1
ATOM 2795 N N . MET A 1 338 ? 38.131 9.403 -15.53 1 97.24 338 MET A N 1
ATOM 2796 C CA . MET A 1 338 ? 36.807 9.401 -14.912 1 97.24 338 MET A CA 1
ATOM 2797 C C . MET A 1 338 ? 36.846 10.065 -13.54 1 97.24 338 MET A C 1
ATOM 2799 O O . MET A 1 338 ? 37.881 10.058 -12.871 1 97.24 338 MET A O 1
ATOM 2803 N N . LYS A 1 339 ? 35.702 10.624 -13.19 1 97.18 339 LYS A N 1
ATOM 2804 C CA . LYS A 1 339 ? 35.504 11.039 -11.805 1 97.18 339 LYS A CA 1
ATOM 2805 C C . LYS A 1 339 ? 35.235 9.837 -10.904 1 97.18 339 LYS A C 1
ATOM 2807 O O . LYS A 1 339 ? 34.893 8.756 -11.388 1 97.18 339 LYS A O 1
ATOM 2812 N N . PHE A 1 340 ? 35.447 9.983 -9.608 1 97.81 340 PHE A N 1
ATOM 2813 C CA . PHE A 1 340 ? 35.115 8.899 -8.691 1 97.81 340 PHE A CA 1
ATOM 2814 C C . PHE A 1 340 ? 34.664 9.449 -7.343 1 97.81 340 PHE A C 1
ATOM 2816 O O . PHE A 1 340 ? 34.993 10.583 -6.988 1 97.81 340 PHE A O 1
ATOM 2823 N N . TYR A 1 341 ? 33.835 8.672 -6.728 1 97.52 341 TYR A N 1
ATOM 2824 C CA . TYR A 1 341 ? 33.596 8.81 -5.296 1 97.52 341 TYR A CA 1
ATOM 2825 C C . TYR A 1 341 ? 34.305 7.709 -4.516 1 97.52 341 TYR A C 1
ATOM 2827 O O . TYR A 1 341 ? 34.158 6.525 -4.829 1 97.52 341 TYR A O 1
ATOM 2835 N N . LYS A 1 342 ? 35.079 8.134 -3.64 1 97.52 342 LYS A N 1
ATOM 2836 C CA . LYS A 1 342 ? 35.676 7.187 -2.703 1 97.52 342 LYS A CA 1
ATOM 2837 C C . LYS A 1 342 ? 34.874 7.118 -1.406 1 97.52 342 LYS A C 1
ATOM 2839 O O . LYS A 1 342 ? 34.727 8.123 -0.707 1 97.52 342 LYS A O 1
ATOM 2844 N N . VAL A 1 343 ? 34.353 5.928 -1.099 1 97.93 343 VAL A N 1
ATOM 2845 C CA . VAL A 1 343 ? 33.506 5.728 0.073 1 97.93 343 VAL A CA 1
ATOM 2846 C C . VAL A 1 343 ? 34.261 4.915 1.123 1 97.93 343 VAL A C 1
ATOM 2848 O O . VAL A 1 343 ? 34.535 3.729 0.92 1 97.93 343 VAL A O 1
ATOM 2851 N N . TYR A 1 344 ? 34.57 5.515 2.231 1 97.99 344 TYR A N 1
ATOM 2852 C CA . TYR A 1 344 ? 35.373 4.872 3.266 1 97.99 344 TYR A CA 1
ATOM 2853 C C . TYR A 1 344 ? 34.492 4.096 4.237 1 97.99 344 TYR A C 1
ATOM 2855 O O . TYR A 1 344 ? 33.375 4.518 4.545 1 97.99 344 TYR A O 1
ATOM 2863 N N . PHE A 1 345 ? 34.986 2.936 4.692 1 97.74 345 PHE A N 1
ATOM 2864 C CA . PHE A 1 345 ? 34.25 2.106 5.638 1 97.74 345 PHE A CA 1
ATOM 2865 C C . PHE A 1 345 ? 35.196 1.193 6.407 1 97.74 345 PHE A C 1
ATOM 2867 O O . PHE A 1 345 ? 36.373 1.075 6.06 1 97.74 345 PHE A O 1
ATOM 2874 N N . ASN A 1 346 ? 34.721 0.651 7.49 1 96.45 346 ASN A N 1
ATOM 2875 C CA . ASN A 1 346 ? 35.476 -0.35 8.237 1 96.45 346 ASN A CA 1
ATOM 2876 C C . ASN A 1 346 ? 34.889 -1.747 8.054 1 96.45 346 ASN A C 1
ATOM 2878 O O . ASN A 1 346 ? 35.629 -2.723 7.922 1 96.45 346 ASN A O 1
ATOM 2882 N N . ASP A 1 347 ? 33.6 -1.726 8.037 1 94.19 347 ASP A N 1
ATOM 2883 C CA . ASP A 1 347 ? 32.908 -3.001 7.877 1 94.19 347 ASP A CA 1
ATOM 2884 C C . ASP A 1 347 ? 31.703 -2.86 6.95 1 94.19 347 ASP A C 1
ATOM 2886 O O . ASP A 1 347 ? 31.097 -1.789 6.87 1 94.19 347 ASP A O 1
ATOM 2890 N N . GLU A 1 348 ? 31.484 -3.945 6.295 1 91.38 348 GLU A N 1
ATOM 2891 C CA . GLU A 1 348 ? 30.239 -4.052 5.54 1 91.38 348 GLU A CA 1
ATOM 2892 C C . GLU A 1 348 ? 29.113 -4.603 6.409 1 91.38 348 GLU A C 1
ATOM 2894 O O . GLU A 1 348 ? 29.329 -5.512 7.213 1 91.38 348 GLU A O 1
ATOM 2899 N N . LYS A 1 349 ? 27.878 -3.964 6.328 1 83.88 349 LYS A N 1
ATOM 2900 C CA . LYS A 1 349 ? 26.741 -4.391 7.138 1 83.88 349 LYS A CA 1
ATOM 2901 C C . LYS A 1 349 ? 25.863 -5.379 6.376 1 83.88 349 LYS A C 1
ATOM 2903 O O . LYS A 1 349 ? 25.768 -5.314 5.149 1 83.88 349 LYS A O 1
ATOM 2908 N N . MET B 1 1 ? 0.411 -17.002 -18.114 1 79.09 1 MET B N 1
ATOM 2909 C CA . MET B 1 1 ? -0.526 -15.942 -17.755 1 79.09 1 MET B CA 1
ATOM 2910 C C . MET B 1 1 ? -1.805 -16.044 -18.579 1 79.09 1 MET B C 1
ATOM 2912 O O . MET B 1 1 ? -1.764 -16.413 -19.755 1 79.09 1 MET B O 1
ATOM 2916 N N . ILE B 1 2 ? -2.819 -15.912 -17.877 1 89.6 2 ILE B N 1
ATOM 2917 C CA . ILE B 1 2 ? -4.069 -16.003 -18.623 1 89.6 2 ILE B CA 1
ATOM 2918 C C . ILE B 1 2 ? -4.506 -14.61 -19.07 1 89.6 2 ILE B C 1
ATOM 2920 O O . ILE B 1 2 ? -4.194 -13.614 -18.413 1 89.6 2 ILE B O 1
ATOM 2924 N N . LYS B 1 3 ? -5.094 -14.558 -20.239 1 89.24 3 LYS B N 1
ATOM 2925 C CA . LYS B 1 3 ? -5.792 -13.36 -20.695 1 89.24 3 LYS B CA 1
ATOM 2926 C C . LYS B 1 3 ? -7.305 -13.538 -20.608 1 89.24 3 LYS B C 1
ATOM 2928 O O . LYS B 1 3 ? -7.836 -14.579 -21.001 1 89.24 3 LYS B O 1
ATOM 2933 N N . ARG B 1 4 ? -8.014 -12.533 -20.165 1 89.86 4 ARG B N 1
ATOM 2934 C CA . ARG B 1 4 ? -9.431 -12.712 -19.863 1 89.86 4 ARG B CA 1
ATOM 2935 C C . ARG B 1 4 ? -10.288 -11.73 -20.655 1 89.86 4 ARG B C 1
ATOM 2937 O O . ARG B 1 4 ? -11.449 -11.497 -20.314 1 89.86 4 ARG B O 1
ATOM 2944 N N . THR B 1 5 ? -9.809 -11.125 -21.61 1 88.03 5 THR B N 1
ATOM 2945 C CA . THR B 1 5 ? -10.513 -10.099 -22.372 1 88.03 5 THR B CA 1
ATOM 2946 C C . THR B 1 5 ? -11.79 -10.664 -22.988 1 88.03 5 THR B C 1
ATOM 2948 O O . THR B 1 5 ? -12.806 -9.97 -23.07 1 88.03 5 THR B O 1
ATOM 2951 N N . ARG B 1 6 ? -11.844 -11.976 -23.397 1 91.46 6 ARG B N 1
ATOM 2952 C CA . ARG B 1 6 ? -12.993 -12.591 -24.054 1 91.46 6 ARG B CA 1
ATOM 2953 C C . ARG B 1 6 ? -13.697 -13.571 -23.122 1 91.46 6 ARG B C 1
ATOM 2955 O O . ARG B 1 6 ? -14.539 -14.357 -23.561 1 91.46 6 ARG B O 1
ATOM 2962 N N . ALA B 1 7 ? -13.215 -13.55 -21.91 1 94.93 7 ALA B N 1
ATOM 2963 C CA . ALA B 1 7 ? -13.733 -14.542 -20.972 1 94.93 7 ALA B CA 1
ATOM 2964 C C . ALA B 1 7 ? -15.199 -14.273 -20.642 1 94.93 7 ALA B C 1
ATOM 2966 O O . ALA B 1 7 ? -15.606 -13.118 -20.497 1 94.93 7 ALA B O 1
ATOM 2967 N N . GLU B 1 8 ? -15.945 -15.314 -20.552 1 95.99 8 GLU B N 1
ATOM 2968 C CA . GLU B 1 8 ? -17.354 -15.252 -20.172 1 95.99 8 GLU B CA 1
ATOM 2969 C C . GLU B 1 8 ? -17.677 -16.269 -19.082 1 95.99 8 GLU B C 1
ATOM 2971 O O . GLU B 1 8 ? -17.193 -17.402 -19.119 1 95.99 8 GLU B O 1
ATOM 2976 N N . LEU B 1 9 ? -18.494 -15.843 -18.22 1 96.45 9 LEU B N 1
ATOM 2977 C CA . LEU B 1 9 ? -19.005 -16.722 -17.174 1 96.45 9 LEU B CA 1
ATOM 2978 C C . LEU B 1 9 ? -20.264 -17.446 -17.641 1 96.45 9 LEU B C 1
ATOM 2980 O O . LEU B 1 9 ? -21.343 -16.852 -17.695 1 96.45 9 LEU B O 1
ATOM 2984 N N . ASN B 1 10 ? -20.119 -18.665 -17.962 1 95.48 10 ASN B N 1
ATOM 2985 C CA . ASN B 1 10 ? -21.223 -19.442 -18.517 1 95.48 10 ASN B CA 1
ATOM 2986 C C . ASN B 1 10 ? -22.138 -19.978 -17.419 1 95.48 10 ASN B C 1
ATOM 2988 O O . ASN B 1 10 ? -23.362 -19.932 -17.548 1 95.48 10 ASN B O 1
ATOM 2992 N N . LYS B 1 11 ? -21.57 -20.592 -16.428 1 97.46 11 LYS B N 1
ATOM 2993 C CA . LYS B 1 11 ? -22.28 -21.105 -15.26 1 97.46 11 LYS B CA 1
ATOM 2994 C C . LYS B 1 11 ? -21.579 -20.696 -13.968 1 97.46 11 LYS B C 1
ATOM 2996 O O . LYS B 1 11 ? -20.349 -20.636 -13.915 1 97.46 11 LYS B O 1
ATOM 3001 N N . CYS B 1 12 ? -22.352 -20.437 -13.02 1 98.02 12 CYS B N 1
ATOM 3002 C CA . CYS B 1 12 ? -21.83 -20.129 -11.694 1 98.02 12 CYS B CA 1
ATOM 3003 C C . CYS B 1 12 ? -22.789 -20.602 -10.607 1 98.02 12 CYS B C 1
ATOM 3005 O O . CYS B 1 12 ? -24.005 -20.453 -10.738 1 98.02 12 CYS B O 1
ATOM 3007 N N . ILE B 1 13 ? -22.266 -21.207 -9.634 1 98.57 13 ILE B N 1
ATOM 3008 C CA . ILE B 1 13 ? -23.06 -21.66 -8.496 1 98.57 13 ILE B CA 1
ATOM 3009 C C . ILE B 1 13 ? -22.315 -21.364 -7.197 1 98.57 13 ILE B C 1
ATOM 3011 O O . ILE B 1 13 ? -21.082 -21.36 -7.168 1 98.57 13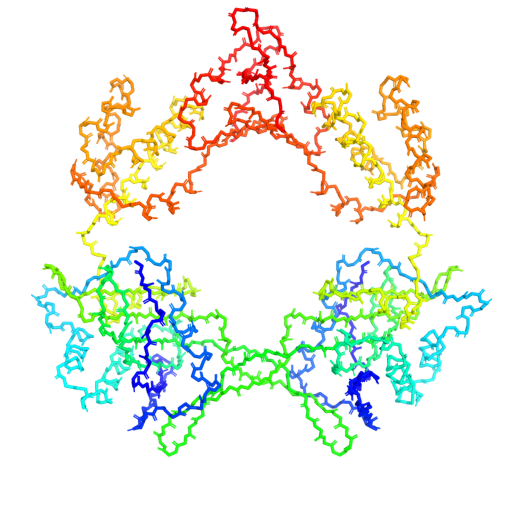 ILE B O 1
ATOM 3015 N N . ILE B 1 14 ? -23.019 -21.068 -6.117 1 98.3 14 ILE B N 1
ATOM 3016 C CA . ILE B 1 14 ? -22.432 -20.734 -4.825 1 98.3 14 ILE B CA 1
ATOM 3017 C C . ILE B 1 14 ? -22.92 -21.719 -3.765 1 98.3 14 ILE B C 1
ATOM 3019 O O . ILE B 1 14 ? -24.121 -21.979 -3.657 1 98.3 14 ILE B O 1
ATOM 3023 N N . HIS B 1 15 ? -22.011 -22.296 -3.062 1 98.46 15 HIS B N 1
ATOM 3024 C CA . HIS B 1 15 ? -22.268 -23.149 -1.907 1 98.46 15 HIS B CA 1
ATOM 3025 C C . HIS B 1 15 ? -21.623 -22.58 -0.648 1 98.46 15 HIS B C 1
ATOM 3027 O O . HIS B 1 15 ? -20.817 -21.651 -0.724 1 98.46 15 HIS B O 1
ATOM 3033 N N . LYS B 1 16 ? -21.958 -23.109 0.473 1 96.76 16 LYS B N 1
ATOM 3034 C CA . LYS B 1 16 ? -21.269 -22.841 1.732 1 96.76 16 LYS B CA 1
ATOM 3035 C C . LYS B 1 16 ? -20.601 -24.103 2.273 1 96.76 16 LYS B C 1
ATOM 3037 O O . LYS B 1 16 ? -21.233 -25.157 2.36 1 96.76 16 LYS B O 1
ATOM 3042 N N . VAL B 1 17 ? -19.352 -23.933 2.507 1 96.93 17 VAL B N 1
ATOM 3043 C CA . VAL B 1 17 ? -18.608 -25.071 3.038 1 96.93 17 VAL B CA 1
ATOM 3044 C C . VAL B 1 17 ? -18.388 -24.891 4.538 1 96.93 17 VAL B C 1
ATOM 3046 O O . VAL B 1 17 ? -18.076 -23.79 4.998 1 96.93 17 VAL B O 1
ATOM 3049 N N . ALA B 1 18 ? -18.586 -25.898 5.265 1 94.57 18 ALA B N 1
ATOM 3050 C CA . ALA B 1 18 ? -18.344 -25.907 6.705 1 94.57 18 ALA B CA 1
ATOM 3051 C C . ALA B 1 18 ? -16.97 -26.489 7.026 1 94.57 18 ALA B C 1
ATOM 3053 O O . ALA B 1 18 ? -16.162 -26.724 6.124 1 94.57 18 ALA B O 1
ATOM 3054 N N . ASN B 1 19 ? -16.623 -26.404 8.245 1 90.45 19 ASN B N 1
ATOM 3055 C CA . ASN B 1 19 ? -15.42 -27.058 8.75 1 90.45 19 ASN B CA 1
ATOM 3056 C C . ASN B 1 19 ? -15.76 -28.301 9.569 1 90.45 19 ASN B C 1
ATOM 3058 O O . ASN B 1 19 ? -16.507 -28.221 10.545 1 90.45 19 ASN B O 1
ATOM 3062 N N . LYS B 1 20 ? -15.197 -29.339 9.166 1 85.2 20 LYS B N 1
ATOM 3063 C CA . LYS B 1 20 ? -15.528 -30.638 9.743 1 85.2 20 LYS B CA 1
ATOM 3064 C C . LYS B 1 20 ? -15.264 -30.656 11.246 1 85.2 20 LYS B C 1
ATOM 3066 O O . LYS B 1 20 ? -15.925 -31.383 11.99 1 85.2 20 LYS B O 1
ATOM 3071 N N . TYR B 1 21 ? -14.34 -29.876 11.768 1 83.39 21 TYR B N 1
ATOM 3072 C CA . TYR B 1 21 ? -13.965 -29.847 13.178 1 83.39 21 TYR B CA 1
ATOM 3073 C C . TYR B 1 21 ? -14.893 -28.934 13.97 1 83.39 21 TYR B C 1
ATOM 3075 O O . TYR B 1 21 ? -15.03 -29.083 15.187 1 83.39 21 TYR B O 1
ATOM 3083 N N . ASN B 1 22 ? -15.457 -27.958 13.355 1 80.23 22 ASN B N 1
ATOM 3084 C CA . ASN B 1 22 ? -16.287 -26.987 14.061 1 80.23 22 ASN B CA 1
ATOM 3085 C C . ASN B 1 22 ? -17.77 -27.327 13.944 1 80.23 22 ASN B C 1
ATOM 3087 O O . ASN B 1 22 ? -18.626 -26.463 14.14 1 80.23 22 ASN B O 1
ATOM 3091 N N . SER B 1 23 ? -18.177 -28.568 13.749 1 71.64 23 SER B N 1
ATOM 3092 C CA . SER B 1 23 ? -19.522 -29.135 13.732 1 71.64 23 SER B CA 1
ATOM 3093 C C . SER B 1 23 ? -20.41 -28.425 12.716 1 71.64 23 SER B C 1
ATOM 3095 O O . SER B 1 23 ? -21.6 -28.725 12.607 1 71.64 23 SER B O 1
ATOM 3097 N N . GLY B 1 24 ? -20.077 -28.167 11.664 1 84.44 24 GLY B N 1
ATOM 3098 C CA . GLY B 1 24 ? -20.916 -27.547 10.651 1 84.44 24 GLY B CA 1
ATOM 3099 C C . GLY B 1 24 ? -21.169 -28.445 9.454 1 84.44 24 GLY B C 1
ATOM 3100 O O . GLY B 1 24 ? -20.515 -29.478 9.298 1 84.44 24 GLY B O 1
ATOM 3101 N N . GLN B 1 25 ? -22.365 -28.154 8.74 1 92.57 25 GLN B N 1
ATOM 3102 C CA . GLN B 1 25 ? -22.682 -28.862 7.504 1 92.57 25 GLN B CA 1
ATOM 3103 C C . GLN B 1 25 ? -22.642 -27.92 6.304 1 92.57 25 GLN B C 1
ATOM 3105 O O . GLN B 1 25 ? -22.911 -26.724 6.438 1 92.57 25 GLN B O 1
ATOM 3110 N N . ASN B 1 26 ? -22.314 -28.549 5.217 1 96.5 26 ASN B N 1
ATOM 3111 C CA . ASN B 1 26 ? -22.354 -27.787 3.974 1 96.5 26 ASN B CA 1
ATOM 3112 C C . ASN B 1 26 ? -23.774 -27.348 3.631 1 96.5 26 ASN B C 1
ATOM 3114 O O . ASN B 1 26 ? -24.741 -28.015 4.002 1 96.5 26 ASN B O 1
ATOM 3118 N N . THR B 1 27 ? -23.907 -26.235 3.091 1 97.08 27 THR B N 1
ATOM 3119 C CA . THR B 1 27 ? -25.139 -25.806 2.438 1 97.08 27 THR B CA 1
ATOM 3120 C C . THR B 1 27 ? -24.957 -25.749 0.924 1 97.08 27 THR B C 1
ATOM 3122 O O . THR B 1 27 ? -24.244 -24.883 0.412 1 97.08 27 THR B O 1
ATOM 3125 N N . LEU B 1 28 ? -25.672 -26.658 0.24 1 98.21 28 LEU B N 1
ATOM 3126 C CA . LEU B 1 28 ? -25.427 -26.839 -1.186 1 98.21 28 LEU B CA 1
ATOM 3127 C C . LEU B 1 28 ? -26.562 -26.244 -2.013 1 98.21 28 LEU B C 1
ATOM 3129 O O . LEU B 1 28 ? -27.737 -26.48 -1.722 1 98.21 28 LEU B O 1
ATOM 3133 N N . SER B 1 29 ? -26.268 -25.481 -2.983 1 98.22 29 SER B N 1
ATOM 3134 C CA . SER B 1 29 ? -27.243 -24.884 -3.89 1 98.22 29 SER B CA 1
ATOM 3135 C C . SER B 1 29 ? -27.724 -25.894 -4.927 1 98.22 29 SER B C 1
ATOM 3137 O O . SER B 1 29 ? -26.967 -26.776 -5.34 1 98.22 29 SER B O 1
ATOM 3139 N N . GLU B 1 30 ? -28.971 -25.656 -5.434 1 97.18 30 GLU B N 1
ATOM 3140 C CA . GLU B 1 30 ? -29.569 -26.515 -6.452 1 97.18 30 GLU B CA 1
ATOM 3141 C C . GLU B 1 30 ? -29.647 -25.803 -7.799 1 97.18 30 GLU B C 1
ATOM 3143 O O . GLU B 1 30 ? -29.875 -26.438 -8.831 1 97.18 30 GLU B O 1
ATOM 3148 N N . ASN B 1 31 ? -29.504 -24.502 -7.71 1 96.67 31 ASN B N 1
ATOM 3149 C CA . ASN B 1 31 ? -29.668 -23.711 -8.925 1 96.67 31 ASN B CA 1
ATOM 3150 C C . ASN B 1 31 ? -28.455 -22.822 -9.182 1 96.67 31 ASN B C 1
ATOM 3152 O O . ASN B 1 31 ? -27.75 -22.44 -8.247 1 96.67 31 ASN B O 1
ATOM 3156 N N . LEU B 1 32 ? -28.268 -22.453 -10.395 1 97.12 32 LEU B N 1
ATOM 3157 C CA . LEU B 1 32 ? -27.203 -21.545 -10.807 1 97.12 32 LEU B CA 1
ATOM 3158 C C . LEU B 1 32 ? -27.504 -20.117 -10.362 1 97.12 32 LEU B C 1
ATOM 3160 O O . LEU B 1 32 ? -28.668 -19.751 -10.183 1 97.12 32 LEU B O 1
ATOM 3164 N N . VAL B 1 33 ? -26.445 -19.388 -10.181 1 95.84 33 VAL B N 1
ATOM 3165 C CA . VAL B 1 33 ? -26.567 -17.978 -9.826 1 95.84 33 VAL B CA 1
ATOM 3166 C C . VAL B 1 33 ? -27.13 -17.194 -11.009 1 95.84 33 VAL B C 1
ATOM 3168 O O . VAL B 1 33 ? -26.716 -17.4 -12.152 1 95.84 33 VAL B O 1
ATOM 3171 N N . ARG B 1 34 ? -28.135 -16.296 -10.836 1 88.74 34 ARG B N 1
ATOM 3172 C CA . ARG B 1 34 ? -28.645 -15.338 -11.811 1 88.74 34 ARG B CA 1
ATOM 3173 C C . ARG B 1 34 ? -28.071 -13.947 -11.563 1 88.74 34 ARG B C 1
ATOM 3175 O O . ARG B 1 34 ? -28.413 -13.296 -10.574 1 88.74 34 ARG B O 1
ATOM 3182 N N . PHE B 1 35 ? -27.163 -13.55 -12.407 1 87.22 35 PHE B N 1
ATOM 3183 C CA . PHE B 1 35 ? -26.494 -12.268 -12.222 1 87.22 35 PHE B CA 1
ATOM 3184 C C . PHE B 1 35 ? -27.271 -11.148 -12.904 1 87.22 35 PHE B C 1
ATOM 3186 O O . PHE B 1 35 ? -27.756 -11.315 -14.025 1 87.22 35 PHE B O 1
ATOM 3193 N N . ASP B 1 36 ? -27.48 -10.073 -12.23 1 89.66 36 ASP B N 1
ATOM 3194 C CA . ASP B 1 36 ? -27.765 -8.853 -12.979 1 89.66 36 ASP B CA 1
ATOM 3195 C C . ASP B 1 36 ? -26.494 -8.286 -13.609 1 89.66 36 ASP B C 1
ATOM 3197 O O . ASP B 1 36 ? -25.395 -8.782 -13.356 1 89.66 36 ASP B O 1
ATOM 3201 N N . GLU B 1 37 ? -26.625 -7.39 -14.436 1 91.48 37 GLU B N 1
ATOM 3202 C CA . GLU B 1 37 ? -25.498 -6.846 -15.188 1 91.48 37 GLU B CA 1
ATOM 3203 C C . GLU B 1 37 ? -24.427 -6.291 -14.254 1 91.48 37 GLU B C 1
ATOM 3205 O O . GLU B 1 37 ? -23.235 -6.532 -14.455 1 91.48 37 GLU B O 1
ATOM 3210 N N . GLU B 1 38 ? -24.788 -5.646 -13.211 1 90.84 38 GLU B N 1
ATOM 3211 C CA . GLU B 1 38 ? -23.853 -5.023 -12.279 1 90.84 38 GLU B CA 1
ATOM 3212 C C . GLU B 1 38 ? -23.033 -6.073 -11.535 1 90.84 38 GLU B C 1
ATOM 3214 O O . GLU B 1 38 ? -21.81 -5.955 -11.432 1 90.84 38 GLU B O 1
ATOM 3219 N N . SER B 1 39 ? -23.685 -7.051 -11.052 1 91.63 39 SER B N 1
ATOM 3220 C CA . SER B 1 39 ? -23.003 -8.119 -10.328 1 91.63 39 SER B CA 1
ATOM 3221 C C . SER B 1 39 ? -22.035 -8.871 -11.235 1 91.63 39 SER B C 1
ATOM 3223 O O . SER B 1 39 ? -20.918 -9.194 -10.827 1 91.63 39 SER B O 1
ATOM 3225 N N . TYR B 1 40 ? -22.525 -9.079 -12.456 1 93.57 40 TYR B N 1
ATOM 3226 C CA . TYR B 1 40 ? -21.702 -9.805 -13.416 1 93.57 40 TYR B CA 1
ATOM 3227 C C . TYR B 1 40 ? -20.42 -9.041 -13.724 1 93.57 40 TYR B C 1
ATOM 3229 O O . TYR B 1 40 ? -19.325 -9.607 -13.674 1 93.57 40 TYR B O 1
ATOM 3237 N N . GLU B 1 41 ? -20.568 -7.777 -13.935 1 93.95 41 GLU B N 1
ATOM 3238 C CA . GLU B 1 41 ? -19.446 -6.938 -14.344 1 93.95 41 GLU B CA 1
ATOM 3239 C C . GLU B 1 41 ? -18.421 -6.802 -13.222 1 93.95 41 GLU B C 1
ATOM 3241 O O . GLU B 1 41 ? -17.227 -6.631 -13.482 1 93.95 41 GLU B O 1
ATOM 3246 N N . LEU B 1 42 ? -18.846 -6.929 -12.008 1 95.01 42 LEU B N 1
ATOM 3247 C CA . LEU B 1 42 ? -17.948 -6.804 -10.865 1 95.01 42 LEU B CA 1
ATOM 3248 C C . LEU B 1 42 ? -17.358 -8.159 -10.487 1 95.01 42 LEU B C 1
ATOM 3250 O O . LEU B 1 42 ? -16.204 -8.241 -10.061 1 95.01 42 LEU B O 1
ATOM 3254 N N . LEU B 1 43 ? -18.115 -9.18 -10.718 1 95.32 43 LEU B N 1
ATOM 3255 C CA . LEU B 1 43 ? -17.708 -10.511 -10.28 1 95.32 43 LEU B CA 1
ATOM 3256 C C . LEU B 1 43 ? -16.602 -11.062 -11.174 1 95.32 43 LEU B C 1
ATOM 3258 O O . LEU B 1 43 ? -15.67 -11.707 -10.689 1 95.32 43 LEU B O 1
ATOM 3262 N N . MET B 1 44 ? -16.675 -10.77 -12.412 1 95.11 44 MET B N 1
ATOM 3263 C CA . MET B 1 44 ? -15.737 -11.323 -13.384 1 95.11 44 MET B CA 1
ATOM 3264 C C . MET B 1 44 ? -14.305 -10.916 -13.051 1 95.11 44 MET B C 1
ATOM 3266 O O . MET B 1 44 ? -13.446 -11.773 -12.838 1 95.11 44 MET B O 1
ATOM 3270 N N . PRO B 1 45 ? -14.066 -9.647 -12.924 1 94.68 45 PRO B N 1
ATOM 3271 C CA . PRO B 1 45 ? -12.702 -9.255 -12.561 1 94.68 45 PRO B CA 1
ATOM 3272 C C . PRO B 1 45 ? -12.307 -9.722 -11.162 1 94.68 45 PRO B C 1
ATOM 3274 O O . PRO B 1 45 ? -11.144 -10.055 -10.924 1 94.68 45 PRO B O 1
ATOM 3277 N N . PHE B 1 46 ? -13.194 -9.746 -10.294 1 95.98 46 PHE B N 1
ATOM 3278 C CA . PHE B 1 46 ? -12.937 -10.193 -8.93 1 95.98 46 PHE B CA 1
ATOM 3279 C C . PHE B 1 46 ? -12.396 -11.617 -8.92 1 95.98 46 PHE B C 1
ATOM 3281 O O . PHE B 1 46 ? -11.433 -11.916 -8.211 1 95.98 46 PHE B O 1
ATOM 3288 N N . LEU B 1 47 ? -12.946 -12.427 -9.742 1 96.9 47 LEU B N 1
ATOM 3289 C CA . LEU B 1 47 ? -12.594 -13.842 -9.757 1 96.9 47 LEU B CA 1
ATOM 3290 C C . LEU B 1 47 ? -11.331 -14.08 -10.577 1 96.9 47 LEU B C 1
ATOM 3292 O O . LEU B 1 47 ? -10.533 -14.963 -10.253 1 96.9 47 LEU B O 1
ATOM 3296 N N . LEU B 1 48 ? -11.072 -13.257 -11.612 1 97.03 48 LEU B N 1
ATOM 3297 C CA . LEU B 1 48 ? -10.056 -13.65 -12.582 1 97.03 48 LEU B CA 1
ATOM 3298 C C . LEU B 1 48 ? -8.805 -12.791 -12.437 1 97.03 48 LEU B C 1
ATOM 3300 O O . LEU B 1 48 ? -7.71 -13.212 -12.818 1 97.03 48 LEU B O 1
ATOM 3304 N N . LYS B 1 49 ? -8.889 -11.654 -11.843 1 95.24 49 LYS B N 1
ATOM 3305 C CA . LYS B 1 49 ? -7.77 -10.723 -11.735 1 95.24 49 LYS B CA 1
ATOM 3306 C C . LYS B 1 49 ? -6.603 -11.351 -10.979 1 95.24 49 LYS B C 1
ATOM 3308 O O . LYS B 1 49 ? -5.442 -11.157 -11.346 1 95.24 49 LYS B O 1
ATOM 3313 N N . PRO B 1 50 ? -6.842 -12.126 -9.999 1 95.3 50 PRO B N 1
ATOM 3314 C CA . PRO B 1 50 ? -5.738 -12.696 -9.222 1 95.3 50 PRO B CA 1
ATOM 3315 C C . PRO B 1 50 ? -4.839 -13.606 -10.055 1 95.3 50 PRO B C 1
ATOM 3317 O O . PRO B 1 50 ? -3.701 -13.88 -9.665 1 95.3 50 PRO B O 1
ATOM 3320 N N . PHE B 1 51 ? -5.268 -14.061 -11.168 1 95.82 51 PHE B N 1
ATOM 3321 C CA . PHE B 1 51 ? -4.535 -15.045 -11.955 1 95.82 51 PHE B CA 1
ATOM 3322 C C . PHE B 1 51 ? -3.72 -14.366 -13.05 1 95.82 51 PHE B C 1
ATOM 3324 O O . PHE B 1 51 ? -2.948 -15.021 -13.753 1 95.82 51 PHE B O 1
ATOM 3331 N N . ALA B 1 52 ? -3.879 -13.097 -13.196 1 90.82 52 ALA B N 1
ATOM 3332 C CA . ALA B 1 52 ? -3.259 -12.369 -14.3 1 90.82 52 ALA B CA 1
ATOM 3333 C C . ALA B 1 52 ? -1.737 -12.428 -14.209 1 90.82 52 ALA B C 1
ATOM 3335 O O . ALA B 1 52 ? -1.049 -12.476 -15.232 1 90.82 52 ALA B O 1
ATOM 3336 N N . ASN B 1 53 ? -1.192 -12.552 -12.984 1 90.29 53 ASN B N 1
ATOM 3337 C CA . ASN B 1 53 ? 0.257 -12.469 -12.831 1 90.29 53 ASN B CA 1
ATOM 3338 C C . ASN B 1 53 ? 0.843 -13.785 -12.327 1 90.29 53 ASN B C 1
ATOM 3340 O O . ASN B 1 53 ? 1.994 -13.829 -11.89 1 90.29 53 ASN B O 1
ATOM 3344 N N . VAL B 1 54 ? 0.039 -14.782 -12.413 1 93.52 54 VAL B N 1
ATOM 3345 C CA . VAL B 1 54 ? 0.518 -16.087 -11.969 1 93.52 54 VAL B CA 1
ATOM 3346 C C . VAL B 1 54 ? 1.451 -16.68 -13.022 1 93.52 54 VAL B C 1
ATOM 3348 O O . VAL B 1 54 ? 1.09 -16.776 -14.197 1 93.52 54 VAL B O 1
ATOM 3351 N N . THR B 1 55 ? 2.688 -17.096 -12.615 1 93.04 55 THR B N 1
ATOM 3352 C CA . THR B 1 55 ? 3.655 -17.622 -13.572 1 93.04 55 THR B CA 1
ATOM 3353 C C . THR B 1 55 ? 3.783 -19.136 -13.434 1 93.04 55 THR B C 1
ATOM 3355 O O . THR B 1 55 ? 4.082 -19.83 -14.408 1 93.04 55 THR B O 1
ATOM 3358 N N . GLN B 1 56 ? 3.506 -19.645 -12.202 1 94.25 56 GLN B N 1
ATOM 3359 C CA . GLN B 1 56 ? 3.622 -21.08 -11.959 1 94.25 56 GLN B CA 1
ATOM 3360 C C . GLN B 1 56 ? 2.281 -21.781 -12.159 1 94.25 56 GLN B C 1
ATOM 3362 O O . GLN B 1 56 ? 1.23 -21.229 -11.826 1 94.25 56 GLN B O 1
ATOM 3367 N N . SER B 1 57 ? 2.389 -22.948 -12.691 1 95.78 57 SER B N 1
ATOM 3368 C CA . SER B 1 57 ? 1.194 -23.772 -12.844 1 95.78 57 SER B CA 1
ATOM 3369 C C . SER B 1 57 ? 1.358 -25.118 -12.147 1 95.78 57 SER B C 1
ATOM 3371 O O . SER B 1 57 ? 2.466 -25.491 -11.758 1 95.78 57 SER B O 1
ATOM 3373 N N . TYR B 1 58 ? 0.257 -25.759 -12.022 1 96.88 58 TYR B N 1
ATOM 3374 C CA . TYR B 1 58 ? 0.205 -27.046 -11.337 1 96.88 58 TYR B CA 1
ATOM 3375 C C . TYR B 1 58 ? -0.379 -28.122 -12.244 1 96.88 58 TYR B C 1
ATOM 3377 O O . TYR B 1 58 ? -0.971 -27.815 -13.282 1 96.88 58 TYR B O 1
ATOM 3385 N N . ARG B 1 59 ? -0.082 -29.372 -11.83 1 97.32 59 ARG B N 1
ATOM 3386 C CA . ARG B 1 59 ? -0.733 -30.559 -12.376 1 97.32 59 ARG B CA 1
ATOM 3387 C C . ARG B 1 59 ? -1.284 -31.442 -11.261 1 97.32 59 ARG B C 1
ATOM 3389 O O . ARG B 1 59 ? -0.716 -31.499 -10.168 1 97.32 59 ARG B O 1
ATOM 3396 N N . PHE B 1 60 ? -2.358 -32.04 -11.566 1 97.48 60 PHE B N 1
ATOM 3397 C CA . PHE B 1 60 ? -2.93 -32.945 -10.576 1 97.48 60 PHE B CA 1
ATOM 3398 C C . PHE B 1 60 ? -1.941 -34.045 -10.212 1 97.48 60 PHE B C 1
ATOM 3400 O O . PHE B 1 60 ? -1.15 -34.479 -11.052 1 97.48 60 PHE B O 1
ATOM 3407 N N . ASN B 1 61 ? -2.021 -34.409 -9.057 1 93.51 61 ASN B N 1
ATOM 3408 C CA . ASN B 1 61 ? -1.153 -35.456 -8.529 1 93.51 61 ASN B CA 1
ATOM 3409 C C . ASN B 1 61 ? -1.956 -36.558 -7.844 1 93.51 61 ASN B C 1
ATOM 3411 O O . ASN B 1 61 ? -3.042 -36.306 -7.32 1 93.51 61 ASN B O 1
ATOM 3415 N N . HIS B 1 62 ? -1.481 -37.709 -7.99 1 88 62 HIS B N 1
ATOM 3416 C CA . HIS B 1 62 ? -2.021 -38.861 -7.277 1 88 62 HIS B CA 1
ATOM 3417 C C . HIS B 1 62 ? -0.992 -39.982 -7.183 1 88 62 HIS B C 1
ATOM 3419 O O . HIS B 1 62 ? -0.233 -40.215 -8.127 1 88 62 HIS B O 1
ATOM 3425 N N . HIS B 1 63 ? -1.002 -40.69 -6.126 1 86.03 63 HIS B N 1
ATOM 3426 C CA . HIS B 1 63 ? -0.004 -41.722 -5.871 1 86.03 63 HIS B CA 1
ATOM 3427 C C . HIS B 1 63 ? -0.149 -42.883 -6.849 1 86.03 63 HIS B C 1
ATOM 3429 O O . HIS B 1 63 ? 0.848 -43.479 -7.264 1 86.03 63 HIS B O 1
ATOM 3435 N N . ALA B 1 64 ? -1.365 -43.146 -7.276 1 85 64 ALA B N 1
ATOM 3436 C CA . ALA B 1 64 ? -1.631 -44.307 -8.122 1 85 64 ALA B CA 1
ATOM 3437 C C . ALA B 1 64 ? -1.916 -43.882 -9.56 1 85 64 ALA B C 1
ATOM 3439 O O . ALA B 1 64 ? -1.268 -44.359 -10.495 1 85 64 ALA B O 1
ATOM 3440 N N . ASP B 1 65 ? -2.891 -43.088 -9.676 1 88.86 65 ASP B N 1
ATOM 3441 C CA . ASP B 1 65 ? -3.395 -42.655 -10.976 1 88.86 65 ASP B CA 1
ATOM 3442 C C . ASP B 1 65 ? -4.054 -41.281 -10.88 1 88.86 65 ASP B C 1
ATOM 3444 O O . ASP B 1 65 ? -4.995 -41.09 -10.107 1 88.86 65 ASP B O 1
ATOM 3448 N N . VAL B 1 66 ? -3.533 -40.408 -11.646 1 89.45 66 VAL B N 1
ATOM 3449 C CA . VAL B 1 66 ? -4.017 -39.031 -11.627 1 89.45 66 VAL B CA 1
ATOM 3450 C C . VAL B 1 66 ? -5.524 -39.01 -11.872 1 89.45 66 VAL B C 1
ATOM 3452 O O . VAL B 1 66 ? -6.216 -38.085 -11.44 1 89.45 66 VAL B O 1
ATOM 3455 N N . ARG B 1 67 ? -6.028 -40 -12.54 1 86.91 67 ARG B N 1
ATOM 3456 C CA . ARG B 1 67 ? -7.456 -40.117 -12.817 1 86.91 67 ARG B CA 1
ATOM 3457 C C . ARG B 1 67 ? -8.249 -40.317 -11.53 1 86.91 67 ARG B C 1
ATOM 3459 O O . ARG B 1 67 ? -9.464 -40.111 -11.505 1 86.91 67 ARG B O 1
ATOM 3466 N N . LEU B 1 68 ? -7.531 -40.656 -10.519 1 92.54 68 LEU B N 1
ATOM 3467 C CA . LEU B 1 68 ? -8.175 -40.894 -9.231 1 92.54 68 LEU B CA 1
ATOM 3468 C C . LEU B 1 68 ? -8.215 -39.616 -8.399 1 92.54 68 LEU B C 1
ATOM 3470 O O . LEU B 1 68 ? -8.793 -39.597 -7.31 1 92.54 68 LEU B O 1
ATOM 3474 N N . ASN B 1 69 ? -7.552 -38.595 -8.872 1 96.39 69 ASN B N 1
ATOM 3475 C CA . ASN B 1 69 ? -7.701 -37.289 -8.238 1 96.39 69 ASN B CA 1
ATOM 3476 C C . ASN B 1 69 ? -9.138 -36.783 -8.329 1 96.39 69 ASN B C 1
ATOM 3478 O O . ASN B 1 69 ? -9.688 -36.658 -9.425 1 96.39 69 ASN B O 1
ATOM 3482 N N . GLU B 1 70 ? -9.723 -36.478 -7.198 1 96.81 70 GLU B N 1
ATOM 3483 C CA . GLU B 1 70 ? -11.145 -36.156 -7.132 1 96.81 70 GLU B CA 1
ATOM 3484 C C . GLU B 1 70 ? -11.47 -34.918 -7.963 1 96.81 70 GLU B C 1
ATOM 3486 O O . GLU B 1 70 ? -12.421 -34.923 -8.748 1 96.81 70 GLU B O 1
ATOM 3491 N N . ILE B 1 71 ? -10.686 -33.906 -7.819 1 98.35 71 ILE B N 1
ATOM 3492 C CA . ILE B 1 71 ? -10.967 -32.648 -8.502 1 98.35 71 ILE B CA 1
ATOM 3493 C C . ILE B 1 71 ? -10.761 -32.82 -10.005 1 98.35 71 ILE B C 1
ATOM 3495 O O . ILE B 1 71 ? -11.529 -32.287 -10.809 1 98.35 71 ILE B O 1
ATOM 3499 N N . ASN B 1 72 ? -9.7 -33.553 -10.354 1 97.61 72 ASN B N 1
ATOM 3500 C CA . ASN B 1 72 ? -9.482 -33.873 -11.761 1 97.61 72 ASN B CA 1
ATOM 3501 C C . ASN B 1 72 ? -10.688 -34.584 -12.368 1 97.61 72 ASN B C 1
ATOM 3503 O O . ASN B 1 72 ? -11.139 -34.229 -13.458 1 97.61 72 ASN B O 1
ATOM 3507 N N . ASN B 1 73 ? -11.192 -35.514 -11.636 1 97.29 73 ASN B N 1
ATOM 3508 C CA . ASN B 1 73 ? -12.34 -36.283 -12.104 1 97.29 73 ASN B CA 1
ATOM 3509 C C . ASN B 1 73 ? -13.577 -35.404 -12.261 1 97.29 73 ASN B C 1
ATOM 3511 O O . ASN B 1 73 ? -14.225 -35.417 -13.309 1 97.29 73 ASN B O 1
ATOM 3515 N N . TYR B 1 74 ? -13.887 -34.653 -11.242 1 98.47 74 TYR B N 1
ATOM 3516 C CA . TYR B 1 74 ? -15.078 -33.811 -11.26 1 98.47 74 TYR B CA 1
ATOM 3517 C C . TYR B 1 74 ? -15.021 -32.811 -12.408 1 98.47 74 TYR B C 1
ATOM 3519 O O . TYR B 1 74 ? -16.005 -32.629 -13.13 1 98.47 74 TYR B O 1
ATOM 3527 N N . THR B 1 75 ? -13.9 -32.158 -12.611 1 98.29 75 THR B N 1
ATOM 3528 C CA . THR B 1 75 ? -13.791 -31.115 -13.625 1 98.29 75 THR B CA 1
ATOM 3529 C C . THR B 1 75 ? -13.779 -31.722 -15.026 1 98.29 75 THR B C 1
ATOM 3531 O O . THR B 1 75 ? -14.323 -31.138 -15.965 1 98.29 75 THR B O 1
ATOM 3534 N N . SER B 1 76 ? -13.146 -32.924 -15.158 1 97.4 76 SER B N 1
ATOM 3535 C CA . SER B 1 76 ? -13.176 -33.616 -16.442 1 97.4 76 SER B CA 1
ATOM 3536 C C . SER B 1 76 ? -14.605 -33.945 -16.86 1 97.4 76 SER B C 1
ATOM 3538 O O . SER B 1 76 ? -14.962 -33.808 -18.032 1 97.4 76 SER B O 1
ATOM 3540 N N . GLU B 1 77 ? -15.358 -34.373 -15.921 1 98.02 77 GLU B N 1
ATOM 3541 C CA . GLU B 1 77 ? -16.757 -34.684 -16.199 1 98.02 77 GLU B CA 1
ATOM 3542 C C . GLU B 1 77 ? -17.531 -33.432 -16.602 1 98.02 77 GLU B C 1
ATOM 3544 O O . GLU B 1 77 ? -18.375 -33.48 -17.499 1 98.02 77 GLU B O 1
ATOM 3549 N N . ILE B 1 78 ? -17.223 -32.317 -15.987 1 98.37 78 ILE B N 1
ATOM 3550 C CA . ILE B 1 78 ? -17.877 -31.055 -16.314 1 98.37 78 ILE B CA 1
ATOM 3551 C C . ILE B 1 78 ? -17.532 -30.65 -17.745 1 98.37 78 ILE B C 1
ATOM 3553 O O . ILE B 1 78 ? -18.401 -30.204 -18.498 1 98.37 78 ILE B O 1
ATOM 3557 N N . PHE B 1 79 ? -16.252 -30.793 -18.158 1 97.77 79 PHE B N 1
ATOM 3558 C CA . PHE B 1 79 ? -15.819 -30.445 -19.507 1 97.77 79 PHE B CA 1
ATOM 3559 C C . PHE B 1 79 ? -16.487 -31.346 -20.539 1 97.77 79 PHE B C 1
ATOM 3561 O O . PHE B 1 79 ? -16.781 -30.91 -21.654 1 97.77 79 PHE B O 1
ATOM 3568 N N . GLU B 1 80 ? -16.731 -32.566 -20.126 1 97.29 80 GLU B N 1
ATOM 3569 C CA . GLU B 1 80 ? -17.321 -33.541 -21.038 1 97.29 80 GLU B CA 1
ATOM 3570 C C . GLU B 1 80 ? -18.82 -33.305 -21.204 1 97.29 80 GLU B C 1
ATOM 3572 O O . GLU B 1 80 ? -19.361 -33.466 -22.3 1 97.29 80 GLU B O 1
ATOM 3577 N N . ASP B 1 81 ? -19.451 -33.01 -20.043 1 97.6 81 ASP B N 1
ATOM 3578 C CA . ASP B 1 81 ? -20.895 -32.797 -20.031 1 97.6 81 ASP B CA 1
ATOM 3579 C C . ASP B 1 81 ? -21.275 -31.656 -19.09 1 97.6 81 ASP B C 1
ATOM 3581 O O . ASP B 1 81 ? -21.431 -31.865 -17.885 1 97.6 81 ASP B O 1
ATOM 3585 N N . GLU B 1 82 ? -21.55 -30.57 -19.648 1 95.14 82 GLU B N 1
ATOM 3586 C CA . GLU B 1 82 ? -21.853 -29.37 -18.875 1 95.14 82 GLU B CA 1
ATOM 3587 C C . GLU B 1 82 ? -23.084 -29.574 -17.997 1 95.14 82 GLU B C 1
ATOM 3589 O O . GLU B 1 82 ? -23.278 -28.857 -17.013 1 95.14 82 GLU B O 1
ATOM 3594 N N . ALA B 1 83 ? -23.925 -30.509 -18.367 1 96.64 83 ALA B N 1
ATOM 3595 C CA . ALA B 1 83 ? -25.143 -30.774 -17.605 1 96.64 83 ALA B CA 1
ATOM 3596 C C . ALA B 1 83 ? -24.813 -31.324 -16.22 1 96.64 83 ALA B C 1
ATOM 3598 O O . ALA B 1 83 ? -25.657 -31.305 -15.321 1 96.64 83 ALA B O 1
ATOM 3599 N N . SER B 1 84 ? -23.611 -31.809 -16.131 1 98 84 SER B N 1
ATOM 3600 C CA . SER B 1 84 ? -23.201 -32.397 -14.86 1 98 84 SER B CA 1
ATOM 3601 C C . SER B 1 84 ? -22.642 -31.338 -13.916 1 98 84 SER B C 1
ATOM 3603 O O . SER B 1 84 ? -22.212 -31.654 -12.804 1 98 84 SER B O 1
ATOM 3605 N N . PHE B 1 85 ? -22.674 -30.121 -14.322 1 98.64 85 PHE B N 1
ATOM 3606 C CA . PHE B 1 85 ? -22.002 -29.022 -13.638 1 98.64 85 PHE B CA 1
ATOM 3607 C C . PHE B 1 85 ? -22.485 -28.905 -12.197 1 98.64 85 PHE B C 1
ATOM 3609 O O . PHE B 1 85 ? -21.677 -28.885 -11.266 1 98.64 85 PHE B O 1
ATOM 3616 N N . ILE B 1 86 ? -23.748 -28.877 -11.928 1 98.51 86 ILE B N 1
ATOM 3617 C CA . ILE B 1 86 ? -24.295 -28.676 -10.591 1 98.51 86 ILE B CA 1
ATOM 3618 C C . ILE B 1 86 ? -23.912 -29.852 -9.694 1 98.51 86 ILE B C 1
ATOM 3620 O O . ILE B 1 86 ? -23.461 -29.657 -8.563 1 98.51 86 ILE B O 1
ATOM 3624 N N . GLU B 1 87 ? -24.082 -31 -10.228 1 98.59 87 GLU B N 1
ATOM 3625 C CA . GLU B 1 87 ? -23.754 -32.207 -9.475 1 98.59 87 GLU B CA 1
ATOM 3626 C C . GLU B 1 87 ? -22.293 -32.202 -9.035 1 98.59 87 GLU B C 1
ATOM 3628 O O . GLU B 1 87 ? -21.993 -32.413 -7.858 1 98.59 87 GLU B O 1
ATOM 3633 N N . HIS B 1 88 ? -21.441 -31.933 -9.945 1 98.75 88 HIS B N 1
ATOM 3634 C CA . HIS B 1 88 ? -20.018 -32.008 -9.635 1 98.75 88 HIS B CA 1
ATOM 3635 C C . HIS B 1 88 ? -19.57 -30.807 -8.807 1 98.75 88 HIS B C 1
ATOM 3637 O O . HIS B 1 88 ? -18.603 -30.898 -8.048 1 98.75 88 HIS B O 1
ATOM 3643 N N . SER B 1 89 ? -20.254 -29.671 -8.912 1 98.82 89 SER B N 1
ATOM 3644 C CA . SER B 1 89 ? -19.967 -28.561 -8.008 1 98.82 89 SER B CA 1
ATOM 3645 C C . SER B 1 89 ? -20.204 -28.957 -6.554 1 98.82 89 SER B C 1
ATOM 3647 O O . SER B 1 89 ? -19.445 -28.561 -5.667 1 98.82 89 SER B O 1
ATOM 3649 N N . LYS B 1 90 ? -21.225 -29.763 -6.331 1 98.71 90 LYS B N 1
ATOM 3650 C CA . LYS B 1 90 ? -21.507 -30.257 -4.986 1 98.71 90 LYS B CA 1
ATOM 3651 C C . LYS B 1 90 ? -20.429 -31.232 -4.522 1 98.71 90 LYS B C 1
ATOM 3653 O O . LYS B 1 90 ? -20.005 -31.192 -3.366 1 98.71 90 LYS B O 1
ATOM 3658 N N . ASN B 1 91 ? -20.032 -32.053 -5.442 1 98.76 91 ASN B N 1
ATOM 3659 C CA . ASN B 1 91 ? -18.973 -33.004 -5.122 1 98.76 91 ASN B CA 1
ATOM 3660 C C . ASN B 1 91 ? -17.68 -32.293 -4.735 1 98.76 91 ASN B C 1
ATOM 3662 O O . ASN B 1 91 ? -16.98 -32.725 -3.817 1 98.76 91 ASN B O 1
ATOM 3666 N N . ILE B 1 92 ? -17.398 -31.227 -5.431 1 98.79 92 ILE B N 1
ATOM 3667 C CA . ILE B 1 92 ? -16.201 -30.435 -5.173 1 98.79 92 ILE B CA 1
ATOM 3668 C C . ILE B 1 92 ? -16.244 -29.884 -3.75 1 98.79 92 ILE B C 1
ATOM 3670 O O . ILE B 1 92 ? -15.275 -30.01 -2.998 1 98.79 92 ILE B O 1
ATOM 3674 N N . VAL B 1 93 ? -17.344 -29.352 -3.319 1 98.46 93 VAL B N 1
ATOM 3675 C CA . VAL B 1 93 ? -17.485 -28.73 -2.006 1 98.46 93 VAL B CA 1
ATOM 3676 C C . VAL B 1 93 ? -17.452 -29.803 -0.92 1 98.46 93 VAL B C 1
ATOM 3678 O O . VAL B 1 93 ? -16.862 -29.6 0.144 1 98.46 93 VAL B O 1
ATOM 3681 N N . ASN B 1 94 ? -18.072 -30.926 -1.224 1 97.96 94 ASN B N 1
ATOM 3682 C CA . ASN B 1 94 ? -18.007 -32.037 -0.281 1 97.96 94 ASN B CA 1
ATOM 3683 C C . ASN B 1 94 ? -16.572 -32.512 -0.071 1 97.96 94 ASN B C 1
ATOM 3685 O O . ASN B 1 94 ? -16.174 -32.822 1.053 1 97.96 94 ASN B O 1
ATOM 3689 N N . HIS B 1 95 ? -15.9 -32.608 -1.17 1 97.61 95 HIS B N 1
ATOM 3690 C CA . HIS B 1 95 ? -14.493 -32.98 -1.07 1 97.61 95 HIS B CA 1
ATOM 3691 C C . HIS B 1 95 ? -13.711 -31.961 -0.248 1 97.61 95 HIS B C 1
ATOM 3693 O O . HIS B 1 95 ? -12.888 -32.334 0.591 1 97.61 95 HIS B O 1
ATOM 3699 N N . LEU B 1 96 ? -13.945 -30.683 -0.477 1 96.92 96 LEU B N 1
ATOM 3700 C CA . LEU B 1 96 ? -13.314 -29.613 0.287 1 96.92 96 LEU B CA 1
ATOM 3701 C C . LEU B 1 96 ? -13.604 -29.764 1.777 1 96.92 96 LEU B C 1
ATOM 3703 O O . LEU B 1 96 ? -12.698 -29.648 2.605 1 96.92 96 LEU B O 1
ATOM 3707 N N . TYR B 1 97 ? -14.804 -30.059 2.094 1 96.35 97 TYR B N 1
ATOM 3708 C CA . TYR B 1 97 ? -15.24 -30.287 3.467 1 96.35 97 TYR B CA 1
ATOM 3709 C C . TYR B 1 97 ? -14.459 -31.43 4.104 1 96.35 97 TYR B C 1
ATOM 3711 O O . TYR B 1 97 ? -13.981 -31.31 5.234 1 96.35 97 TYR B O 1
ATOM 3719 N N . GLU B 1 98 ? -14.262 -32.478 3.348 1 94.8 98 GLU B N 1
ATOM 3720 C CA . GLU B 1 98 ? -13.568 -33.662 3.847 1 94.8 98 GLU B CA 1
ATOM 3721 C C . GLU B 1 98 ? -12.092 -33.37 4.101 1 94.8 98 GLU B C 1
ATOM 3723 O O . GLU B 1 98 ? -11.472 -33.986 4.971 1 94.8 98 GLU B O 1
ATOM 3728 N N . GLN B 1 99 ? -11.549 -32.396 3.364 1 91.94 99 GLN B N 1
ATOM 3729 C CA . GLN B 1 99 ? -10.134 -32.064 3.502 1 91.94 99 GLN B CA 1
ATOM 3730 C C . GLN B 1 99 ? -9.92 -31.004 4.577 1 91.94 99 GLN B C 1
ATOM 3732 O O . GLN B 1 99 ? -8.781 -30.68 4.92 1 91.94 99 GLN B O 1
ATOM 3737 N N . SER B 1 100 ? -11.003 -30.376 5.057 1 87.94 100 SER B N 1
ATOM 3738 C CA . SER B 1 100 ? -10.914 -29.385 6.124 1 87.94 100 SER B CA 1
ATOM 3739 C C . SER B 1 100 ? -10.673 -30.047 7.476 1 87.94 100 SER B C 1
ATOM 3741 O O . SER B 1 100 ? -11.565 -30.078 8.326 1 87.94 100 SER B O 1
ATOM 3743 N N . ASN B 1 101 ? -9.358 -30.425 7.703 1 84.46 101 ASN B N 1
ATOM 3744 C CA . ASN B 1 101 ? -9.043 -31.325 8.808 1 84.46 101 ASN B CA 1
ATOM 3745 C C . ASN B 1 101 ? -8.442 -30.571 9.991 1 84.46 101 ASN B C 1
ATOM 3747 O O . ASN B 1 101 ? -7.759 -31.163 10.828 1 84.46 101 ASN B O 1
ATOM 3751 N N . SER B 1 102 ? -8.547 -29.347 9.966 1 85.97 102 SER B N 1
ATOM 3752 C CA . SER B 1 102 ? -8.039 -28.558 11.083 1 85.97 102 SER B CA 1
ATOM 3753 C C . SER B 1 102 ? -9.01 -27.445 11.46 1 85.97 102 SER B C 1
ATOM 3755 O O . SER B 1 102 ? -9.725 -26.921 10.604 1 85.97 102 SER B O 1
ATOM 3757 N N . ALA B 1 103 ? -8.936 -27.083 12.685 1 85.63 103 ALA B N 1
ATOM 3758 C CA . ALA B 1 103 ? -9.825 -26.043 13.195 1 85.63 103 ALA B CA 1
ATOM 3759 C C . ALA B 1 103 ? -9.483 -24.684 12.592 1 85.63 103 ALA B C 1
ATOM 3761 O O . ALA B 1 103 ? -10.314 -23.772 12.588 1 85.63 103 ALA B O 1
ATOM 3762 N N . GLN B 1 104 ? -8.292 -24.557 12.067 1 87.25 104 GLN B N 1
ATOM 3763 C CA . GLN B 1 104 ? -7.818 -23.275 11.558 1 87.25 104 GLN B CA 1
ATOM 3764 C C . GLN B 1 104 ? -8.364 -23.003 10.158 1 87.25 104 GLN B C 1
ATOM 3766 O O . GLN B 1 104 ? -8.324 -21.867 9.681 1 87.25 104 GLN B O 1
ATOM 3771 N N . ILE B 1 105 ? -8.827 -24.088 9.519 1 90.03 105 ILE B N 1
ATOM 3772 C CA . ILE B 1 105 ? -9.411 -23.909 8.193 1 90.03 105 ILE B CA 1
ATOM 3773 C C . ILE B 1 105 ? -10.793 -23.272 8.319 1 90.03 105 ILE B C 1
ATOM 3775 O O . ILE B 1 105 ? -11.691 -23.842 8.943 1 90.03 105 ILE B O 1
ATOM 3779 N N . LYS B 1 106 ? -11.022 -22.252 7.726 1 90.5 106 LYS B N 1
ATOM 3780 C CA . LYS B 1 106 ? -12.229 -21.448 7.894 1 90.5 106 LYS B CA 1
ATOM 3781 C C . LYS B 1 106 ? -13.361 -21.964 7.011 1 90.5 106 LYS B C 1
ATOM 3783 O O . LYS B 1 106 ? -13.117 -22.483 5.919 1 90.5 106 LYS B O 1
ATOM 3788 N N . LYS B 1 107 ? -14.571 -21.871 7.499 1 93.25 107 LYS B N 1
ATOM 3789 C CA . LYS B 1 107 ? -15.75 -22.017 6.65 1 93.25 107 LYS B CA 1
ATOM 3790 C C . LYS B 1 107 ? -15.864 -20.857 5.664 1 93.25 107 LYS B C 1
ATOM 3792 O O . LYS B 1 107 ? -15.12 -19.879 5.76 1 93.25 107 LYS B O 1
ATOM 3797 N N . GLY B 1 108 ? -16.76 -20.97 4.705 1 94.99 108 GLY B N 1
ATOM 3798 C CA . GLY B 1 108 ? -16.903 -19.854 3.785 1 94.99 108 GLY B CA 1
ATOM 3799 C C . GLY B 1 108 ? -17.768 -20.18 2.582 1 94.99 108 GLY B C 1
ATOM 3800 O O . GLY B 1 108 ? -18.366 -21.255 2.513 1 94.99 108 GLY B O 1
ATOM 3801 N N . ASP B 1 109 ? -17.881 -19.216 1.713 1 97.08 109 ASP B N 1
ATOM 3802 C CA . ASP B 1 109 ? -18.574 -19.381 0.44 1 97.08 109 ASP B CA 1
ATOM 3803 C C . ASP B 1 109 ? -17.656 -20.006 -0.608 1 97.08 109 ASP B C 1
ATOM 3805 O O . ASP B 1 109 ? -16.472 -19.671 -0.683 1 97.08 109 ASP B O 1
ATOM 3809 N N . VAL B 1 110 ? -18.226 -20.904 -1.327 1 98.25 110 VAL B N 1
ATOM 3810 C CA . VAL B 1 110 ? -17.479 -21.517 -2.42 1 98.25 110 VAL B CA 1
ATOM 3811 C C . VAL B 1 110 ? -18.202 -21.269 -3.742 1 98.25 110 VAL B C 1
ATOM 3813 O O . VAL B 1 110 ? -19.349 -21.686 -3.917 1 98.25 110 VAL B O 1
ATOM 3816 N N . LEU B 1 111 ? -17.547 -20.601 -4.58 1 98.47 111 LEU B N 1
ATOM 3817 C CA . LEU B 1 111 ? -18.068 -20.377 -5.924 1 98.47 111 LEU B CA 1
ATOM 3818 C C . LEU B 1 111 ? -17.438 -21.345 -6.92 1 98.47 111 LEU B C 1
ATOM 3820 O O . LEU B 1 111 ? -16.214 -21.489 -6.962 1 98.47 111 LEU B O 1
ATOM 3824 N N . VAL B 1 112 ? -18.23 -22.059 -7.6 1 98.86 112 VAL B N 1
ATOM 3825 C CA . VAL B 1 112 ? -17.78 -22.867 -8.728 1 98.86 112 VAL B CA 1
ATOM 3826 C C . VAL B 1 112 ? -18.278 -22.254 -10.035 1 98.86 112 VAL B C 1
ATOM 3828 O O . VAL B 1 112 ? -19.473 -21.989 -10.187 1 98.86 112 VAL B O 1
ATOM 3831 N N . ALA B 1 113 ? -17.382 -22.026 -10.923 1 98.66 113 ALA B N 1
ATOM 3832 C CA . ALA B 1 113 ? -17.721 -21.301 -12.145 1 98.66 113 ALA B CA 1
ATOM 3833 C C . ALA B 1 113 ? -17.182 -22.021 -13.378 1 98.66 113 ALA B C 1
ATOM 3835 O O . ALA B 1 113 ? -16.118 -22.642 -13.326 1 98.66 113 ALA B O 1
ATOM 3836 N N . TYR B 1 114 ? -17.94 -21.949 -14.411 1 98.55 114 TYR B N 1
ATOM 3837 C CA . TYR B 1 114 ? -17.528 -22.436 -15.722 1 98.55 114 TYR B CA 1
ATOM 3838 C C . TYR B 1 114 ? -17.289 -21.279 -16.684 1 98.55 114 TYR B C 1
ATOM 3840 O O . TYR B 1 114 ? -18.218 -20.543 -17.023 1 98.55 114 TYR B O 1
ATOM 3848 N N . PHE B 1 115 ? -16.051 -21.149 -17.089 1 98 115 PHE B N 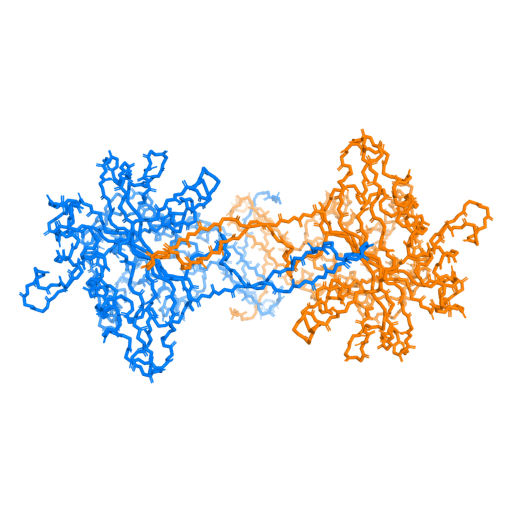1
ATOM 3849 C CA . PHE B 1 115 ? -15.658 -20.047 -17.96 1 98 115 PHE B CA 1
ATOM 3850 C C . PHE B 1 115 ? -15.423 -20.54 -19.383 1 98 115 PHE B C 1
ATOM 3852 O O . PHE B 1 115 ? -14.939 -21.655 -19.588 1 98 115 PHE B O 1
ATOM 3859 N N . GLU B 1 116 ? -15.684 -19.685 -20.254 1 96.68 116 GLU B N 1
ATOM 3860 C CA . GLU B 1 116 ? -15.301 -19.871 -21.65 1 96.68 116 GLU B CA 1
ATOM 3861 C C . GLU B 1 116 ? -14.523 -18.668 -22.175 1 96.68 116 GLU B C 1
ATOM 3863 O O . GLU B 1 116 ? -14.655 -17.56 -21.65 1 96.68 116 GLU B O 1
ATOM 3868 N N . GLY B 1 117 ? -13.671 -18.957 -23.144 1 95.85 117 GLY B N 1
ATOM 3869 C CA . GLY B 1 117 ? -12.987 -17.871 -23.828 1 95.85 117 GLY B CA 1
ATOM 3870 C C . GLY B 1 117 ? -11.775 -17.36 -23.073 1 95.85 117 GLY B C 1
ATOM 3871 O O . GLY B 1 117 ? -11.327 -16.233 -23.296 1 95.85 117 GLY B O 1
ATOM 3872 N N . LEU B 1 118 ? -11.263 -18.118 -22.141 1 96.1 118 LEU B N 1
ATOM 3873 C CA . LEU B 1 118 ? -9.99 -17.782 -21.512 1 96.1 118 LEU B CA 1
ATOM 3874 C C . LEU B 1 118 ? -8.825 -18.086 -22.448 1 96.1 118 LEU B C 1
ATOM 3876 O O . LEU B 1 118 ? -8.843 -19.09 -23.163 1 96.1 118 LEU B O 1
ATOM 3880 N N . GLU B 1 119 ? -7.965 -17.215 -22.426 1 95.59 119 GLU B N 1
ATOM 3881 C CA . GLU B 1 119 ? -6.8 -17.429 -23.28 1 95.59 119 GLU B CA 1
ATOM 3882 C C . GLU B 1 119 ? -5.591 -17.875 -22.462 1 95.59 119 GLU B C 1
ATOM 3884 O O . GLU B 1 119 ? -5.194 -17.198 -21.511 1 95.59 119 GLU B O 1
ATOM 3889 N N . TYR B 1 120 ? -5.11 -18.995 -22.785 1 92.8 120 TYR B N 1
ATOM 3890 C CA . TYR B 1 120 ? -3.886 -19.534 -22.202 1 92.8 120 TYR B CA 1
ATOM 3891 C C . TYR B 1 120 ? -2.893 -19.929 -23.289 1 92.8 120 TYR B C 1
ATOM 3893 O O . TYR B 1 120 ? -3.221 -20.714 -24.182 1 92.8 120 TYR B O 1
ATOM 3901 N N . LYS B 1 121 ? -1.705 -19.366 -23.292 1 88.54 121 LYS B N 1
ATOM 3902 C CA . LYS B 1 121 ? -0.694 -19.587 -24.322 1 88.54 121 LYS B CA 1
ATOM 3903 C C . LYS B 1 121 ? -1.273 -19.369 -25.716 1 88.54 121 LYS B C 1
ATOM 3905 O O . LYS B 1 121 ? -1.113 -20.213 -26.6 1 88.54 121 LYS B O 1
ATOM 3910 N N . ASP B 1 122 ? -2.111 -18.358 -25.841 1 88.76 122 ASP B N 1
ATOM 3911 C CA . ASP B 1 122 ? -2.659 -17.831 -27.087 1 88.76 122 ASP B CA 1
ATOM 3912 C C . ASP B 1 122 ? -3.732 -18.759 -27.652 1 88.76 122 ASP B C 1
ATOM 3914 O O . ASP B 1 122 ? -4.022 -18.725 -28.85 1 88.76 122 ASP B O 1
ATOM 3918 N N . VAL B 1 123 ? -4.243 -19.632 -26.799 1 92.86 123 VAL B N 1
ATOM 3919 C CA . VAL B 1 123 ? -5.331 -20.512 -27.213 1 92.86 123 VAL B CA 1
ATOM 3920 C C . VAL B 1 123 ? -6.541 -20.299 -26.307 1 92.86 123 VAL B C 1
ATOM 3922 O O . VAL B 1 123 ? -6.408 -20.262 -25.081 1 92.86 123 VAL B O 1
ATOM 3925 N N . LEU B 1 124 ? -7.645 -20.154 -26.937 1 95.76 124 LEU B N 1
ATOM 3926 C CA . LEU B 1 124 ? -8.886 -20.037 -26.179 1 95.76 124 LEU B CA 1
ATOM 3927 C C . LEU B 1 124 ? -9.269 -21.374 -25.554 1 95.76 124 LEU B C 1
ATOM 3929 O O . LEU B 1 124 ? -9.16 -22.42 -26.199 1 95.76 124 LEU B O 1
ATOM 3933 N N . THR B 1 125 ? -9.634 -21.323 -24.344 1 96.31 125 THR B N 1
ATOM 3934 C CA . THR B 1 125 ? -9.955 -22.567 -23.654 1 96.31 125 THR B CA 1
ATOM 3935 C C . THR B 1 125 ? -11.059 -22.344 -22.624 1 96.31 125 THR B C 1
ATOM 3937 O O . THR B 1 125 ? -11.415 -21.202 -22.325 1 96.31 125 THR B O 1
ATOM 3940 N N . GLU B 1 126 ? -11.649 -23.406 -22.204 1 97.42 126 GLU B N 1
ATOM 3941 C CA . GLU B 1 126 ? -12.599 -23.414 -21.096 1 97.42 126 GLU B CA 1
ATOM 3942 C C . GLU B 1 126 ? -11.892 -23.656 -19.765 1 97.42 126 GLU B C 1
ATOM 3944 O O . GLU B 1 126 ? -10.783 -24.194 -19.734 1 97.42 126 GLU B O 1
ATOM 3949 N N . ALA B 1 127 ? -12.552 -23.208 -18.724 1 98.24 127 ALA B N 1
ATOM 3950 C CA . ALA B 1 127 ? -11.976 -23.445 -17.403 1 98.24 127 ALA B CA 1
ATOM 3951 C C . ALA B 1 127 ? -13.069 -23.623 -16.352 1 98.24 127 ALA B C 1
ATOM 3953 O O . ALA B 1 127 ? -14.155 -23.052 -16.473 1 98.24 127 ALA B O 1
ATOM 3954 N N . VAL B 1 128 ? -12.77 -24.433 -15.439 1 98.78 128 VAL B N 1
ATOM 3955 C CA . VAL B 1 128 ? -13.557 -24.505 -14.212 1 98.78 128 VAL B CA 1
ATOM 3956 C C . VAL B 1 128 ? -12.835 -23.76 -13.091 1 98.78 128 VAL B C 1
ATOM 3958 O O . VAL B 1 128 ? -11.67 -24.04 -12.801 1 98.78 128 VAL B O 1
ATOM 3961 N N . GLY B 1 129 ? -13.485 -22.77 -12.573 1 98.75 129 GLY B N 1
ATOM 3962 C CA . GLY B 1 129 ? -12.947 -22.038 -11.438 1 98.75 129 GLY B CA 1
ATOM 3963 C C . GLY B 1 129 ? -13.573 -22.44 -10.116 1 98.75 129 GLY B C 1
ATOM 3964 O O . GLY B 1 129 ? -14.781 -22.675 -10.042 1 98.75 129 GLY B O 1
ATOM 3965 N N . ILE B 1 130 ? -12.766 -22.597 -9.078 1 98.84 130 ILE B N 1
ATOM 3966 C CA . ILE B 1 130 ? -13.208 -22.836 -7.708 1 98.84 130 ILE B CA 1
ATOM 3967 C C . ILE B 1 130 ? -12.652 -21.751 -6.79 1 98.84 130 ILE B C 1
ATOM 3969 O O . ILE B 1 130 ? -11.435 -21.589 -6.675 1 98.84 130 ILE B O 1
ATOM 3973 N N . PHE B 1 131 ? -13.53 -21.051 -6.172 1 98.32 131 PHE B N 1
ATOM 3974 C CA . PHE B 1 131 ? -13.13 -19.905 -5.363 1 98.32 131 PHE B CA 1
ATOM 3975 C C . PHE B 1 131 ? -13.686 -20.021 -3.949 1 98.32 131 PHE B C 1
ATOM 3977 O O . PHE B 1 131 ? -14.882 -20.255 -3.763 1 98.32 131 PHE B O 1
ATOM 3984 N N . LYS B 1 132 ? -12.849 -19.904 -3.014 1 96.86 132 LYS B N 1
ATOM 3985 C CA . LYS B 1 132 ? -13.27 -19.938 -1.617 1 96.86 132 LYS B CA 1
ATOM 3986 C C . LYS B 1 132 ? -13.128 -18.565 -0.966 1 96.86 132 LYS B C 1
ATOM 3988 O O . LYS B 1 132 ? -12.03 -18.008 -0.914 1 96.86 132 LYS B O 1
ATOM 3993 N N . ILE B 1 133 ? -14.19 -18.054 -0.517 1 96.27 133 ILE B N 1
ATOM 3994 C CA . ILE B 1 133 ? -14.239 -16.778 0.19 1 96.27 133 ILE B CA 1
ATOM 3995 C C . ILE B 1 133 ? -14.446 -17.023 1.683 1 96.27 133 ILE B C 1
ATOM 3997 O O . ILE B 1 133 ? -15.489 -17.537 2.095 1 96.27 133 ILE B O 1
ATOM 4001 N N . GLU B 1 134 ? -13.529 -16.589 2.468 1 93.89 134 GLU B N 1
ATOM 4002 C CA . GLU B 1 134 ? -13.515 -16.945 3.884 1 93.89 134 GLU B CA 1
ATOM 4003 C C . GLU B 1 134 ? -13.829 -15.735 4.76 1 93.89 134 GLU B C 1
ATOM 4005 O O . GLU B 1 134 ? -14.249 -15.887 5.909 1 93.89 134 GLU B O 1
ATOM 4010 N N . SER B 1 135 ? -13.584 -14.586 4.16 1 90.73 135 SER B N 1
ATOM 4011 C CA . SER B 1 135 ? -13.676 -13.396 5.001 1 90.73 135 SER B CA 1
ATOM 4012 C C . SER B 1 135 ? -14.69 -12.403 4.444 1 90.73 135 SER B C 1
ATOM 4014 O O . SER B 1 135 ? -14.862 -12.3 3.227 1 90.73 135 SER B O 1
ATOM 4016 N N . LYS B 1 136 ? -15.443 -11.841 5.302 1 94.21 136 LYS B N 1
ATOM 4017 C CA . LYS B 1 136 ? -16.285 -10.683 5.014 1 94.21 136 LYS B CA 1
ATOM 4018 C C . LYS B 1 136 ? -15.798 -9.449 5.769 1 94.21 136 LYS B C 1
ATOM 4020 O O . LYS B 1 136 ? -15.178 -9.566 6.828 1 94.21 136 LYS B O 1
ATOM 4025 N N . VAL B 1 137 ? -15.989 -8.372 5.215 1 94.89 137 VAL B N 1
ATOM 4026 C CA . VAL B 1 137 ? -15.529 -7.139 5.844 1 94.89 137 VAL B CA 1
ATOM 4027 C C . VAL B 1 137 ? -16.729 -6.278 6.232 1 94.89 137 VAL B C 1
ATOM 4029 O O . VAL B 1 137 ? -17.789 -6.363 5.608 1 94.89 137 VAL B O 1
ATOM 4032 N N . ASP B 1 138 ? -16.524 -5.468 7.233 1 95.85 138 ASP B N 1
ATOM 4033 C CA . ASP B 1 138 ? -17.558 -4.543 7.687 1 95.85 138 ASP B CA 1
ATOM 4034 C C . ASP B 1 138 ? -17.64 -3.32 6.776 1 95.85 138 ASP B C 1
ATOM 4036 O O . ASP B 1 138 ? -16.617 -2.832 6.291 1 95.85 138 ASP B O 1
ATOM 4040 N N . PHE B 1 139 ? -18.811 -2.806 6.575 1 95.83 139 PHE B N 1
ATOM 4041 C CA . PHE B 1 139 ? -19.027 -1.522 5.917 1 95.83 139 PHE B CA 1
ATOM 4042 C C . PHE B 1 139 ? -20.265 -0.83 6.474 1 95.83 139 PHE B C 1
ATOM 4044 O O . PHE B 1 139 ? -21.129 -1.476 7.069 1 95.83 139 PHE B O 1
ATOM 4051 N N . PHE B 1 140 ? -20.36 0.461 6.329 1 95.79 140 PHE B N 1
ATOM 4052 C CA . PHE B 1 140 ? -21.492 1.235 6.825 1 95.79 140 PHE B CA 1
ATOM 4053 C C . PHE B 1 140 ? -22.567 1.37 5.754 1 95.79 140 PHE B C 1
ATOM 4055 O O . PHE B 1 140 ? -22.257 1.571 4.578 1 95.79 140 PHE B O 1
ATOM 4062 N N . GLN B 1 141 ? -23.771 1.26 6.217 1 94.01 141 GLN B N 1
ATOM 4063 C CA . GLN B 1 141 ? -24.931 1.596 5.399 1 94.01 141 GLN B CA 1
ATOM 4064 C C . GLN B 1 141 ? -25.802 2.646 6.084 1 94.01 141 GLN B C 1
ATOM 4066 O O . GLN B 1 141 ? -26.206 2.469 7.235 1 94.01 141 GLN B O 1
ATOM 4071 N N . THR B 1 142 ? -26.033 3.734 5.402 1 93.91 142 THR B N 1
ATOM 4072 C CA . THR B 1 142 ? -26.946 4.743 5.927 1 93.91 142 THR B CA 1
ATOM 4073 C C . THR B 1 142 ? -28.35 4.549 5.361 1 93.91 142 THR B C 1
ATOM 4075 O O . THR B 1 142 ? -28.509 4.161 4.201 1 93.91 142 THR B O 1
ATOM 4078 N N . TYR B 1 143 ? -29.321 4.716 6.2 1 92.92 143 TYR B N 1
ATOM 4079 C CA . TYR B 1 143 ? -30.704 4.573 5.76 1 92.92 143 TYR B CA 1
ATOM 4080 C C . TYR B 1 143 ? -31.596 5.621 6.415 1 92.92 143 TYR B C 1
ATOM 4082 O O . TYR B 1 143 ? -31.284 6.121 7.498 1 92.92 143 TYR B O 1
ATOM 4090 N N . LEU B 1 144 ? -32.617 5.983 5.714 1 93.26 144 LEU B N 1
ATOM 4091 C CA . LEU B 1 144 ? -33.565 6.983 6.193 1 93.26 144 LEU B CA 1
ATOM 4092 C C . LEU B 1 144 ? -34.679 6.33 7.005 1 93.26 144 LEU B C 1
ATOM 4094 O O . LEU B 1 144 ? -35.291 5.357 6.558 1 93.26 144 LEU B O 1
ATOM 4098 N N . GLU B 1 145 ? -34.836 6.657 8.26 1 91.13 145 GLU B N 1
ATOM 4099 C CA . GLU B 1 145 ? -35.913 6.219 9.141 1 91.13 145 GLU B CA 1
ATOM 4100 C C . GLU B 1 145 ? -36.472 7.384 9.952 1 91.13 145 GLU B C 1
ATOM 4102 O O . GLU B 1 145 ? -35.725 8.087 10.635 1 91.13 145 GLU B O 1
ATOM 4107 N N . ASP B 1 146 ? -37.783 7.572 9.915 1 91.26 146 ASP B N 1
ATOM 4108 C CA . ASP B 1 146 ? -38.462 8.618 10.674 1 91.26 146 ASP B CA 1
ATOM 4109 C C . ASP B 1 146 ? -37.848 9.987 10.391 1 91.26 146 ASP B C 1
ATOM 4111 O O . ASP B 1 146 ? -37.464 10.705 11.317 1 91.26 146 ASP B O 1
ATOM 4115 N N . ASP B 1 147 ? -37.552 10.314 9.13 1 91.16 147 ASP B N 1
ATOM 4116 C CA . ASP B 1 147 ? -37.075 11.593 8.612 1 91.16 147 ASP B CA 1
ATOM 4117 C C . ASP B 1 147 ? -35.639 11.863 9.053 1 91.16 147 ASP B C 1
ATOM 4119 O O . ASP B 1 147 ? -35.209 13.016 9.113 1 91.16 147 ASP B O 1
ATOM 4123 N N . SER B 1 148 ? -34.977 10.772 9.497 1 95.73 148 SER B N 1
ATOM 4124 C CA . SER B 1 148 ? -33.574 10.912 9.874 1 95.73 148 SER B CA 1
ATOM 4125 C C . SER B 1 148 ? -32.742 9.749 9.345 1 95.73 148 SER B C 1
ATOM 4127 O O . SER B 1 148 ? -33.248 8.635 9.193 1 95.73 148 SER B O 1
ATOM 4129 N N . PHE B 1 149 ? -31.533 10.114 9.089 1 95.13 149 PHE B N 1
ATOM 4130 C CA . PHE B 1 149 ? -30.622 9.07 8.634 1 95.13 149 PHE B CA 1
ATOM 4131 C C . PHE B 1 149 ? -30.006 8.335 9.818 1 95.13 149 PHE B C 1
ATOM 4133 O O . PHE B 1 149 ? -29.684 8.95 10.838 1 95.13 149 PHE B O 1
ATOM 4140 N N . ASP B 1 150 ? -29.932 7.1 9.633 1 94.73 150 ASP B N 1
ATOM 4141 C CA . ASP B 1 150 ? -29.218 6.244 10.576 1 94.73 150 ASP B CA 1
ATOM 4142 C C . ASP B 1 150 ? -28.158 5.407 9.864 1 94.73 150 ASP B C 1
ATOM 4144 O O . ASP B 1 150 ? -28.072 5.42 8.634 1 94.73 150 ASP B O 1
ATOM 4148 N N . VAL B 1 151 ? -27.288 4.817 10.712 1 93.88 151 VAL B N 1
ATOM 4149 C CA . VAL B 1 151 ? -26.19 4.041 10.146 1 93.88 151 VAL B CA 1
ATOM 4150 C C . VAL B 1 151 ? -26.159 2.652 10.779 1 93.88 151 VAL B C 1
ATOM 4152 O O . VAL B 1 151 ? -26.381 2.507 11.984 1 93.88 151 VAL B O 1
ATOM 4155 N N . VAL B 1 152 ? -25.967 1.654 10.002 1 94.27 152 VAL B N 1
ATOM 4156 C CA . VAL B 1 152 ? -25.812 0.287 10.49 1 94.27 152 VAL B CA 1
ATOM 4157 C C . VAL B 1 152 ? -24.554 -0.336 9.888 1 94.27 152 VAL B C 1
ATOM 4159 O O . VAL B 1 152 ? -24.116 0.057 8.805 1 94.27 152 VAL B O 1
ATOM 4162 N N . VAL B 1 153 ? -23.997 -1.208 10.603 1 95.33 153 VAL B N 1
ATOM 4163 C CA . VAL B 1 153 ? -22.851 -1.971 10.119 1 95.33 153 VAL B CA 1
ATOM 4164 C C . VAL B 1 153 ? -23.33 -3.256 9.448 1 95.33 153 VAL B C 1
ATOM 4166 O O . VAL B 1 153 ? -24.198 -3.954 9.978 1 95.33 153 VAL B O 1
ATOM 4169 N N . GLN B 1 154 ? -22.809 -3.457 8.261 1 94.57 154 GLN B N 1
ATOM 4170 C CA . GLN B 1 154 ? -23.082 -4.699 7.546 1 94.57 154 GLN B CA 1
ATOM 4171 C C . GLN B 1 154 ? -21.787 -5.418 7.178 1 94.57 154 GLN B C 1
ATOM 4173 O O . GLN B 1 154 ? -20.706 -4.827 7.232 1 94.57 154 GLN B O 1
ATOM 4178 N N . LYS B 1 155 ? -21.951 -6.662 6.952 1 95.23 155 LYS B N 1
ATOM 4179 C CA . LYS B 1 155 ? -20.82 -7.464 6.496 1 95.23 155 LYS B CA 1
ATOM 4180 C C . LYS B 1 155 ? -21 -7.892 5.043 1 95.23 155 LYS B C 1
ATOM 4182 O O . LYS B 1 155 ? -22.104 -8.251 4.628 1 95.23 155 LYS B O 1
ATOM 4187 N N . GLY B 1 156 ? -19.933 -7.738 4.29 1 95.91 156 GLY B N 1
ATOM 4188 C CA . GLY B 1 156 ? -19.966 -8.152 2.896 1 95.91 156 GLY B CA 1
ATOM 4189 C C . GLY B 1 156 ? -18.617 -8.612 2.378 1 95.91 156 GLY B C 1
ATOM 4190 O O . GLY B 1 156 ? -17.606 -8.495 3.074 1 95.91 156 GLY B O 1
ATOM 4191 N N . ILE B 1 157 ? -18.653 -9.198 1.223 1 96.05 157 ILE B N 1
ATOM 4192 C CA . ILE B 1 157 ? -17.434 -9.662 0.569 1 96.05 157 ILE B CA 1
ATOM 4193 C C . ILE B 1 157 ? -16.789 -8.509 -0.196 1 96.05 157 ILE B C 1
ATOM 4195 O O . ILE B 1 157 ? -17.419 -7.904 -1.068 1 96.05 157 ILE B O 1
ATOM 4199 N N . SER B 1 158 ? -15.576 -8.264 0.138 1 94.6 158 SER B N 1
ATOM 4200 C CA . SER B 1 158 ? -14.837 -7.231 -0.579 1 94.6 158 SER B CA 1
ATOM 4201 C C . SER B 1 158 ? -14.632 -7.611 -2.042 1 94.6 158 SER B C 1
ATOM 4203 O O . SER B 1 158 ? -14.428 -8.785 -2.361 1 94.6 158 SER B O 1
ATOM 4205 N N . THR B 1 159 ? -14.704 -6.653 -2.896 1 93.89 159 THR B N 1
ATOM 4206 C CA . THR B 1 159 ? -14.492 -6.894 -4.319 1 93.89 159 THR B CA 1
ATOM 4207 C C . THR B 1 159 ? -13.009 -6.8 -4.668 1 93.89 159 THR B C 1
ATOM 4209 O O . THR B 1 159 ? -12.633 -6.903 -5.838 1 93.89 159 THR B O 1
ATOM 4212 N N . LYS B 1 160 ? -12.175 -6.593 -3.651 1 89.65 160 LYS B N 1
ATOM 4213 C CA . LYS B 1 160 ? -10.776 -6.268 -3.916 1 89.65 160 LYS B CA 1
ATOM 4214 C C . LYS B 1 160 ? -9.908 -7.523 -3.904 1 89.65 160 LYS B C 1
ATOM 4216 O O . LYS B 1 160 ? -8.954 -7.632 -4.677 1 89.65 160 LYS B O 1
ATOM 4221 N N . LYS B 1 161 ? -10.275 -8.419 -3.036 1 89.34 161 LYS B N 1
ATOM 4222 C CA . LYS B 1 161 ? -9.317 -9.509 -2.869 1 89.34 161 LYS B CA 1
ATOM 4223 C C . LYS B 1 161 ? -10.031 -10.84 -2.656 1 89.34 161 LYS B C 1
ATOM 4225 O O . LYS B 1 161 ? -10.867 -10.966 -1.758 1 89.34 161 LYS B O 1
ATOM 4230 N N . LEU B 1 162 ? -9.637 -11.772 -3.421 1 93.1 162 LEU B N 1
ATOM 4231 C CA . LEU B 1 162 ? -10.098 -13.151 -3.296 1 93.1 162 LEU B CA 1
ATOM 4232 C C . LEU B 1 162 ? -9.227 -13.928 -2.314 1 93.1 162 LEU B C 1
ATOM 4234 O O . LEU B 1 162 ? -8.001 -13.799 -2.329 1 93.1 162 LEU B O 1
ATOM 4238 N N . ASP B 1 163 ? -9.813 -14.771 -1.422 1 95.3 163 ASP B N 1
ATOM 4239 C CA . ASP B 1 163 ? -9.036 -15.522 -0.441 1 95.3 163 ASP B CA 1
ATOM 4240 C C . ASP B 1 163 ? -8.266 -16.661 -1.106 1 95.3 163 ASP B C 1
ATOM 4242 O O . ASP B 1 163 ? -7.033 -16.676 -1.088 1 95.3 163 ASP B O 1
ATOM 4246 N N . LYS B 1 164 ? -9.004 -17.612 -1.694 1 95.76 164 LYS B N 1
ATOM 4247 C CA . LYS B 1 164 ? -8.406 -18.727 -2.423 1 95.76 164 LYS B CA 1
ATOM 4248 C C . LYS B 1 164 ? -9.14 -18.981 -3.736 1 95.76 164 LYS B C 1
ATOM 4250 O O . LYS B 1 164 ? -10.351 -18.77 -3.828 1 95.76 164 LYS B O 1
ATOM 4255 N N . GLY B 1 165 ? -8.393 -19.356 -4.675 1 97.05 165 GLY B N 1
ATOM 4256 C CA . GLY B 1 165 ? -9.007 -19.7 -5.948 1 97.05 165 GLY B CA 1
ATOM 4257 C C . GLY B 1 165 ? -8.106 -20.533 -6.839 1 97.05 165 GLY B C 1
ATOM 4258 O O . GLY B 1 165 ? -6.886 -20.548 -6.659 1 97.05 165 GLY B O 1
ATOM 4259 N N . CYS B 1 166 ? -8.715 -21.265 -7.718 1 98.07 166 CYS B N 1
ATOM 4260 C CA . CYS B 1 166 ? -7.968 -21.986 -8.742 1 98.07 166 CYS B CA 1
ATOM 4261 C C . CYS B 1 166 ? -8.748 -22.039 -10.05 1 98.07 166 CYS B C 1
ATOM 4263 O O . CYS B 1 166 ? -9.974 -21.914 -10.052 1 98.07 166 CYS B O 1
ATOM 4265 N N . LEU B 1 167 ? -8.09 -22.096 -11.083 1 98.25 167 LEU B N 1
ATOM 4266 C CA . LEU B 1 167 ? -8.62 -22.31 -12.426 1 98.25 167 LEU B CA 1
ATOM 4267 C C . LEU B 1 167 ? -8.079 -23.604 -13.024 1 98.25 167 LEU B C 1
ATOM 4269 O O . LEU B 1 167 ? -6.864 -23.769 -13.161 1 98.25 167 LEU B O 1
ATOM 4273 N N . ILE B 1 168 ? -8.931 -24.483 -13.252 1 98.5 168 ILE B N 1
ATOM 4274 C CA . ILE B 1 168 ? -8.585 -25.706 -13.967 1 98.5 168 ILE B CA 1
ATOM 4275 C C . ILE B 1 168 ? -8.92 -25.551 -15.449 1 98.5 168 ILE B C 1
ATOM 4277 O O . ILE B 1 168 ? -10.094 -25.478 -15.822 1 98.5 168 ILE B O 1
ATOM 4281 N N . LEU B 1 169 ? -7.952 -25.548 -16.295 1 97.81 169 LEU B N 1
ATOM 4282 C CA . LEU B 1 169 ? -8.136 -25.276 -17.716 1 97.81 169 LEU B CA 1
ATOM 4283 C C . LEU B 1 169 ? -8.416 -26.564 -18.484 1 97.81 169 LEU B C 1
ATOM 4285 O O . LEU B 1 169 ? -7.817 -27.604 -18.2 1 97.81 169 LEU B O 1
ATOM 4289 N N . ASN B 1 170 ? -9.305 -26.4 -19.411 1 96.85 170 ASN B N 1
ATOM 4290 C CA . ASN B 1 170 ? -9.499 -27.51 -20.337 1 96.85 170 ASN B CA 1
ATOM 4291 C C . ASN B 1 170 ? -8.403 -27.553 -21.398 1 96.85 170 ASN B C 1
ATOM 4293 O O . ASN B 1 170 ? -8.691 -27.53 -22.596 1 96.85 170 ASN B O 1
ATOM 4297 N N . SER B 1 171 ? -7.221 -27.424 -20.994 1 92.78 171 SER B N 1
ATOM 4298 C CA . SER B 1 171 ? -5.97 -27.521 -21.74 1 92.78 171 SER B CA 1
ATOM 4299 C C . SER B 1 171 ? -4.96 -28.401 -21.013 1 92.78 171 SER B C 1
ATOM 4301 O O . SER B 1 171 ? -4.828 -28.324 -19.789 1 92.78 171 SER B O 1
ATOM 4303 N N . SER B 1 172 ? -4.462 -29.287 -21.777 1 90.49 172 SER B N 1
ATOM 4304 C CA . SER B 1 172 ? -3.545 -30.24 -21.161 1 90.49 172 SER B CA 1
ATOM 4305 C C . SER B 1 172 ? -2.227 -30.312 -21.925 1 90.49 172 SER B C 1
ATOM 4307 O O . SER B 1 172 ? -2.153 -29.903 -23.086 1 90.49 172 SER B O 1
ATOM 4309 N N . ASP B 1 173 ? -1.281 -30.61 -21.233 1 89.3 173 ASP B N 1
ATOM 4310 C CA . ASP B 1 173 ? -0.01 -31.013 -21.828 1 89.3 173 ASP B CA 1
ATOM 4311 C C . ASP B 1 173 ? 0.338 -32.452 -21.458 1 89.3 173 ASP B C 1
ATOM 4313 O O . ASP B 1 173 ? -0.542 -33.238 -21.102 1 89.3 173 ASP B O 1
ATOM 4317 N N . THR B 1 174 ? 1.624 -32.846 -21.598 1 87.38 174 THR B N 1
ATOM 4318 C CA . THR B 1 174 ? 2.034 -34.229 -21.379 1 87.38 174 THR B CA 1
ATOM 4319 C C . THR B 1 174 ? 1.829 -34.629 -19.921 1 87.38 174 THR B C 1
ATOM 4321 O O . THR B 1 174 ? 1.753 -35.818 -19.603 1 87.38 174 THR B O 1
ATOM 4324 N N . GLU B 1 175 ? 1.62 -33.646 -19.117 1 87.54 175 GLU B N 1
ATOM 4325 C CA . GLU B 1 175 ? 1.503 -33.942 -17.693 1 87.54 175 GLU B CA 1
ATOM 4326 C C . GLU B 1 175 ? 0.061 -33.804 -17.216 1 87.54 175 GLU B C 1
ATOM 4328 O O . GLU B 1 175 ? -0.238 -34.049 -16.045 1 87.54 175 GLU B O 1
ATOM 4333 N N . GLY B 1 176 ? -0.819 -33.393 -18.095 1 91.43 176 GLY B N 1
ATOM 4334 C CA . GLY B 1 176 ? -2.223 -33.303 -17.727 1 91.43 176 GLY B CA 1
ATOM 4335 C C . GLY B 1 176 ? -2.765 -31.887 -17.784 1 91.43 176 GLY B C 1
ATOM 4336 O O . GLY B 1 176 ? -2.133 -30.998 -18.358 1 91.43 176 GLY B O 1
ATOM 4337 N N . PRO B 1 177 ? -3.908 -31.724 -17.192 1 95.12 177 PRO B N 1
ATOM 4338 C CA . PRO B 1 177 ? -4.569 -30.417 -17.221 1 95.12 177 PRO B CA 1
ATOM 4339 C C . PRO B 1 177 ? -3.788 -29.343 -16.468 1 95.12 177 PRO B C 1
ATOM 4341 O O . PRO B 1 177 ? -3.153 -29.635 -15.451 1 95.12 177 PRO B O 1
ATOM 4344 N N . VAL B 1 178 ? -3.894 -28.129 -16.994 1 96.67 178 VAL B N 1
ATOM 4345 C CA . VAL B 1 178 ? -3.198 -26.992 -16.4 1 96.67 178 VAL B CA 1
ATOM 4346 C C . VAL B 1 178 ? -4.045 -26.397 -15.278 1 96.67 178 VAL B C 1
ATOM 4348 O O . VAL B 1 178 ? -5.241 -26.156 -15.455 1 96.67 178 VAL B O 1
ATOM 4351 N N . ILE B 1 179 ? -3.369 -26.149 -14.12 1 97.87 179 ILE B N 1
ATOM 4352 C CA . ILE B 1 179 ? -4.068 -25.587 -12.97 1 97.87 179 ILE B CA 1
ATOM 4353 C C . ILE B 1 179 ? -3.336 -24.34 -12.48 1 97.87 179 ILE B C 1
ATOM 4355 O O . ILE B 1 179 ? -2.126 -24.375 -12.244 1 97.87 179 ILE B O 1
ATOM 4359 N N . LEU B 1 180 ? -4.052 -23.294 -12.385 1 97.15 180 LEU B N 1
ATOM 4360 C CA . LEU B 1 180 ? -3.558 -22.08 -11.744 1 97.15 180 LEU B CA 1
ATOM 4361 C C . LEU B 1 180 ? -4.185 -21.898 -10.367 1 97.15 180 LEU B C 1
ATOM 4363 O O . LEU B 1 180 ? -5.388 -22.11 -10.194 1 97.15 180 LEU B O 1
ATOM 4367 N N . SER B 1 181 ? -3.4 -21.561 -9.42 1 96.25 181 SER B N 1
ATOM 4368 C CA . SER B 1 181 ? -3.922 -21.43 -8.063 1 96.25 181 SER B CA 1
ATOM 4369 C C . SER B 1 181 ? -3.439 -20.141 -7.407 1 96.25 181 SER B C 1
ATOM 4371 O O . SER B 1 181 ? -2.295 -19.727 -7.608 1 96.25 181 SER B O 1
ATOM 4373 N N . VAL B 1 182 ? -4.296 -19.518 -6.637 1 95.26 182 VAL B N 1
ATOM 4374 C CA . VAL B 1 182 ? -3.964 -18.317 -5.877 1 95.26 182 VAL B CA 1
ATOM 4375 C C . VAL B 1 182 ? -4.413 -18.482 -4.427 1 95.26 182 VAL B C 1
ATOM 4377 O O . VAL B 1 182 ? -5.421 -19.137 -4.153 1 95.26 182 VAL B O 1
ATOM 4380 N N . ASP B 1 183 ? -3.674 -17.971 -3.512 1 93.6 183 ASP B N 1
ATOM 4381 C CA . ASP B 1 183 ? -3.954 -17.945 -2.08 1 93.6 183 ASP B CA 1
ATOM 4382 C C . ASP B 1 183 ? -3.485 -16.634 -1.452 1 93.6 183 ASP B C 1
ATOM 4384 O O . ASP B 1 183 ? -2.284 -16.422 -1.27 1 93.6 183 ASP B O 1
ATOM 4388 N N . ASN B 1 184 ? -4.371 -15.807 -1.064 1 88.46 184 ASN B N 1
ATOM 4389 C CA . ASN B 1 184 ? -4.02 -14.485 -0.555 1 88.46 184 ASN B CA 1
ATOM 4390 C C . ASN B 1 184 ? -4.037 -14.448 0.97 1 88.46 184 ASN B C 1
ATOM 4392 O O . ASN B 1 184 ? -3.79 -13.402 1.573 1 88.46 184 ASN B O 1
ATOM 4396 N N . ASN B 1 185 ? -4.395 -15.43 1.757 1 80.18 185 ASN B N 1
ATOM 4397 C CA . ASN B 1 185 ? -4.421 -15.452 3.215 1 80.18 185 ASN B CA 1
ATOM 4398 C C . ASN B 1 185 ? -3.138 -16.044 3.791 1 80.18 185 ASN B C 1
ATOM 4400 O O . ASN B 1 185 ? -2.82 -15.827 4.961 1 80.18 185 ASN B O 1
ATOM 4404 N N . ASN B 1 186 ? -2.241 -16.254 3.204 1 67.49 186 ASN B N 1
ATOM 4405 C CA . ASN B 1 186 ? -0.924 -16.786 3.537 1 67.49 186 ASN B CA 1
ATOM 4406 C C . ASN B 1 186 ? -1.016 -17.907 4.568 1 67.49 186 ASN B C 1
ATOM 4408 O O . ASN B 1 186 ? 0.006 -18.423 5.023 1 67.49 186 ASN B O 1
ATOM 4412 N N . TYR B 1 187 ? -2.19 -18.195 5.109 1 67.06 187 TYR B N 1
ATOM 4413 C CA . TYR B 1 187 ? -2.287 -19.294 6.063 1 67.06 187 TYR B CA 1
ATOM 4414 C C . TYR B 1 187 ? -2.923 -20.52 5.419 1 67.06 187 TYR B C 1
ATOM 4416 O O . TYR B 1 187 ? -3.715 -20.396 4.481 1 67.06 187 TYR B O 1
ATOM 4424 N N . ASP B 1 188 ? -2.536 -21.772 5.706 1 66.58 188 ASP B N 1
ATOM 4425 C CA . ASP B 1 188 ? -3.065 -23.085 5.352 1 66.58 188 ASP B CA 1
ATOM 4426 C C . ASP B 1 188 ? -2.946 -23.339 3.851 1 66.58 188 ASP B C 1
ATOM 4428 O O . ASP B 1 188 ? -3.844 -23.924 3.241 1 66.58 188 ASP B O 1
ATOM 4432 N N . ALA B 1 189 ? -2.085 -22.692 3.22 1 70.98 189 ALA B N 1
ATOM 4433 C CA . ALA B 1 189 ? -1.866 -22.867 1.787 1 70.98 189 ALA B CA 1
ATOM 4434 C C . ALA B 1 189 ? -1.636 -24.335 1.442 1 70.98 189 ALA B C 1
ATOM 4436 O O . ALA B 1 189 ? -2.097 -24.816 0.405 1 70.98 189 ALA B O 1
ATOM 4437 N N . GLN B 1 190 ? -1.198 -25.093 2.4 1 85.33 190 GLN B N 1
ATOM 4438 C CA . GLN B 1 190 ? -0.833 -26.483 2.144 1 85.33 190 GLN B CA 1
ATOM 4439 C C . GLN B 1 190 ? -2.074 -27.355 1.975 1 85.33 190 GLN B C 1
ATOM 4441 O O . GLN B 1 190 ? -2.114 -28.223 1.1 1 85.33 190 GLN B O 1
ATOM 4446 N N . TYR B 1 191 ? -3.097 -27.076 2.799 1 91.51 191 TYR B N 1
ATOM 4447 C CA . TYR B 1 191 ? -4.286 -27.913 2.68 1 91.51 191 TYR B CA 1
ATOM 4448 C C . TYR B 1 191 ? -4.947 -27.731 1.319 1 91.51 191 TYR B C 1
ATOM 4450 O O . TYR B 1 191 ? -5.449 -28.692 0.732 1 91.51 191 TYR B O 1
ATOM 4458 N N . TRP B 1 192 ? -5.014 -26.476 0.844 1 94.76 192 TRP B N 1
ATOM 4459 C CA . TRP B 1 192 ? -5.646 -26.141 -0.428 1 94.76 192 TRP B CA 1
ATOM 4460 C C . TRP B 1 192 ? -4.928 -26.82 -1.589 1 94.76 192 TRP B C 1
ATOM 4462 O O . TRP B 1 192 ? -5.558 -27.493 -2.409 1 94.76 192 TRP B O 1
ATOM 4472 N N . ILE B 1 193 ? -3.615 -26.793 -1.544 1 95.06 193 ILE B N 1
ATOM 4473 C CA . ILE B 1 193 ? -2.793 -27.273 -2.649 1 95.06 193 ILE B CA 1
ATOM 4474 C C . ILE B 1 193 ? -2.577 -28.779 -2.515 1 95.06 193 ILE B C 1
ATOM 4476 O O . ILE B 1 193 ? -2.796 -29.531 -3.468 1 95.06 193 ILE B O 1
ATOM 4480 N N . LYS B 1 194 ? -2.272 -29.281 -1.369 1 93.35 194 LYS B N 1
ATOM 4481 C CA . LYS B 1 194 ? -1.808 -30.652 -1.176 1 93.35 194 LYS B CA 1
ATOM 4482 C C . LYS B 1 194 ? -2.975 -31.592 -0.886 1 93.35 194 LYS B C 1
ATOM 4484 O O . LYS B 1 194 ? -2.916 -32.781 -1.205 1 93.35 194 LYS B O 1
ATOM 4489 N N . ASN B 1 195 ? -3.956 -31.086 -0.238 1 93.75 195 ASN B N 1
ATOM 4490 C CA . ASN B 1 195 ? -5.053 -31.964 0.156 1 93.75 195 ASN B CA 1
ATOM 4491 C C . ASN B 1 195 ? -6.269 -31.781 -0.746 1 93.75 195 ASN B C 1
ATOM 4493 O O . ASN B 1 195 ? -6.66 -32.705 -1.463 1 93.75 195 ASN B O 1
ATOM 4497 N N . PHE B 1 196 ? -6.774 -30.601 -0.873 1 96.25 196 PHE B N 1
ATOM 4498 C CA . PHE B 1 196 ? -7.983 -30.372 -1.654 1 96.25 196 PHE B CA 1
ATOM 4499 C C . PHE B 1 196 ? -7.72 -30.594 -3.139 1 96.25 196 PHE B C 1
ATOM 4501 O O . PHE B 1 196 ? -8.338 -31.459 -3.762 1 96.25 196 PHE B O 1
ATOM 4508 N N . LEU B 1 197 ? -6.743 -29.795 -3.605 1 97.21 197 LEU B N 1
ATOM 4509 C CA . LEU B 1 197 ? -6.471 -29.898 -5.034 1 97.21 197 LEU B CA 1
ATOM 4510 C C . LEU B 1 197 ? -5.594 -31.108 -5.336 1 97.21 197 LEU B C 1
ATOM 4512 O O . LEU B 1 197 ? -5.705 -31.71 -6.406 1 97.21 197 LEU B O 1
ATOM 4516 N N . ASN B 1 198 ? -4.707 -31.453 -4.354 1 96.48 198 ASN B N 1
ATOM 4517 C CA . ASN B 1 198 ? -3.709 -32.502 -4.535 1 96.48 198 ASN B CA 1
ATOM 4518 C C . ASN B 1 198 ? -2.943 -32.328 -5.843 1 96.48 198 ASN B C 1
ATOM 4520 O O . ASN B 1 198 ? -3.039 -33.168 -6.74 1 96.48 198 ASN B O 1
ATOM 4524 N N . VAL B 1 199 ? -2.174 -31.24 -5.84 1 96.79 199 VAL B N 1
ATOM 4525 C CA . VAL B 1 199 ? -1.453 -30.863 -7.052 1 96.79 199 VAL B CA 1
ATOM 4526 C C . VAL B 1 199 ? 0.02 -30.629 -6.725 1 96.79 199 VAL B C 1
ATOM 4528 O O . VAL B 1 199 ? 0.384 -30.452 -5.56 1 96.79 199 VAL B O 1
ATOM 4531 N N . LYS B 1 200 ? 0.83 -30.715 -7.713 1 93.94 200 LYS B N 1
ATOM 4532 C CA . LYS B 1 200 ? 2.247 -30.366 -7.654 1 93.94 200 LYS B CA 1
ATOM 4533 C C . LYS B 1 200 ? 2.623 -29.404 -8.778 1 93.94 200 LYS B C 1
ATOM 4535 O O . LYS B 1 200 ? 1.945 -29.346 -9.806 1 93.94 200 LYS B O 1
ATOM 4540 N N . TYR B 1 201 ? 3.61 -28.75 -8.584 1 94.74 201 TYR B N 1
ATOM 4541 C CA . TYR B 1 201 ? 4.058 -27.843 -9.635 1 94.74 201 TYR B CA 1
ATOM 4542 C C . TYR B 1 201 ? 4.327 -28.598 -10.931 1 94.74 201 TYR B C 1
ATOM 4544 O O . TYR B 1 201 ? 4.849 -29.716 -10.908 1 94.74 201 TYR B O 1
ATOM 4552 N N . ALA B 1 202 ? 3.963 -27.934 -12.01 1 94.94 202 ALA B N 1
ATOM 4553 C CA . ALA B 1 202 ? 4.33 -28.483 -13.313 1 94.94 202 ALA B CA 1
ATOM 4554 C C . ALA B 1 202 ? 5.845 -28.487 -13.5 1 94.94 202 ALA B C 1
ATOM 4556 O O . ALA B 1 202 ? 6.529 -27.544 -13.096 1 94.94 202 ALA B O 1
ATOM 4557 N N . ASP B 1 203 ? 6.361 -29.593 -14.02 1 93.93 203 ASP B N 1
ATOM 4558 C CA . ASP B 1 203 ? 7.774 -29.673 -14.38 1 93.93 203 ASP B CA 1
ATOM 4559 C C . ASP B 1 203 ? 8.04 -28.981 -15.715 1 93.93 203 ASP B C 1
ATOM 4561 O O . ASP B 1 203 ? 8.145 -29.641 -16.751 1 93.93 203 ASP B O 1
ATOM 4565 N N . ASP B 1 204 ? 8.059 -27.706 -15.708 1 93.56 204 ASP B N 1
ATOM 4566 C CA . ASP B 1 204 ? 8.172 -26.922 -16.934 1 93.56 204 ASP B CA 1
ATOM 4567 C C . ASP B 1 204 ? 9.238 -25.838 -16.796 1 93.56 204 ASP B C 1
ATOM 4569 O O . ASP B 1 204 ? 9.953 -25.787 -15.793 1 93.56 204 ASP B O 1
ATOM 4573 N N . ARG B 1 205 ? 9.352 -25.074 -17.841 1 94.95 205 ARG B N 1
ATOM 4574 C CA . ARG B 1 205 ? 10.414 -24.074 -17.892 1 94.95 205 ARG B CA 1
ATOM 4575 C C . ARG B 1 205 ? 10.244 -23.039 -16.785 1 94.95 205 ARG B C 1
ATOM 4577 O O . ARG B 1 205 ? 11.226 -22.468 -16.307 1 94.95 205 ARG B O 1
ATOM 4584 N N . ASN B 1 206 ? 8.993 -22.764 -16.401 1 95.58 206 ASN B N 1
ATOM 4585 C CA . ASN B 1 206 ? 8.766 -21.817 -15.315 1 95.58 206 ASN B CA 1
ATOM 4586 C C . ASN B 1 206 ? 9.361 -22.317 -14.001 1 95.58 206 ASN B C 1
ATOM 4588 O O . ASN B 1 206 ? 10.07 -21.579 -13.315 1 95.58 206 ASN B O 1
ATOM 4592 N N . LEU B 1 207 ? 9.095 -23.547 -13.729 1 96.23 207 LEU B N 1
ATOM 4593 C CA . LEU B 1 207 ? 9.6 -24.144 -12.498 1 96.23 207 LEU B CA 1
ATOM 4594 C C . LEU B 1 207 ? 11.124 -24.19 -12.501 1 96.23 207 LEU B C 1
ATOM 4596 O O . LEU B 1 207 ? 11.762 -23.822 -11.512 1 96.23 207 LEU B O 1
ATOM 4600 N N . HIS B 1 208 ? 11.711 -24.608 -13.555 1 96.75 208 HIS B N 1
ATOM 4601 C CA . HIS B 1 208 ? 13.159 -24.761 -13.638 1 96.75 208 HIS B CA 1
ATOM 4602 C C . HIS B 1 208 ? 13.863 -23.411 -13.542 1 96.75 208 HIS B C 1
ATOM 4604 O O . HIS B 1 208 ? 14.89 -23.288 -12.871 1 96.75 208 HIS B O 1
ATOM 4610 N N . THR B 1 209 ? 13.288 -22.424 -14.229 1 97.66 209 THR B N 1
ATOM 4611 C CA . THR B 1 209 ? 13.856 -21.084 -14.136 1 97.66 209 THR B CA 1
ATOM 4612 C C . THR B 1 209 ? 13.817 -20.578 -12.697 1 97.66 209 THR B C 1
ATOM 4614 O O . THR B 1 209 ? 14.81 -20.05 -12.192 1 97.66 209 THR B O 1
ATOM 4617 N N . GLN B 1 210 ? 12.749 -20.806 -12.075 1 96.99 210 GLN B N 1
ATOM 4618 C CA . GLN B 1 210 ? 12.594 -20.365 -10.693 1 96.99 210 GLN B CA 1
ATOM 4619 C C . GLN B 1 210 ? 13.604 -21.053 -9.779 1 96.99 210 GLN B C 1
ATOM 4621 O O . GLN B 1 210 ? 14.282 -20.395 -8.988 1 96.99 210 GLN B O 1
ATOM 4626 N N . HIS B 1 211 ? 13.707 -22.332 -9.877 1 96.65 211 HIS B N 1
ATOM 4627 C CA . HIS B 1 211 ? 14.619 -23.094 -9.031 1 96.65 211 HIS B CA 1
ATOM 4628 C C . HIS B 1 211 ? 16.063 -22.649 -9.238 1 96.65 211 HIS B C 1
ATOM 4630 O O . HIS B 1 211 ? 16.818 -22.506 -8.273 1 96.65 211 HIS B O 1
ATOM 4636 N N . TYR B 1 212 ? 16.391 -22.462 -10.437 1 97.06 212 TYR B N 1
ATOM 4637 C CA . TYR B 1 212 ? 17.76 -22.073 -10.756 1 97.06 212 TYR B CA 1
ATOM 4638 C C . TYR B 1 212 ? 18.087 -20.702 -10.176 1 97.06 212 TYR B C 1
ATOM 4640 O O . TYR B 1 212 ? 19.142 -20.515 -9.566 1 97.06 212 TYR B O 1
ATOM 4648 N N . LEU B 1 213 ? 17.206 -19.796 -10.385 1 97.37 213 LEU B N 1
ATOM 4649 C CA . LEU B 1 213 ? 17.424 -18.444 -9.881 1 97.37 213 LEU B CA 1
ATOM 4650 C C . LEU B 1 213 ? 17.439 -18.428 -8.356 1 97.37 213 LEU B C 1
ATOM 4652 O O . LEU B 1 213 ? 18.23 -17.704 -7.747 1 97.37 213 LEU B O 1
ATOM 4656 N N . GLU B 1 214 ? 16.627 -19.224 -7.804 1 97.55 214 GLU B N 1
ATOM 4657 C CA . GLU B 1 214 ? 16.635 -19.345 -6.349 1 97.55 214 GLU B CA 1
ATOM 4658 C C . GLU B 1 214 ? 17.952 -19.934 -5.852 1 97.55 214 GLU B C 1
ATOM 4660 O O . GLU B 1 214 ? 18.49 -19.495 -4.833 1 97.55 214 GLU B O 1
ATOM 4665 N N . MET B 1 215 ? 18.406 -20.903 -6.516 1 97.56 215 MET B N 1
ATOM 4666 C CA . MET B 1 215 ? 19.698 -21.492 -6.175 1 97.56 215 MET B CA 1
ATOM 4667 C C . MET B 1 215 ? 20.81 -20.452 -6.262 1 97.56 215 MET B C 1
ATOM 4669 O O . MET B 1 215 ? 21.649 -20.357 -5.364 1 97.56 215 MET B O 1
ATOM 4673 N N . CYS B 1 216 ? 20.8 -19.696 -7.325 1 97.16 216 CYS B N 1
ATOM 4674 C CA . CYS B 1 216 ? 21.817 -18.668 -7.513 1 97.16 216 CYS B CA 1
ATOM 4675 C C . CYS B 1 216 ? 21.746 -17.622 -6.408 1 97.16 216 CYS B C 1
ATOM 4677 O O . CYS B 1 216 ? 22.777 -17.185 -5.892 1 97.16 216 CYS B O 1
ATOM 4679 N N . LYS B 1 217 ? 20.573 -17.221 -6.161 1 97.35 217 LYS B N 1
ATOM 4680 C CA . LYS B 1 217 ? 20.395 -16.271 -5.066 1 97.35 217 LYS B CA 1
ATOM 4681 C C . LYS B 1 217 ? 20.951 -16.829 -3.76 1 97.35 217 LYS B C 1
ATOM 4683 O O . LYS B 1 217 ? 21.722 -16.158 -3.07 1 97.35 217 LYS B O 1
ATOM 4688 N N . ASP B 1 218 ? 20.619 -18.04 -3.474 1 97.29 218 ASP B N 1
ATOM 4689 C CA . ASP B 1 218 ? 21.065 -18.688 -2.244 1 97.29 218 ASP B CA 1
ATOM 4690 C C . ASP B 1 218 ? 22.582 -18.863 -2.234 1 97.29 218 ASP B C 1
ATOM 4692 O O . ASP B 1 218 ? 23.23 -18.648 -1.208 1 97.29 218 ASP B O 1
ATOM 4696 N N . PHE B 1 219 ? 23.12 -19.296 -3.308 1 97.31 219 PHE B N 1
ATOM 4697 C CA . PHE B 1 219 ? 24.563 -19.443 -3.458 1 97.31 219 PHE B CA 1
ATOM 4698 C C . PHE B 1 219 ? 25.271 -18.116 -3.21 1 97.31 219 PHE B C 1
ATOM 4700 O O . PHE B 1 219 ? 26.293 -18.071 -2.522 1 97.31 219 PHE B O 1
ATOM 4707 N N . SER B 1 220 ? 24.739 -17.104 -3.749 1 96.18 220 SER B N 1
ATOM 4708 C CA . SER B 1 220 ? 25.329 -15.779 -3.591 1 96.18 220 SER B CA 1
ATOM 4709 C C . SER B 1 220 ? 25.351 -15.354 -2.127 1 96.18 220 SER B C 1
ATOM 4711 O O . SER B 1 220 ? 26.335 -14.781 -1.656 1 96.18 220 SER B O 1
ATOM 4713 N N . GLU B 1 221 ? 24.277 -15.639 -1.429 1 95.82 221 GLU B N 1
ATOM 4714 C CA . GLU B 1 221 ? 24.118 -15.199 -0.046 1 95.82 221 GLU B CA 1
ATOM 4715 C C . GLU B 1 221 ? 24.929 -16.071 0.908 1 95.82 221 GLU B C 1
ATOM 4717 O O . GLU B 1 221 ? 25.492 -15.574 1.886 1 95.82 221 GLU B O 1
ATOM 4722 N N . ASN B 1 222 ? 25.097 -17.356 0.547 1 96.35 222 ASN B N 1
ATOM 4723 C CA . ASN B 1 222 ? 25.64 -18.288 1.53 1 96.35 222 ASN B CA 1
ATOM 4724 C C . ASN B 1 222 ? 27.088 -18.653 1.216 1 96.35 222 ASN B C 1
ATOM 4726 O O . ASN B 1 222 ? 27.805 -19.163 2.079 1 96.35 222 ASN B O 1
ATOM 4730 N N . ILE B 1 223 ? 27.492 -18.403 0.047 1 95.77 223 ILE B N 1
ATOM 4731 C CA . ILE B 1 223 ? 28.843 -18.806 -0.329 1 95.77 223 ILE B CA 1
ATOM 4732 C C . ILE B 1 223 ? 29.623 -17.592 -0.831 1 95.77 223 ILE B C 1
ATOM 4734 O O . ILE B 1 223 ? 30.623 -17.197 -0.227 1 95.77 223 ILE B O 1
ATOM 4738 N N . ILE B 1 224 ? 29.093 -16.915 -1.765 1 94.39 224 ILE B N 1
ATOM 4739 C CA . ILE B 1 224 ? 29.848 -15.862 -2.436 1 94.39 224 ILE B CA 1
ATOM 4740 C C . ILE B 1 224 ? 30.069 -14.695 -1.476 1 94.39 224 ILE B C 1
ATOM 4742 O O . ILE B 1 224 ? 31.205 -14.259 -1.271 1 94.39 224 ILE B O 1
ATOM 4746 N N . GLN B 1 225 ? 29.018 -14.267 -0.918 1 93.3 225 GLN B N 1
ATOM 4747 C CA . GLN B 1 225 ? 29.11 -13.091 -0.06 1 93.3 225 GLN B CA 1
ATOM 4748 C C . GLN B 1 225 ? 30.049 -13.34 1.117 1 93.3 225 GLN B C 1
ATOM 4750 O O . GLN B 1 225 ? 30.977 -12.563 1.353 1 93.3 225 GLN B O 1
ATOM 4755 N N . PRO B 1 226 ? 29.886 -14.424 1.87 1 93.93 226 PRO B N 1
ATOM 4756 C CA . PRO B 1 226 ? 30.756 -14.656 3.026 1 93.93 226 PRO B CA 1
ATOM 4757 C C . PRO B 1 226 ? 32.214 -14.881 2.631 1 93.93 226 PRO B C 1
ATOM 4759 O O . PRO B 1 226 ? 33.124 -14.461 3.35 1 93.93 226 PRO B O 1
ATOM 4762 N N . GLU B 1 227 ? 32.427 -15.445 1.486 1 91.89 227 GLU B N 1
ATOM 4763 C CA . GLU B 1 227 ? 33.782 -15.846 1.119 1 91.89 227 GLU B CA 1
ATOM 4764 C C . GLU B 1 227 ? 34.483 -14.751 0.32 1 91.89 227 GLU B C 1
ATOM 4766 O O . GLU B 1 227 ? 35.699 -14.579 0.428 1 91.89 227 GLU B O 1
ATOM 4771 N N . PHE B 1 228 ? 33.703 -14.033 -0.44 1 90.48 228 PHE B N 1
ATOM 4772 C CA . PHE B 1 228 ? 34.372 -13.174 -1.41 1 90.48 228 PHE B CA 1
ATOM 4773 C C . PHE B 1 228 ? 33.897 -11.732 -1.273 1 90.48 228 PHE B C 1
ATOM 4775 O O . PHE B 1 228 ? 34.447 -10.829 -1.909 1 90.48 228 PHE B O 1
ATOM 4782 N N . GLY B 1 229 ? 32.843 -11.491 -0.519 1 88.97 229 GLY B N 1
ATOM 4783 C CA . GLY B 1 229 ? 32.418 -10.131 -0.229 1 88.97 229 GLY B CA 1
ATOM 4784 C C . GLY B 1 229 ? 31.206 -9.701 -1.033 1 88.97 229 GLY B C 1
ATOM 4785 O O . GLY B 1 229 ? 30.78 -10.406 -1.95 1 88.97 229 GLY B O 1
ATOM 4786 N N . LYS B 1 230 ? 30.742 -8.524 -0.78 1 92.21 230 LYS B N 1
ATOM 4787 C CA . LYS B 1 230 ? 29.488 -8.014 -1.327 1 92.21 230 LYS B CA 1
ATOM 4788 C C . LYS B 1 230 ? 29.646 -7.628 -2.795 1 92.21 230 LYS B C 1
ATOM 4790 O O . LYS B 1 230 ? 28.709 -7.77 -3.583 1 92.21 230 LYS B O 1
ATOM 4795 N N . GLN B 1 231 ? 30.765 -7.077 -3.103 1 91.46 231 GLN B N 1
ATOM 4796 C CA . GLN B 1 231 ? 30.986 -6.694 -4.494 1 91.46 231 GLN B CA 1
ATOM 4797 C C . GLN B 1 231 ? 30.906 -7.906 -5.418 1 91.46 231 GLN B C 1
ATOM 4799 O O . GLN B 1 231 ? 30.254 -7.854 -6.463 1 91.46 231 GLN B O 1
ATOM 4804 N N . GLU B 1 232 ? 31.516 -8.999 -4.988 1 91.44 232 GLU B N 1
ATOM 4805 C CA . GLU B 1 232 ? 31.502 -10.224 -5.781 1 91.44 232 GLU B CA 1
ATOM 4806 C C . GLU B 1 232 ? 30.095 -10.81 -5.867 1 91.44 232 GLU B C 1
ATOM 4808 O O . GLU B 1 232 ? 29.712 -11.372 -6.895 1 91.44 232 GLU B O 1
ATOM 4813 N N . GLN B 1 233 ? 29.432 -10.704 -4.782 1 93.31 233 GLN B N 1
ATOM 4814 C CA . GLN B 1 233 ? 28.045 -11.155 -4.772 1 93.31 233 GLN B CA 1
ATOM 4815 C C . GLN B 1 233 ? 27.219 -10.416 -5.821 1 93.31 233 GLN B C 1
ATOM 4817 O O . GLN B 1 233 ? 26.485 -11.038 -6.592 1 93.31 233 GLN B O 1
ATOM 4822 N N . SER B 1 234 ? 27.396 -9.111 -5.881 1 92.62 234 SER B N 1
ATOM 4823 C CA . SER B 1 234 ? 26.674 -8.284 -6.842 1 92.62 234 SER B CA 1
ATOM 4824 C C . SER B 1 234 ? 27.047 -8.647 -8.275 1 92.62 234 SER B C 1
ATOM 4826 O O . SER B 1 234 ? 26.177 -8.741 -9.144 1 92.62 234 SER B O 1
ATOM 4828 N N . ASN B 1 235 ? 28.295 -8.866 -8.484 1 92.29 235 ASN B N 1
ATOM 4829 C CA . ASN B 1 235 ? 28.768 -9.253 -9.809 1 92.29 235 ASN B CA 1
ATOM 4830 C C . ASN B 1 235 ? 28.146 -10.57 -10.264 1 92.29 235 ASN B C 1
ATOM 4832 O O . ASN B 1 235 ? 27.678 -10.681 -11.399 1 92.29 235 ASN B O 1
ATOM 4836 N N . PHE B 1 236 ? 28.179 -11.472 -9.356 1 94.03 236 PHE B N 1
ATOM 4837 C CA . PHE B 1 236 ? 27.652 -12.797 -9.661 1 94.03 236 PHE B CA 1
ATOM 4838 C C . PHE B 1 236 ? 26.178 -12.719 -10.04 1 94.03 236 PHE B C 1
ATOM 4840 O O . PHE B 1 236 ? 25.765 -13.265 -11.065 1 94.03 236 PHE B O 1
ATOM 4847 N N . LEU B 1 237 ? 25.41 -12.016 -9.221 1 96 237 LEU B N 1
ATOM 4848 C CA . LEU B 1 237 ? 23.974 -11.914 -9.454 1 96 237 LEU B CA 1
ATOM 4849 C C . LEU B 1 237 ? 23.686 -11.181 -10.76 1 96 237 LEU B C 1
ATOM 4851 O O . LEU B 1 237 ? 22.822 -11.599 -11.534 1 96 237 LEU B O 1
ATOM 4855 N N . ALA B 1 238 ? 24.417 -10.106 -11.026 1 94.37 238 ALA B N 1
ATOM 4856 C CA . ALA B 1 238 ? 24.226 -9.349 -12.26 1 94.37 238 ALA B CA 1
ATOM 4857 C C . ALA B 1 238 ? 24.552 -10.202 -13.483 1 94.37 238 ALA B C 1
ATOM 4859 O O . ALA B 1 238 ? 23.828 -10.171 -14.48 1 94.37 238 ALA B O 1
ATOM 4860 N N . ASN B 1 239 ? 25.607 -10.954 -13.375 1 94.22 239 ASN B N 1
ATOM 4861 C CA . ASN B 1 239 ? 26 -11.834 -14.47 1 94.22 239 ASN B CA 1
ATOM 4862 C C . ASN B 1 239 ? 24.981 -12.949 -14.687 1 94.22 239 ASN B C 1
ATOM 4864 O O . ASN B 1 239 ? 24.749 -13.372 -15.82 1 94.22 239 ASN B O 1
ATOM 4868 N N . THR B 1 240 ? 24.456 -13.407 -13.555 1 96.19 240 THR B N 1
ATOM 4869 C CA . THR B 1 240 ? 23.406 -14.416 -13.639 1 96.19 240 THR B CA 1
ATOM 4870 C C . THR B 1 240 ? 22.203 -13.881 -14.41 1 96.19 240 THR B C 1
ATOM 4872 O O . THR B 1 240 ? 21.738 -14.511 -15.362 1 96.19 240 THR B O 1
ATOM 4875 N N . VAL B 1 241 ? 21.753 -12.74 -14.032 1 96.6 241 VAL B N 1
ATOM 4876 C CA . VAL B 1 241 ? 20.604 -12.116 -14.68 1 96.6 241 VAL B CA 1
ATOM 4877 C C . VAL B 1 241 ? 20.906 -11.887 -16.159 1 96.6 241 VAL B C 1
ATOM 4879 O O . VAL B 1 241 ? 20.074 -12.177 -17.021 1 96.6 241 VAL B O 1
ATOM 4882 N N . ASP B 1 242 ? 22.087 -11.423 -16.436 1 95.46 242 ASP B N 1
ATOM 4883 C CA . ASP B 1 242 ? 22.489 -11.164 -17.816 1 95.46 242 ASP B CA 1
ATOM 4884 C C . ASP B 1 242 ? 22.479 -12.449 -18.64 1 95.46 242 ASP B C 1
ATOM 4886 O O . ASP B 1 242 ? 22.006 -12.459 -19.779 1 95.46 242 ASP B O 1
ATOM 4890 N N . TYR B 1 243 ? 23.001 -13.48 -18.095 1 96.6 243 TYR B N 1
ATOM 4891 C CA . TYR B 1 243 ? 23.006 -14.77 -18.775 1 96.6 243 TYR B CA 1
ATOM 4892 C C . TYR B 1 243 ? 21.593 -15.19 -19.16 1 96.6 243 TYR B C 1
ATOM 4894 O O . TYR B 1 243 ? 21.344 -15.584 -20.301 1 96.6 243 TYR B O 1
ATOM 4902 N N . PHE B 1 244 ? 20.664 -15.076 -18.236 1 97.37 244 PHE B N 1
ATOM 4903 C CA . PHE B 1 244 ? 19.289 -15.514 -18.445 1 97.37 244 PHE B CA 1
ATOM 4904 C C . PHE B 1 244 ? 18.583 -14.618 -19.455 1 97.37 244 PHE B C 1
ATOM 4906 O O . PHE B 1 244 ? 17.682 -15.065 -20.167 1 97.37 244 PHE B O 1
ATOM 4913 N N . LYS B 1 245 ? 19.003 -13.467 -19.548 1 96.35 245 LYS B N 1
ATOM 4914 C CA . LYS B 1 245 ? 18.428 -12.549 -20.528 1 96.35 245 LYS B CA 1
ATOM 4915 C C . LYS B 1 245 ? 18.92 -12.869 -21.936 1 96.35 245 LYS B C 1
ATOM 4917 O O . LYS B 1 245 ? 18.188 -12.689 -22.911 1 96.35 245 LYS B O 1
ATOM 4922 N N . GLU B 1 246 ? 20.115 -13.357 -22.03 1 95.91 246 GLU B N 1
ATOM 4923 C CA . GLU B 1 246 ? 20.78 -13.505 -23.321 1 95.91 246 GLU B CA 1
ATOM 4924 C C . GLU B 1 246 ? 20.575 -14.906 -23.89 1 95.91 246 GLU B C 1
ATOM 4926 O O . GLU B 1 246 ? 20.881 -15.159 -25.057 1 95.91 246 GLU B O 1
ATOM 4931 N N . HIS B 1 247 ? 20.111 -15.775 -23.069 1 96.63 247 HIS B N 1
ATOM 4932 C CA . HIS B 1 247 ? 19.97 -17.157 -23.514 1 96.63 247 HIS B CA 1
ATOM 4933 C C . HIS B 1 247 ? 18.524 -17.626 -23.404 1 96.63 247 HIS B C 1
ATOM 4935 O O . HIS B 1 247 ? 17.898 -17.482 -22.352 1 96.63 247 HIS B O 1
ATOM 4941 N N . GLU B 1 248 ? 18 -18.228 -24.411 1 96.88 248 GLU B N 1
ATOM 4942 C CA . GLU B 1 248 ? 16.648 -18.778 -24.403 1 96.88 248 GLU B CA 1
ATOM 4943 C C . GLU B 1 248 ? 16.591 -20.089 -23.624 1 96.88 248 GLU B C 1
ATOM 4945 O O . GLU B 1 248 ? 15.515 -20.522 -23.206 1 96.88 248 GLU B O 1
ATOM 4950 N N . SER B 1 249 ? 17.776 -20.685 -23.547 1 97.74 249 SER B N 1
ATOM 4951 C CA . SER B 1 249 ? 17.919 -21.931 -22.8 1 97.74 249 SER B CA 1
ATOM 4952 C C . SER B 1 249 ? 19.196 -21.931 -21.966 1 97.74 249 SER B C 1
ATOM 4954 O O . SER B 1 249 ? 20.176 -21.275 -22.321 1 97.74 249 SER B O 1
ATOM 4956 N N . VAL B 1 250 ? 19.135 -22.61 -20.938 1 96.58 250 VAL B N 1
ATOM 4957 C CA . VAL B 1 250 ? 20.275 -22.708 -20.033 1 96.58 250 VAL B CA 1
ATOM 4958 C C . VAL B 1 250 ? 20.955 -24.064 -20.202 1 96.58 250 VAL B C 1
ATOM 4960 O O . VAL B 1 250 ? 20.285 -25.098 -20.267 1 96.58 250 VAL B O 1
ATOM 4963 N N . ASP B 1 251 ? 22.2 -23.985 -20.39 1 96.05 251 ASP B N 1
ATOM 4964 C CA . ASP B 1 251 ? 23.09 -25.134 -20.256 1 96.05 251 ASP B CA 1
ATOM 4965 C C . ASP B 1 251 ? 24.008 -24.979 -19.045 1 96.05 251 ASP B C 1
ATOM 4967 O O . ASP B 1 251 ? 24.739 -23.992 -18.936 1 96.05 251 ASP B O 1
ATOM 4971 N N . TYR B 1 252 ? 23.917 -25.971 -18.234 1 94.54 252 TYR B N 1
ATOM 4972 C CA . TYR B 1 252 ? 24.598 -25.881 -16.947 1 94.54 252 TYR B CA 1
ATOM 4973 C C . TYR B 1 252 ? 26.085 -25.605 -17.133 1 94.54 252 TYR B C 1
ATOM 4975 O O . TYR B 1 252 ? 26.658 -24.765 -16.436 1 94.54 252 TYR B O 1
ATOM 4983 N N . HIS B 1 253 ? 26.735 -26.291 -17.984 1 92.4 253 HIS B N 1
ATOM 4984 C CA . HIS B 1 253 ? 28.17 -26.143 -18.2 1 92.4 253 HIS B CA 1
ATOM 4985 C C . HIS B 1 253 ? 28.5 -24.777 -18.793 1 92.4 253 HIS B C 1
ATOM 4987 O O . HIS B 1 253 ? 29.436 -24.11 -18.345 1 92.4 253 HIS B O 1
ATOM 4993 N N . ASP B 1 254 ? 27.674 -24.374 -19.708 1 94.27 254 ASP B N 1
ATOM 4994 C CA . ASP B 1 254 ? 27.857 -23.058 -20.311 1 94.27 254 ASP B CA 1
ATOM 4995 C C . ASP B 1 254 ? 27.624 -21.948 -19.288 1 94.27 254 ASP B C 1
ATOM 4997 O O . ASP B 1 254 ? 28.336 -20.942 -19.282 1 94.27 254 ASP B O 1
ATOM 5001 N N . PHE B 1 255 ? 26.651 -22.185 -18.519 1 96.23 255 PHE B N 1
ATOM 5002 C CA . PHE B 1 255 ? 26.333 -21.223 -17.471 1 96.23 255 PHE B CA 1
ATOM 5003 C C . PHE B 1 255 ? 27.524 -21.02 -16.542 1 96.23 255 PHE B C 1
ATOM 5005 O O . PHE B 1 255 ? 27.949 -19.887 -16.307 1 96.23 255 PHE B O 1
ATOM 5012 N N . LYS B 1 256 ? 28.053 -22.062 -16.057 1 93.7 256 LYS B N 1
ATOM 5013 C CA . LYS B 1 256 ? 29.191 -21.996 -15.144 1 93.7 256 LYS B CA 1
ATOM 5014 C C . LYS B 1 256 ? 30.383 -21.305 -15.801 1 93.7 256 LYS B C 1
ATOM 5016 O O . LYS B 1 256 ? 31.048 -20.476 -15.176 1 93.7 256 LYS B O 1
ATOM 5021 N N . GLN B 1 257 ? 30.601 -21.622 -17.053 1 92.48 257 GLN B N 1
ATOM 5022 C CA . GLN B 1 257 ? 31.741 -21.068 -17.775 1 92.48 257 GLN B CA 1
ATOM 5023 C C . GLN B 1 257 ? 31.577 -19.567 -17.995 1 92.48 257 GLN B C 1
ATOM 5025 O O . GLN B 1 257 ? 32.544 -18.81 -17.893 1 92.48 257 GLN B O 1
ATOM 5030 N N . GLU B 1 258 ? 30.404 -19.174 -18.211 1 92.73 258 GLU B N 1
ATOM 5031 C CA . GLU B 1 258 ? 30.16 -17.781 -18.571 1 92.73 258 GLU B CA 1
ATOM 5032 C C . GLU B 1 258 ? 30.032 -16.904 -17.329 1 92.73 258 GLU B C 1
ATOM 5034 O O . GLU B 1 258 ? 30.511 -15.768 -17.312 1 92.73 258 GLU B O 1
ATOM 5039 N N . VAL B 1 259 ? 29.401 -17.415 -16.312 1 93.28 259 VAL B N 1
ATOM 5040 C CA . VAL B 1 259 ? 29.058 -16.607 -15.146 1 93.28 259 VAL B CA 1
ATOM 5041 C C . VAL B 1 259 ? 30.252 -16.536 -14.197 1 93.28 259 VAL B C 1
ATOM 5043 O O . VAL B 1 259 ? 30.49 -15.504 -13.566 1 93.28 259 VAL B O 1
ATOM 5046 N N . PHE B 1 260 ? 31.007 -17.695 -14.185 1 90.28 260 PHE B N 1
ATOM 5047 C CA . PHE B 1 260 ? 32.157 -17.727 -13.288 1 90.28 260 PHE B CA 1
ATOM 5048 C C . PHE B 1 260 ? 33.455 -17.538 -14.065 1 90.28 260 PHE B C 1
ATOM 5050 O O . PHE B 1 260 ? 33.649 -18.149 -15.118 1 90.28 260 PHE B O 1
ATOM 5057 N N . GLN B 1 261 ? 34.248 -16.647 -13.535 1 78.28 261 GLN B N 1
ATOM 5058 C CA . GLN B 1 261 ? 35.551 -16.445 -14.159 1 78.28 261 GLN B CA 1
ATOM 5059 C C . GLN B 1 261 ? 36.587 -17.413 -13.595 1 78.28 261 GLN B C 1
ATOM 5061 O O . GLN B 1 261 ? 37.429 -17.928 -14.334 1 78.28 261 GLN B O 1
ATOM 5066 N N . GLU B 1 262 ? 36.465 -17.707 -12.319 1 82.37 262 GLU B N 1
ATOM 5067 C CA . GLU B 1 262 ? 37.471 -18.516 -11.637 1 82.37 262 GLU B CA 1
ATOM 5068 C C . GLU B 1 262 ? 36.975 -19.941 -11.412 1 82.37 262 GLU B C 1
ATOM 5070 O O . GLU B 1 262 ? 35.831 -20.148 -11.001 1 82.37 262 GLU B O 1
ATOM 5075 N N . ASP B 1 263 ? 37.85 -20.866 -11.522 1 84.26 263 ASP B N 1
ATOM 5076 C CA . ASP B 1 263 ? 37.522 -22.282 -11.389 1 84.26 263 ASP B CA 1
ATOM 5077 C C . ASP B 1 263 ? 37.087 -22.613 -9.963 1 84.26 263 ASP B C 1
ATOM 5079 O O . ASP B 1 263 ? 36.197 -23.441 -9.756 1 84.26 263 ASP B O 1
ATOM 5083 N N . LYS B 1 264 ? 37.646 -21.957 -9.107 1 83.99 264 LYS B N 1
ATOM 5084 C CA . LYS B 1 264 ? 37.289 -22.207 -7.713 1 83.99 264 LYS B CA 1
ATOM 5085 C C . LYS B 1 264 ? 35.809 -21.929 -7.466 1 83.99 264 LYS B C 1
ATOM 5087 O O . LYS B 1 264 ? 35.149 -22.663 -6.727 1 83.99 264 LYS B O 1
ATOM 5092 N N . HIS B 1 265 ? 35.328 -20.906 -8.044 1 88.64 265 HIS B N 1
ATOM 5093 C CA . HIS B 1 265 ? 33.921 -20.551 -7.9 1 88.64 265 HIS B CA 1
ATOM 5094 C C . HIS B 1 265 ? 33.02 -21.6 -8.544 1 88.64 265 HIS B C 1
ATOM 5096 O O . HIS B 1 265 ? 31.94 -21.898 -8.028 1 88.64 265 HIS B O 1
ATOM 5102 N N . LYS B 1 266 ? 33.523 -22.249 -9.57 1 92.16 266 LYS B N 1
ATOM 5103 C CA . LYS B 1 266 ? 32.756 -23.269 -10.28 1 92.16 266 LYS B CA 1
ATOM 5104 C C . LYS B 1 266 ? 32.564 -24.513 -9.417 1 92.16 266 LYS B C 1
ATOM 5106 O O . LYS B 1 266 ? 31.466 -25.07 -9.358 1 92.16 266 LYS B O 1
ATOM 5111 N N . ASP B 1 267 ? 33.645 -24.91 -8.785 1 92.56 267 ASP B N 1
ATOM 5112 C CA . ASP B 1 267 ? 33.586 -26.092 -7.931 1 92.56 267 ASP B CA 1
ATOM 5113 C C . ASP B 1 267 ? 32.633 -25.875 -6.757 1 92.56 267 ASP B C 1
ATOM 5115 O O . ASP B 1 267 ? 31.857 -26.767 -6.408 1 92.56 267 ASP B O 1
ATOM 5119 N N . LEU B 1 268 ? 32.738 -24.72 -6.166 1 95.09 268 LEU B N 1
ATOM 5120 C CA . LEU B 1 268 ? 31.85 -24.387 -5.057 1 95.09 268 LEU B CA 1
ATOM 5121 C C . LEU B 1 268 ? 30.392 -24.42 -5.5 1 95.09 268 LEU B C 1
ATOM 5123 O O . LEU B 1 268 ? 29.522 -24.874 -4.753 1 95.09 268 LEU B O 1
ATOM 5127 N N . PHE B 1 269 ? 30.181 -23.942 -6.672 1 96.2 269 PHE B N 1
ATOM 5128 C CA . PHE B 1 269 ? 28.827 -23.902 -7.211 1 96.2 269 PHE B CA 1
ATOM 5129 C C . PHE B 1 269 ? 28.294 -25.311 -7.441 1 96.2 269 PHE B C 1
ATOM 5131 O O . PHE B 1 269 ? 27.127 -25.593 -7.16 1 96.2 269 PHE B O 1
ATOM 5138 N N . GLU B 1 270 ? 29.141 -26.211 -7.921 1 94.02 270 GLU B N 1
ATOM 5139 C CA . GLU B 1 270 ? 28.762 -27.603 -8.141 1 94.02 270 GLU B CA 1
ATOM 5140 C C . GLU B 1 270 ? 28.372 -28.283 -6.832 1 94.02 270 GLU B C 1
ATOM 5142 O O . GLU B 1 270 ? 27.37 -28.999 -6.772 1 94.02 270 GLU B O 1
ATOM 5147 N N . ASP B 1 271 ? 29.116 -28.042 -5.88 1 95.48 271 ASP B N 1
ATOM 5148 C CA . ASP B 1 271 ? 28.819 -28.61 -4.569 1 95.48 271 ASP B CA 1
ATOM 5149 C C . ASP B 1 271 ? 27.516 -28.044 -4.008 1 95.48 271 ASP B C 1
ATOM 5151 O O . ASP B 1 271 ? 26.715 -28.778 -3.426 1 95.48 271 ASP B O 1
ATOM 5155 N N . TYR B 1 272 ? 27.413 -26.804 -4.225 1 96.67 272 TYR B N 1
ATOM 5156 C CA . TYR B 1 272 ? 26.229 -26.158 -3.671 1 96.67 272 TYR B CA 1
ATOM 5157 C C . TYR B 1 272 ? 24.965 -26.647 -4.369 1 96.67 272 TYR B C 1
ATOM 5159 O O . TYR B 1 272 ? 23.906 -26.753 -3.745 1 96.67 272 TYR B O 1
ATOM 5167 N N . LYS B 1 273 ? 25.032 -26.84 -5.646 1 96.7 273 LYS B N 1
ATOM 5168 C CA . LYS B 1 273 ? 23.906 -27.384 -6.401 1 96.7 273 LYS B CA 1
ATOM 5169 C C . LYS B 1 273 ? 23.37 -28.655 -5.749 1 96.7 273 LYS B C 1
ATOM 5171 O O . LYS B 1 273 ? 22.162 -28.792 -5.545 1 96.7 273 LYS B O 1
ATOM 5176 N N . LYS B 1 274 ? 24.232 -29.561 -5.393 1 96.04 274 LYS B N 1
ATOM 5177 C CA . LYS B 1 274 ? 23.852 -30.814 -4.747 1 96.04 274 LYS B CA 1
ATOM 5178 C C . LYS B 1 274 ? 23.183 -30.556 -3.4 1 96.04 274 LYS B C 1
ATOM 5180 O O . LYS B 1 274 ? 22.169 -31.179 -3.075 1 96.04 274 LYS B O 1
ATOM 5185 N N . HIS B 1 275 ? 23.806 -29.716 -2.725 1 96.81 275 HIS B N 1
ATOM 5186 C CA . HIS B 1 275 ? 23.262 -29.344 -1.424 1 96.81 275 HIS B CA 1
ATOM 5187 C C . HIS B 1 275 ? 21.866 -28.745 -1.561 1 96.81 275 HIS B C 1
ATOM 5189 O O . HIS B 1 275 ? 20.954 -29.11 -0.817 1 96.81 275 HIS B O 1
ATOM 5195 N N . PHE B 1 276 ? 21.739 -27.844 -2.458 1 97.34 276 PHE B N 1
ATOM 5196 C CA . PHE B 1 276 ? 20.474 -27.163 -2.702 1 97.34 276 PHE B CA 1
ATOM 5197 C C . PHE B 1 276 ? 19.384 -28.161 -3.073 1 97.34 276 PHE B C 1
ATOM 5199 O O . PHE B 1 276 ? 18.266 -28.088 -2.559 1 97.34 276 PHE B O 1
ATOM 5206 N N . GLU B 1 277 ? 19.661 -29.062 -3.93 1 97.18 277 GLU B N 1
ATOM 5207 C CA . GLU B 1 277 ? 18.716 -30.089 -4.361 1 97.18 277 GLU B CA 1
ATOM 5208 C C . GLU B 1 277 ? 18.234 -30.925 -3.179 1 97.18 277 GLU B C 1
ATOM 5210 O O . GLU B 1 277 ? 17.037 -31.191 -3.046 1 97.18 277 GLU B O 1
ATOM 5215 N N . LYS B 1 278 ? 19.104 -31.3 -2.377 1 96.22 278 LYS B N 1
ATOM 5216 C CA . LYS B 1 278 ? 18.779 -32.128 -1.219 1 96.22 278 LYS B CA 1
ATOM 5217 C C . LYS B 1 278 ? 17.935 -31.354 -0.209 1 96.22 278 LYS B C 1
ATOM 5219 O O . LYS B 1 278 ? 16.929 -31.865 0.287 1 96.22 278 LYS B O 1
ATOM 5224 N N . LEU B 1 279 ? 18.374 -30.175 0.027 1 95.6 279 LEU B N 1
ATOM 5225 C CA . LEU B 1 279 ? 17.729 -29.347 1.04 1 95.6 279 LEU B CA 1
ATOM 5226 C C . LEU B 1 279 ? 16.292 -29.023 0.643 1 95.6 279 LEU B C 1
ATOM 5228 O O . LEU B 1 279 ? 15.399 -28.998 1.493 1 95.6 279 LEU B O 1
ATOM 5232 N N . ASN B 1 280 ? 16.03 -28.754 -0.566 1 94.1 280 ASN B N 1
ATOM 5233 C CA . ASN B 1 280 ? 14.733 -28.265 -1.021 1 94.1 280 ASN B CA 1
ATOM 5234 C C . ASN B 1 280 ? 13.934 -29.362 -1.719 1 94.1 280 ASN B C 1
ATOM 5236 O O . ASN B 1 280 ? 12.789 -29.142 -2.12 1 94.1 280 ASN B O 1
ATOM 5240 N N . ASP B 1 281 ? 14.52 -30.467 -1.875 1 92.74 281 ASP B N 1
ATOM 5241 C CA . ASP B 1 281 ? 13.896 -31.595 -2.56 1 92.74 281 ASP B CA 1
ATOM 5242 C C . ASP B 1 281 ? 13.451 -31.204 -3.968 1 92.74 281 ASP B C 1
ATOM 5244 O O . ASP B 1 281 ? 12.282 -31.367 -4.323 1 92.74 281 ASP B O 1
ATOM 5248 N N . VAL B 1 282 ? 14.45 -30.636 -4.673 1 94.87 282 VAL B N 1
ATOM 5249 C CA . VAL B 1 282 ? 14.185 -30.224 -6.047 1 94.87 282 VAL B CA 1
ATOM 5250 C C . VAL B 1 282 ? 15.293 -30.736 -6.964 1 94.87 282 VAL B C 1
ATOM 5252 O O . VAL B 1 282 ? 16.378 -31.091 -6.498 1 94.87 282 VAL B O 1
ATOM 5255 N N . LEU B 1 283 ? 14.967 -30.837 -8.224 1 92.13 283 LEU B N 1
ATOM 5256 C CA . LEU B 1 283 ? 15.948 -31.217 -9.234 1 92.13 283 LEU B CA 1
ATOM 5257 C C . LEU B 1 283 ? 16.355 -30.013 -10.077 1 92.13 283 LEU B C 1
ATOM 5259 O O . LEU B 1 283 ? 15.508 -29.374 -10.704 1 92.13 283 LEU B O 1
ATOM 5263 N N . ILE B 1 284 ? 17.628 -29.74 -10.043 1 95.59 284 ILE B N 1
ATOM 5264 C CA . ILE B 1 284 ? 18.173 -28.679 -10.883 1 95.59 284 ILE B CA 1
ATOM 5265 C C . ILE B 1 284 ? 18.617 -29.259 -12.224 1 95.59 284 ILE B C 1
ATOM 5267 O O . ILE B 1 284 ? 19.662 -29.908 -12.311 1 95.59 284 ILE B O 1
ATOM 5271 N N . ARG B 1 285 ? 17.916 -28.942 -13.208 1 94.32 285 ARG B N 1
ATOM 5272 C CA . ARG B 1 285 ? 18.19 -29.498 -14.529 1 94.32 285 ARG B CA 1
ATOM 5273 C C . ARG B 1 285 ? 19.41 -28.835 -15.159 1 94.32 285 ARG B C 1
ATOM 5275 O O . ARG B 1 285 ? 19.619 -27.63 -15.004 1 94.32 285 ARG B O 1
ATOM 5282 N N . ASN B 1 286 ? 20.046 -29.625 -15.97 1 95.03 286 ASN B N 1
ATOM 5283 C CA . ASN B 1 286 ? 21.244 -29.108 -16.622 1 95.03 286 ASN B CA 1
ATOM 5284 C C . ASN B 1 286 ? 20.899 -28.317 -17.881 1 95.03 286 ASN B C 1
ATOM 5286 O O . ASN B 1 286 ? 21.715 -27.533 -18.369 1 95.03 286 ASN B O 1
ATOM 5290 N N . ASN B 1 287 ? 19.728 -28.692 -18.395 1 96.67 287 ASN B N 1
ATOM 5291 C CA . ASN B 1 287 ? 19.248 -27.997 -19.585 1 96.67 287 ASN B CA 1
ATOM 5292 C C . ASN B 1 287 ? 17.753 -27.703 -19.497 1 96.67 287 ASN B C 1
ATOM 5294 O O . ASN B 1 287 ? 16.967 -28.571 -19.11 1 96.67 287 ASN B O 1
ATOM 5298 N N . PHE B 1 288 ? 17.386 -26.552 -19.784 1 97.06 288 PHE B N 1
ATOM 5299 C CA . PHE B 1 288 ? 15.977 -26.18 -19.81 1 97.06 288 PHE B CA 1
ATOM 5300 C C . PHE B 1 288 ? 15.783 -24.843 -20.515 1 97.06 288 PHE B C 1
ATOM 5302 O O . PHE B 1 288 ? 16.734 -24.074 -20.673 1 97.06 288 PHE B O 1
ATOM 5309 N N . ASP B 1 289 ? 14.593 -24.584 -20.902 1 97.46 289 ASP B N 1
ATOM 5310 C CA . ASP B 1 289 ? 14.251 -23.3 -21.506 1 97.46 289 ASP B CA 1
ATOM 5311 C C . ASP B 1 289 ? 13.962 -22.25 -20.435 1 97.46 289 ASP B C 1
ATOM 5313 O O . ASP B 1 289 ? 13.326 -22.547 -19.422 1 97.46 289 ASP B O 1
ATOM 5317 N N . VAL B 1 290 ? 14.351 -21.044 -20.73 1 97.71 290 VAL B N 1
ATOM 5318 C CA . VAL B 1 290 ? 14.191 -19.958 -19.768 1 97.71 290 VAL B CA 1
ATOM 5319 C C . VAL B 1 290 ? 12.782 -19.38 -19.871 1 97.71 290 VAL B C 1
ATOM 5321 O O . VAL B 1 290 ? 12.238 -19.245 -20.97 1 97.71 290 VAL B O 1
ATOM 5324 N N . SER B 1 291 ? 12.255 -19.095 -18.699 1 96.56 291 SER B N 1
ATOM 5325 C CA . SER B 1 291 ? 10.995 -18.363 -18.635 1 96.56 291 SER B CA 1
ATOM 5326 C C . SER B 1 291 ? 11.23 -16.879 -18.371 1 96.56 291 SER B C 1
ATOM 5328 O O . SER B 1 291 ? 11.649 -16.497 -17.277 1 96.56 291 SER B O 1
ATOM 5330 N N . ASP B 1 292 ? 10.816 -16.056 -19.34 1 95.25 292 ASP B N 1
ATOM 5331 C CA . ASP B 1 292 ? 11.011 -14.615 -19.209 1 95.25 292 ASP B CA 1
ATOM 5332 C C . ASP B 1 292 ? 10.165 -14.047 -18.071 1 95.25 292 ASP B C 1
ATOM 5334 O O . ASP B 1 292 ? 10.619 -13.171 -17.331 1 95.25 292 ASP B O 1
ATOM 5338 N N . ALA B 1 293 ? 8.988 -14.542 -18.022 1 93.74 293 ALA B N 1
ATOM 5339 C CA . ALA B 1 293 ? 8.071 -14.046 -16.999 1 93.74 293 ALA B CA 1
ATOM 5340 C C . ALA B 1 293 ? 8.602 -14.34 -15.598 1 93.74 293 ALA B C 1
ATOM 5342 O O . ALA B 1 293 ? 8.533 -13.487 -14.71 1 93.74 293 ALA B O 1
ATOM 5343 N N . VAL B 1 294 ? 9.134 -15.467 -15.42 1 96.8 294 VAL B N 1
ATOM 5344 C CA . VAL B 1 294 ? 9.679 -15.852 -14.123 1 96.8 294 VAL B CA 1
ATOM 5345 C C . VAL B 1 294 ? 10.949 -15.054 -13.838 1 96.8 294 VAL B C 1
ATOM 5347 O O . VAL B 1 294 ? 11.166 -14.603 -12.71 1 96.8 294 VAL B O 1
ATOM 5350 N N . LEU B 1 295 ? 11.819 -14.969 -14.867 1 97.3 295 LEU B N 1
ATOM 5351 C CA . LEU B 1 295 ? 13.037 -14.179 -14.716 1 97.3 295 LEU B CA 1
ATOM 5352 C C . LEU B 1 295 ? 12.714 -12.773 -14.22 1 97.3 295 LEU B C 1
ATOM 5354 O O . LEU B 1 295 ? 13.335 -12.288 -13.271 1 97.3 295 LEU B O 1
ATOM 5358 N N . LYS B 1 296 ? 11.771 -12.184 -14.886 1 95.22 296 LYS B N 1
ATOM 5359 C CA . LYS B 1 296 ? 11.37 -10.824 -14.538 1 95.22 296 LYS B CA 1
ATOM 5360 C C . LYS B 1 296 ? 10.91 -10.74 -13.086 1 95.22 296 LYS B C 1
ATOM 5362 O O . LYS B 1 296 ? 11.276 -9.808 -12.366 1 95.22 296 LYS B O 1
ATOM 5367 N N . LYS B 1 297 ? 10.229 -11.654 -12.613 1 94.61 297 LYS B N 1
ATOM 5368 C CA . LYS B 1 297 ? 9.685 -11.672 -11.259 1 94.61 297 LYS B CA 1
ATOM 5369 C C . LYS B 1 297 ? 10.773 -11.973 -10.233 1 94.61 297 LYS B C 1
ATOM 5371 O O . LYS B 1 297 ? 10.873 -11.295 -9.208 1 94.61 297 LYS B O 1
ATOM 5376 N N . GLU B 1 298 ? 11.652 -12.884 -10.463 1 95.18 298 GLU B N 1
ATOM 5377 C CA . GLU B 1 298 ? 12.626 -13.378 -9.496 1 95.18 298 GLU B CA 1
ATOM 5378 C C . GLU B 1 298 ? 13.796 -12.408 -9.346 1 95.18 298 GLU B C 1
ATOM 5380 O O . GLU B 1 298 ? 14.363 -12.275 -8.259 1 95.18 298 GLU B O 1
ATOM 5385 N N . LYS B 1 299 ? 14.19 -11.795 -10.402 1 95.61 299 LYS B N 1
ATOM 5386 C CA . LYS B 1 299 ? 15.36 -10.925 -10.32 1 95.61 299 LYS B CA 1
ATOM 5387 C C . LYS B 1 299 ? 15.108 -9.752 -9.378 1 95.61 299 LYS B C 1
ATOM 5389 O O . LYS B 1 299 ? 16.045 -9.208 -8.79 1 95.61 299 LYS B O 1
ATOM 5394 N N . SER B 1 300 ? 13.893 -9.374 -9.286 1 93.7 300 SER B N 1
ATOM 5395 C CA . SER B 1 300 ? 13.542 -8.273 -8.394 1 93.7 300 SER B CA 1
ATOM 5396 C C . SER B 1 300 ? 13.887 -8.603 -6.946 1 93.7 300 SER B C 1
ATOM 5398 O O . SER B 1 300 ? 14.017 -7.704 -6.113 1 93.7 300 SER B O 1
ATOM 5400 N N . LYS B 1 301 ? 14.069 -9.813 -6.657 1 93.86 301 LYS B N 1
ATOM 5401 C CA . LYS B 1 301 ? 14.383 -10.266 -5.305 1 93.86 301 LYS B CA 1
ATOM 5402 C C . LYS B 1 301 ? 15.884 -10.198 -5.038 1 93.86 301 LYS B C 1
ATOM 5404 O O . LYS B 1 301 ? 16.326 -10.368 -3.899 1 93.86 301 LYS B O 1
ATOM 5409 N N . PHE B 1 302 ? 16.64 -9.954 -6.06 1 95.01 302 PHE B N 1
ATOM 5410 C CA . PHE B 1 302 ? 18.088 -9.895 -5.905 1 95.01 302 PHE B CA 1
ATOM 5411 C C . PHE B 1 302 ? 18.511 -8.577 -5.266 1 95.01 302 PHE B C 1
ATOM 5413 O O . PHE B 1 302 ? 18.198 -7.502 -5.782 1 95.01 302 PHE B O 1
ATOM 5420 N N . LYS B 1 303 ? 19.174 -8.67 -4.217 1 87.59 303 LYS B N 1
ATOM 5421 C CA . LYS B 1 303 ? 19.688 -7.497 -3.516 1 87.59 303 LYS B CA 1
ATOM 5422 C C . LYS B 1 303 ? 21.133 -7.21 -3.911 1 87.59 303 LYS B C 1
ATOM 5424 O O . LYS B 1 303 ? 22.038 -7.979 -3.579 1 87.59 303 LYS B O 1
ATOM 5429 N N . THR B 1 304 ? 21.347 -6.135 -4.581 1 90.59 304 THR B N 1
ATOM 5430 C CA . THR B 1 304 ? 22.698 -5.761 -4.984 1 90.59 304 THR B CA 1
ATOM 5431 C C . THR B 1 304 ? 23.146 -4.491 -4.266 1 90.59 304 THR B C 1
ATOM 5433 O O . THR B 1 304 ? 23.774 -3.619 -4.869 1 90.59 304 THR B O 1
ATOM 5436 N N . GLU B 1 305 ? 22.909 -4.382 -3.02 1 92.86 305 GLU B N 1
ATOM 5437 C CA . GLU B 1 305 ? 23.278 -3.204 -2.24 1 92.86 305 GLU B CA 1
ATOM 5438 C C . GLU B 1 305 ? 24.387 -3.528 -1.243 1 92.86 305 GLU B C 1
ATOM 5440 O O . GLU B 1 305 ? 24.427 -4.626 -0.686 1 92.86 305 GLU B O 1
ATOM 5445 N N . ILE B 1 306 ? 25.306 -2.587 -1.037 1 95.49 306 ILE B N 1
ATOM 5446 C CA . ILE B 1 306 ? 26.388 -2.668 -0.063 1 95.49 306 ILE B CA 1
ATOM 5447 C C . ILE B 1 306 ? 26.161 -1.645 1.048 1 95.49 306 ILE B C 1
ATOM 5449 O O . ILE B 1 306 ? 26.348 -0.444 0.843 1 95.49 306 ILE B O 1
ATOM 5453 N N . LYS B 1 307 ? 25.806 -2.131 2.171 1 95.21 307 LYS B N 1
ATOM 5454 C CA . LYS B 1 307 ? 25.617 -1.267 3.332 1 95.21 307 LYS B CA 1
ATOM 5455 C C . LYS B 1 307 ? 26.902 -1.153 4.148 1 95.21 307 LYS B C 1
ATOM 5457 O O . LYS B 1 307 ? 27.489 -2.165 4.537 1 95.21 307 LYS B O 1
ATOM 5462 N N . LEU B 1 308 ? 27.291 0.018 4.398 1 96.92 308 LEU B N 1
ATOM 5463 C CA . LEU B 1 308 ? 28.55 0.263 5.093 1 96.92 308 LEU B CA 1
ATOM 5464 C C . LEU B 1 308 ? 28.3 0.806 6.495 1 96.92 308 LEU B C 1
ATOM 5466 O O . LEU B 1 308 ? 27.235 1.364 6.769 1 96.92 308 LEU B O 1
ATOM 5470 N N . ASP B 1 309 ? 29.211 0.579 7.405 1 96.8 309 ASP B N 1
ATOM 5471 C CA . ASP B 1 309 ? 29.076 0.978 8.802 1 96.8 309 ASP B CA 1
ATOM 5472 C C . ASP B 1 309 ? 29.177 2.494 8.954 1 96.8 309 ASP B C 1
ATOM 5474 O O . ASP B 1 309 ? 28.971 3.029 10.045 1 96.8 309 ASP B O 1
ATOM 5478 N N . THR B 1 310 ? 29.515 3.227 7.887 1 96.66 310 THR B N 1
ATOM 5479 C CA . THR B 1 310 ? 29.689 4.675 7.922 1 96.66 310 THR B CA 1
ATOM 5480 C C . THR B 1 310 ? 28.42 5.384 7.46 1 96.66 310 THR B C 1
ATOM 5482 O O . THR B 1 310 ? 28.464 6.549 7.057 1 96.66 310 THR B O 1
ATOM 5485 N N . ASN B 1 311 ? 27.284 4.695 7.415 1 95.95 311 ASN B N 1
ATOM 5486 C CA . ASN B 1 311 ? 25.963 5.228 7.1 1 95.95 311 ASN B CA 1
ATOM 5487 C C . ASN B 1 311 ? 25.847 5.605 5.626 1 95.95 311 ASN B C 1
ATOM 5489 O O . ASN B 1 311 ? 25.168 6.573 5.28 1 95.95 311 ASN B O 1
ATOM 5493 N N . ILE B 1 312 ? 26.57 4.898 4.795 1 97.03 312 ILE B N 1
ATOM 5494 C CA . ILE B 1 312 ? 26.51 5.033 3.344 1 97.03 312 ILE B CA 1
ATOM 5495 C C . ILE B 1 312 ? 26.192 3.68 2.712 1 97.03 312 ILE B C 1
ATOM 5497 O O . ILE B 1 312 ? 26.666 2.642 3.18 1 97.03 312 ILE B O 1
ATOM 5501 N N . GLN B 1 313 ? 25.396 3.734 1.726 1 96.61 313 GLN B N 1
ATOM 5502 C CA . GLN B 1 313 ? 25.037 2.531 0.982 1 96.61 313 GLN B CA 1
ATOM 5503 C C . GLN B 1 313 ? 25.315 2.704 -0.509 1 96.61 313 GLN B C 1
ATOM 5505 O O . GLN B 1 313 ? 25.076 3.775 -1.071 1 96.61 313 GLN B O 1
ATOM 5510 N N . ILE B 1 314 ? 25.795 1.657 -1.067 1 97.44 314 ILE B N 1
ATOM 5511 C CA . ILE B 1 314 ? 26.033 1.629 -2.506 1 97.44 314 ILE B CA 1
ATOM 5512 C C . ILE B 1 314 ? 25.083 0.633 -3.167 1 97.44 314 ILE B C 1
ATOM 5514 O O . ILE B 1 314 ? 25.04 -0.539 -2.786 1 97.44 314 ILE B O 1
ATOM 5518 N N . LYS B 1 315 ? 24.376 1.082 -4.101 1 96.2 315 LYS B N 1
ATOM 5519 C CA . LYS B 1 315 ? 23.433 0.227 -4.816 1 96.2 315 LYS B CA 1
ATOM 5520 C C . LYS B 1 315 ? 23.845 0.054 -6.275 1 96.2 315 LYS B C 1
ATOM 5522 O O . LYS B 1 315 ? 24.12 1.035 -6.968 1 96.2 315 LYS B O 1
ATOM 5527 N N . ILE B 1 316 ? 23.85 -1.17 -6.662 1 95.62 316 ILE B N 1
ATOM 5528 C CA . ILE B 1 316 ? 24.259 -1.488 -8.026 1 95.62 316 ILE B CA 1
ATOM 5529 C C . ILE B 1 316 ? 23.062 -2.014 -8.815 1 95.62 316 ILE B C 1
ATOM 5531 O O . ILE B 1 316 ? 22.3 -2.846 -8.317 1 95.62 316 ILE B O 1
ATOM 5535 N N . ASP B 1 317 ? 22.931 -1.559 -9.998 1 94.66 317 ASP B N 1
ATOM 5536 C CA . ASP B 1 317 ? 21.834 -1.989 -10.86 1 94.66 317 ASP B CA 1
ATOM 5537 C C . ASP B 1 317 ? 21.987 -3.456 -11.252 1 94.66 317 ASP B C 1
ATOM 5539 O O . ASP B 1 317 ? 22.982 -3.838 -11.872 1 94.66 317 ASP B O 1
ATOM 5543 N N . ILE B 1 318 ? 21.02 -4.188 -11.036 1 93.67 318 ILE B N 1
ATOM 5544 C CA . ILE B 1 318 ? 21.056 -5.63 -11.253 1 93.67 318 ILE B CA 1
ATOM 5545 C C . ILE B 1 318 ? 21.054 -5.927 -12.751 1 93.67 318 ILE B C 1
ATOM 5547 O O . ILE B 1 318 ? 21.479 -7.003 -13.177 1 93.67 318 ILE B O 1
ATOM 5551 N N . ASP B 1 319 ? 20.687 -4.968 -13.542 1 93.89 319 ASP B N 1
ATOM 5552 C CA . ASP B 1 319 ? 20.587 -5.167 -14.984 1 93.89 319 ASP B CA 1
ATOM 5553 C C . ASP B 1 319 ? 21.866 -4.723 -15.691 1 93.89 319 ASP B C 1
ATOM 5555 O O . ASP B 1 319 ? 21.958 -4.787 -16.918 1 93.89 319 ASP B O 1
ATOM 5559 N N . ALA B 1 320 ? 22.804 -4.29 -14.831 1 91.96 320 ALA B N 1
ATOM 5560 C CA . ALA B 1 320 ? 24.071 -3.837 -15.399 1 91.96 320 ALA B CA 1
ATOM 5561 C C . ALA B 1 320 ? 25.224 -4.729 -14.948 1 91.96 320 ALA B C 1
ATOM 5563 O O . ALA B 1 320 ? 25.913 -4.419 -13.974 1 91.96 320 ALA B O 1
ATOM 5564 N N . PRO B 1 321 ? 25.557 -5.734 -15.691 1 88.53 321 PRO B N 1
ATOM 5565 C CA . PRO B 1 321 ? 26.543 -6.719 -15.24 1 88.53 321 PRO B CA 1
ATOM 5566 C C . PRO B 1 321 ? 27.947 -6.132 -15.114 1 88.53 321 PRO B C 1
ATOM 5568 O O . PRO B 1 321 ? 28.733 -6.578 -14.274 1 88.53 321 PRO B O 1
ATOM 5571 N N . ASP B 1 322 ? 28.211 -5.077 -15.786 1 90.79 322 ASP B N 1
ATOM 5572 C CA . ASP B 1 322 ? 29.572 -4.55 -15.785 1 90.79 322 ASP B CA 1
ATOM 5573 C C . ASP B 1 322 ? 29.727 -3.43 -14.759 1 90.79 322 ASP B C 1
ATOM 5575 O O . ASP B 1 322 ? 30.84 -2.965 -14.504 1 90.79 322 ASP B O 1
ATOM 5579 N N . ALA B 1 323 ? 28.667 -3.048 -14.173 1 91.64 323 ALA B N 1
ATOM 5580 C CA . ALA B 1 323 ? 28.72 -1.879 -13.3 1 91.64 323 ALA B CA 1
ATOM 5581 C C . ALA B 1 323 ? 29.669 -2.112 -12.127 1 91.64 323 ALA B C 1
ATOM 5583 O O . ALA B 1 323 ? 30.556 -1.296 -11.866 1 91.64 323 ALA B O 1
ATOM 5584 N N . SER B 1 324 ? 29.5 -3.176 -11.48 1 90.56 324 SER B N 1
ATOM 5585 C CA . SER B 1 324 ? 30.293 -3.48 -10.293 1 90.56 324 SER B CA 1
ATOM 5586 C C . SER B 1 324 ? 31.743 -3.78 -10.658 1 90.56 324 SER B C 1
ATOM 5588 O O . SER B 1 324 ? 32.666 -3.306 -9.993 1 90.56 324 SER B O 1
ATOM 5590 N N . SER B 1 325 ? 31.983 -4.501 -11.704 1 89.88 325 SER B N 1
ATOM 5591 C CA . SER B 1 325 ? 33.324 -4.94 -12.075 1 89.88 325 SER B CA 1
ATOM 5592 C C . SER B 1 325 ? 34.113 -3.812 -12.732 1 89.88 325 SER B C 1
ATOM 5594 O O . SER B 1 325 ? 35.321 -3.688 -12.519 1 89.88 325 SER B O 1
ATOM 5596 N N . GLU B 1 326 ? 33.395 -2.912 -13.326 1 93.39 326 GLU B N 1
ATOM 5597 C CA . GLU B 1 326 ? 34.09 -1.897 -14.113 1 93.39 326 GLU B CA 1
ATOM 5598 C C . GLU B 1 326 ? 34.168 -0.572 -13.36 1 93.39 326 GLU B C 1
ATOM 5600 O O . GLU B 1 326 ? 35.111 0.2 -13.548 1 93.39 326 GLU B O 1
ATOM 5605 N N . TYR B 1 327 ? 33.216 -0.368 -12.523 1 96.48 327 TYR B N 1
ATOM 5606 C CA . TYR B 1 327 ? 33.126 0.994 -12.01 1 96.48 327 TYR B CA 1
ATOM 5607 C C . TYR B 1 327 ? 33.195 1.009 -10.487 1 96.48 327 TYR B C 1
ATOM 5609 O O . TYR B 1 327 ? 32.976 2.048 -9.86 1 96.48 327 TYR B O 1
ATOM 5617 N N . LEU B 1 328 ? 33.472 -0.121 -9.886 1 96.25 328 LEU B N 1
ATOM 5618 C CA . LEU B 1 328 ? 33.597 -0.214 -8.436 1 96.25 328 LEU B CA 1
ATOM 5619 C C . LEU B 1 328 ? 34.903 -0.897 -8.046 1 96.25 328 LEU B C 1
ATOM 5621 O O . LEU B 1 328 ? 35.156 -2.036 -8.446 1 96.25 328 LEU B O 1
ATOM 5625 N N . GLU B 1 329 ? 35.708 -0.2 -7.311 1 96.06 329 GLU B N 1
ATOM 5626 C CA . GLU B 1 329 ? 36.996 -0.738 -6.885 1 96.06 329 GLU B CA 1
ATOM 5627 C C . GLU B 1 329 ? 37.135 -0.7 -5.366 1 96.06 329 GLU B C 1
ATOM 5629 O O . GLU B 1 329 ? 36.866 0.326 -4.738 1 96.06 329 GLU B O 1
ATOM 5634 N N . LYS B 1 330 ? 37.567 -1.795 -4.856 1 94.79 330 LYS B N 1
ATOM 5635 C CA . LYS B 1 330 ? 37.801 -1.874 -3.417 1 94.79 330 LYS B CA 1
ATOM 5636 C C . LYS B 1 330 ? 39.281 -1.696 -3.09 1 94.79 330 LYS B C 1
ATOM 5638 O O . LYS B 1 330 ? 40.145 -2.217 -3.799 1 94.79 330 LYS B O 1
ATOM 5643 N N . GLY B 1 331 ? 39.519 -0.913 -1.966 1 95.15 331 GLY B N 1
ATOM 5644 C CA . GLY B 1 331 ? 40.895 -0.687 -1.554 1 95.15 331 GLY B CA 1
ATOM 5645 C C . GLY B 1 331 ? 41.033 -0.384 -0.074 1 95.15 331 GLY B C 1
ATOM 5646 O O . GLY B 1 331 ? 40.068 -0.51 0.683 1 95.15 331 GLY B O 1
ATOM 5647 N N . TYR B 1 332 ? 42.292 -0.24 0.245 1 97.02 332 TYR B N 1
ATOM 5648 C CA . TYR B 1 332 ? 42.641 0.123 1.614 1 97.02 332 TYR B CA 1
ATOM 5649 C C . TYR B 1 332 ? 43.534 1.358 1.64 1 97.02 332 TYR B C 1
ATOM 5651 O O . TYR B 1 332 ? 44.514 1.439 0.895 1 97.02 332 TYR B O 1
ATOM 5659 N N . ASP B 1 333 ? 43.113 2.278 2.415 1 95.82 333 ASP B N 1
ATOM 5660 C CA . ASP B 1 333 ? 43.882 3.509 2.573 1 95.82 333 ASP B CA 1
ATOM 5661 C C . ASP B 1 333 ? 44.793 3.434 3.796 1 95.82 333 ASP B C 1
ATOM 5663 O O . ASP B 1 333 ? 44.317 3.449 4.933 1 95.82 333 ASP B O 1
ATOM 5667 N N . GLU B 1 334 ? 46.051 3.478 3.541 1 96.18 334 GLU B N 1
ATOM 5668 C CA . GLU B 1 334 ? 47.026 3.306 4.614 1 96.18 334 GLU B CA 1
ATOM 5669 C C . GLU B 1 334 ? 47.053 4.524 5.534 1 96.18 334 GLU B C 1
ATOM 5671 O O . GLU B 1 334 ? 47.319 4.398 6.731 1 96.18 334 GLU B O 1
ATOM 5676 N N . ASP B 1 335 ? 46.842 5.641 5.013 1 95.41 335 ASP B N 1
ATOM 5677 C CA . ASP B 1 335 ? 46.88 6.87 5.8 1 95.41 335 ASP B CA 1
ATOM 5678 C C . ASP B 1 335 ? 45.667 6.971 6.721 1 95.41 335 ASP B C 1
ATOM 5680 O O . ASP B 1 335 ? 45.806 7.261 7.911 1 95.41 335 ASP B O 1
ATOM 5684 N N . LYS B 1 336 ? 44.488 6.651 6.138 1 94.59 336 LYS B N 1
ATOM 5685 C CA . LYS B 1 336 ? 43.256 6.733 6.916 1 94.59 336 LYS B CA 1
ATOM 5686 C C . LYS B 1 336 ? 43.007 5.441 7.69 1 94.59 336 LYS B C 1
ATOM 5688 O O . LYS B 1 336 ? 42.176 5.406 8.6 1 94.59 336 LYS B O 1
ATOM 5693 N N . LYS B 1 337 ? 43.7 4.407 7.342 1 96.92 337 LYS B N 1
ATOM 5694 C CA . LYS B 1 337 ? 43.548 3.082 7.937 1 96.92 337 LYS B CA 1
ATOM 5695 C C . LYS B 1 337 ? 42.119 2.571 7.783 1 96.92 337 LYS B C 1
ATOM 5697 O O . LYS B 1 337 ? 41.523 2.079 8.743 1 96.92 337 LYS B O 1
ATOM 5702 N N . MET B 1 338 ? 41.505 2.837 6.664 1 97.27 338 MET B N 1
ATOM 5703 C CA . MET B 1 338 ? 40.151 2.411 6.325 1 97.27 338 MET B CA 1
ATOM 5704 C C . MET B 1 338 ? 40.116 1.75 4.951 1 97.27 338 MET B C 1
ATOM 5706 O O . MET B 1 338 ? 40.94 2.058 4.088 1 97.27 338 MET B O 1
ATOM 5710 N N . LYS B 1 339 ? 39.158 0.854 4.82 1 97.18 339 LYS B N 1
ATOM 5711 C CA . LYS B 1 339 ? 38.823 0.356 3.489 1 97.18 339 LYS B CA 1
ATOM 5712 C C . LYS B 1 339 ? 38.019 1.387 2.703 1 97.18 339 LYS B C 1
ATOM 5714 O O . LYS B 1 339 ? 37.462 2.322 3.283 1 97.18 339 LYS B O 1
ATOM 5719 N N . PHE B 1 340 ? 37.999 1.269 1.394 1 97.79 340 PHE B N 1
ATOM 5720 C CA . PHE B 1 340 ? 37.169 2.167 0.6 1 97.79 340 PHE B CA 1
ATOM 5721 C C . PHE B 1 340 ? 36.648 1.462 -0.647 1 97.79 340 PHE B C 1
ATOM 5723 O O . PHE B 1 340 ? 37.231 0.474 -1.097 1 97.79 340 PHE B O 1
ATOM 5730 N N . TYR B 1 341 ? 35.509 1.933 -1.06 1 97.52 341 TYR B N 1
ATOM 5731 C CA . TYR B 1 341 ? 35.04 1.682 -2.418 1 97.52 341 TYR B CA 1
ATOM 5732 C C . TYR B 1 341 ? 35.2 2.923 -3.288 1 97.52 341 TYR B C 1
ATOM 5734 O O . TYR B 1 341 ? 34.762 4.013 -2.913 1 97.52 341 TYR B O 1
ATOM 5742 N N . LYS B 1 342 ? 35.877 2.727 -4.311 1 97.5 342 LYS B N 1
ATOM 5743 C CA . LYS B 1 342 ? 35.946 3.781 -5.318 1 97.5 342 LYS B CA 1
ATOM 5744 C C . LYS B 1 342 ? 34.916 3.556 -6.421 1 97.5 342 LYS B C 1
ATOM 5746 O O . LYS B 1 342 ? 34.947 2.532 -7.107 1 97.5 342 LYS B O 1
ATOM 5751 N N . VAL B 1 343 ? 34.001 4.514 -6.581 1 97.93 343 VAL B N 1
ATOM 5752 C CA . VAL B 1 343 ? 32.916 4.405 -7.55 1 97.93 343 VAL B CA 1
ATOM 5753 C C . VAL B 1 343 ? 33.154 5.375 -8.705 1 97.93 343 VAL B C 1
ATOM 5755 O O . VAL B 1 343 ? 33.084 6.593 -8.525 1 97.93 343 VAL B O 1
ATOM 5758 N N . TYR B 1 344 ? 33.406 4.864 -9.874 1 98.02 344 TYR B N 1
ATOM 5759 C CA . TYR B 1 344 ? 33.743 5.687 -11.03 1 98.02 344 TYR B CA 1
ATOM 5760 C C . TYR B 1 344 ? 32.487 6.12 -11.776 1 98.02 344 TYR B C 1
ATOM 5762 O O . TYR B 1 344 ? 31.517 5.363 -11.864 1 98.02 344 TYR B O 1
ATOM 5770 N N . PHE B 1 345 ? 32.489 7.356 -12.285 1 97.75 345 PHE B N 1
ATOM 5771 C CA . PHE B 1 345 ? 31.355 7.887 -13.033 1 97.75 345 PHE B CA 1
ATOM 5772 C C . PHE B 1 345 ? 31.795 9.023 -13.949 1 97.75 345 PHE B C 1
ATOM 5774 O O . PHE B 1 345 ? 32.924 9.507 -13.848 1 97.75 345 PHE B O 1
ATOM 5781 N N . ASN B 1 346 ? 30.972 9.359 -14.886 1 96.49 346 ASN B N 1
ATOM 5782 C CA . ASN B 1 346 ? 31.211 10.518 -15.739 1 96.49 346 ASN B CA 1
ATOM 5783 C C . ASN B 1 346 ? 30.27 11.67 -15.396 1 96.49 346 ASN B C 1
ATOM 5785 O O . ASN B 1 346 ? 30.683 12.831 -15.382 1 96.49 346 ASN B O 1
ATOM 5789 N N . ASP B 1 347 ? 29.079 11.251 -15.121 1 94.25 347 ASP B N 1
ATOM 5790 C CA . ASP B 1 347 ? 28.073 12.253 -14.784 1 94.25 347 ASP B CA 1
ATOM 5791 C C . ASP B 1 347 ? 27.185 11.777 -13.637 1 94.25 347 ASP B C 1
ATOM 5793 O O . ASP B 1 347 ? 26.972 10.575 -13.468 1 94.25 347 ASP B O 1
ATOM 5797 N N . GLU B 1 348 ? 26.774 12.763 -12.918 1 91.43 348 GLU B N 1
ATOM 5798 C CA . GLU B 1 348 ? 25.739 12.503 -11.922 1 91.43 348 GLU B CA 1
ATOM 5799 C C . GLU B 1 348 ? 24.345 12.648 -12.525 1 91.43 348 GLU B C 1
ATOM 5801 O O . GLU B 1 348 ? 24.102 13.546 -13.333 1 91.43 348 GLU B O 1
ATOM 5806 N N . LYS B 1 349 ? 23.417 11.668 -12.21 1 83.9 349 LYS B N 1
ATOM 5807 C CA . LYS B 1 349 ? 22.064 11.692 -12.758 1 83.9 349 LYS B CA 1
ATOM 5808 C C . LYS B 1 349 ? 21.098 12.389 -11.804 1 83.9 349 LYS B C 1
ATOM 5810 O O . LYS B 1 349 ? 21.279 12.345 -10.586 1 83.9 349 LYS B O 1
#

Organism: NCBI:txid1349785

Foldseek 3Di:
DKDCPPKDWDWKAKKWAAAPVVPDDIGADDDTDDDDPVCRVLVSCLQCVQQPQFLWKKFADDPPDSCPQLVQVLVVVCVVPVVCVRVSQVVLRVQVNVLNPDPPDAIFMKMWTWMWQMDDPNDTWIKIKIFGARDWDWDWDWDDDPNDIDIDIDTGDDSPHTAKMKIWTPDADPRGTIMDIDHDPPPPVCSVDCPSRNIDIDPAQLVLQLLVLVLLLVCLVPPVCVPPNLLRSLLLLLQLLVVLVVDQKAAQVVSLVRSDDDPVSSVSSVVSQVVSCVVVVHDNDRMHGHDPSNSVVSSVVRFNKDDDPVRDMDGDDSNDNCQSVPFWDWDADPVVRDIDIGGDDDDDD/DKDCPPKDWDWKAKKWAAAPVVPDDIGADDDTDDDDPVCRVLVSCLQCVQQPQFLWKKFADDPPDSCPQLVQVLVVVCVVPVVCVRVSQVVLRVQVNVLNPDPPDAIFMKMWTWMWQMDDPNDTWIKIKIFGARDWDKDWDWDDDPNDIDIDIDTGGDSPHTAKMKIWIPDADPRGTIMDIDHDPPPPVCSVDCPSRNIDIDPAQLVLQLLVLVLLLVCLVPPVCVPPNLLRSLLLLLQLLVVLVVDQKAAQVVSLVRSDDDVVSSVSSVVSQVVSCVVVVHDNDRMHGHDPSNSVVSSVVRFNKDDDPVRDMDGDDSNDNCQSVPFWDWDADPVVRDIDIGGDDDDDD

Nearest PDB structures (foldseek):
  6fvw-assembly1_O  TM=2.760E-01  e=3.217E+00  Saccharomyces cerevisiae S288C
  6fvw-assembly1_O  TM=2.758E-01  e=3.357E+00  Saccharomyces cerevisiae S288C

Sequence (698 aa):
MIKRTRAELNKCIIHKVANKYNSGQNTLSENLVRFDEESYELLMPFLLKPFANVTQSYRFNHHADVRLNEINNYTSEIFEDEASFIEHSKNIVNHLYEQSNSAQIKKGDVLVAYFEGLEYKDVLTEAVGIFKIESKVDFFQTYLEDDSFDVVVQKGISTKKLDKGCLILNSSDTEGPVILSVDNNNYDAQYWIKNFLNVKYADDRNLHTQHYLEMCKDFSENIIQPEFGKQEQSNFLANTVDYFKEHESVDYHDFKQEVFQEDKHKDLFEDYKKHFEKLNDVLIRNNFDVSDAVLKKEKSKFKTEIKLDTNIQIKIDIDAPDASSEYLEKGYDEDKKMKFYKVYFNDEKMIKRTRAELNKCIIHKVANKYNSGQNTLSENLVRFDEESYELLMPFLLKPFANVTQSYRFNHHADVRLNEINNYTSEIFEDEASFIEHSKNIVNHLYEQSNSAQIKKGDVLVAYFEGLEYKDVLTEAVGIFKIESKVDFFQTYLEDDSFDVVVQKGISTKKLDKGCLILNSSDTEGPVILSVDNNNYDAQYWIKNFLNVKYADDRNLHTQHYLEMCKDFSENIIQPEFGKQEQSNFLANTVDYFKEHESVDYHDFKQEVFQEDKHKDLFEDYKKHFEKLNDVLIRNNFDVSDAVLKKEKSKFKTEIKLDTNIQIKIDIDAPDASSEYLEKGYDEDKKMKFYKVYFNDEK

Radius of gyration: 32.09 Å; Cα contacts (8 Å, |Δi|>4): 1363; chains: 2; bounding box: 86×86×55 Å

InterPro domains:
  IPR007358 Nucleoid-associated protein NdpA [PF04245] (13-332)

pLDDT: mean 94.01, std 4.82, range [66.04, 98.86]

Secondary structure (DSSP, 8-state):
-EE-TT-EEEEEEEEEE--GGGT---B--SS-----HHHHHHHHHHHHGGGTT----EEE--SS-GGG-HHHHHHHHHHH-GGGHHHHHHHHHHHHHHH--STTSPPEEEEEEEEEEEEETTEEEEEEEEEEE---EEEEEEEEETTEEEEEEEEEEESS--SEEEEEEEEEETTEEEEEEEE-S-SSHHIIIIIII-EEE--SHHHHHHHHHHHHHHHIIIIIHHHH-HHHHHHHHHHHHHHHHH-SEEEHHHHHHHH-SSHHHHHHHHHHHHHHHHHHT----SEEEPPHHHHHHHHTT---EEEBTTSEEEEE-TT-HHHHHHHEEEEEETTTTEEEEEEEES-B-/-EE-TT-EEEEEEEEEE--GGGT---B--SS-----HHHHHHHHHHHHGGGTT----EEE--SS-GGG-HHHHHHHHHHH-GGGHHHHHHHHHHHHHHH--STTSPPEEEEEEEEEEEEETTEEEEEEEEEEE---EEEEEEEEETTEEEEEEEEEEESS--SEEEEEEEEEETTEEEEEEEE-S-SSHHIIIIIII-EEE--SHHHHHHHHHHHHHHHIIIIIHHHH-HHHHHHHHHHHHHHHHH-SEEEHHHHHHHH-SSHHHHHHHHHHHHHHHHHHT----SEEEPPHHHHHHHHTT---EEEBTTSEEEEE-TT-HHHHHHHEEEEEETTTTEEEEEEEES-B-

Solvent-accessible surface area (backbone atoms only — not comparable to full-atom values): 36808 Å² total; per-residue (Å²): 87,51,44,60,89,64,43,41,80,76,44,38,34,37,31,37,36,29,19,59,71,74,75,47,69,65,46,71,42,82,48,67,47,75,67,54,72,68,38,45,67,52,46,52,52,40,71,50,53,76,45,48,78,43,71,68,45,27,20,66,41,49,96,85,42,49,77,70,23,63,54,58,40,41,52,51,46,28,75,74,36,65,86,43,39,67,62,35,48,49,50,51,46,52,48,43,29,71,50,27,82,42,80,83,48,72,39,34,42,33,38,38,32,35,34,35,42,31,26,48,90,90,36,73,31,39,31,44,34,45,33,40,40,62,67,64,42,68,26,40,41,76,46,81,54,93,67,12,33,36,63,42,68,41,74,27,30,60,61,83,64,63,38,33,34,34,38,41,35,74,45,65,58,100,74,39,46,40,28,39,74,48,69,66,64,87,61,69,60,55,47,54,40,56,54,47,56,21,44,41,70,42,94,44,37,42,46,50,39,46,52,50,52,51,47,51,52,48,43,29,65,70,44,36,26,78,73,63,31,62,67,51,24,36,34,45,53,10,32,47,51,49,49,58,71,74,30,69,50,48,42,49,68,59,47,46,59,70,57,35,90,49,67,67,57,44,54,52,48,55,53,44,51,56,50,50,24,65,74,68,71,48,83,82,70,52,63,48,46,55,29,66,71,44,50,62,60,54,55,73,71,61,79,38,63,45,37,32,70,47,47,38,31,40,37,45,43,56,87,39,47,55,28,49,75,72,30,45,42,79,50,71,39,80,88,77,70,31,35,31,38,36,37,43,30,86,45,79,100,84,54,46,61,89,63,46,42,81,74,44,37,34,35,31,36,35,29,20,59,68,73,73,46,69,66,45,69,43,80,45,68,47,76,67,52,72,67,39,44,67,53,45,53,53,42,71,50,54,75,47,46,78,43,72,67,45,26,19,66,37,49,97,85,42,49,77,70,24,64,55,57,40,40,53,51,47,27,75,74,36,64,86,44,38,66,63,34,48,49,50,52,46,52,48,43,29,69,50,27,81,43,80,83,48,72,38,32,43,34,38,38,32,36,36,36,42,32,26,50,91,90,35,73,31,38,30,44,34,44,33,39,41,63,68,64,43,69,28,38,40,75,44,79,54,94,66,12,33,35,65,44,66,43,72,24,30,61,62,82,65,61,38,33,36,34,38,41,35,71,47,64,58,100,74,38,45,40,28,39,74,49,67,68,66,82,63,70,60,56,47,54,40,56,54,48,57,21,43,41,71,41,96,42,37,43,48,51,39,47,52,51,51,50,48,51,52,48,44,30,64,71,45,37,26,78,74,64,30,61,65,51,24,35,33,46,53,10,32,48,50,50,51,60,72,76,30,69,50,48,41,49,68,57,46,45,59,69,55,34,89,49,68,70,57,44,55,54,47,55,53,44,50,54,49,50,25,64,74,66,72,48,82,82,72,52,61,49,45,54,30,67,72,42,50,63,60,53,56,72,73,60,78,38,62,44,38,32,71,47,48,38,31,39,36,45,42,59,89,39,47,55,29,49,75,72,29,45,42,81,49,73,38,78,89,76,69,33,35,30,39,37,37,44,31,86,45,80,101